Protein AF-A0A8C2E2K5-F1 (afdb_monomer)

InterPro domains:
  IPR001102 Transglutaminase, N-terminal [PF00868] (9-115)
  IPR002931 Transglutaminase-like [PF01841] (251-329)
  IPR002931 Transglutaminase-like [SM00460] (235-332)
  IPR013783 Immunoglobulin-like fold [G3DSA:2.60.40.10] (1-143)
  IPR013783 Immunoglobulin-like fold [G3DSA:2.60.40.10] (461-502)
  IPR014756 Immunoglobulin E-set [SSF81296] (7-142)
  IPR036238 Transglutaminase, C-terminal domain superfamily [SSF49309] (464-500)
  IPR036985 Transglutaminase-like superfamily [G3DSA:3.90.260.10] (145-188)
  IPR036985 Transglutaminase-like superfamily [G3DSA:3.90.260.10] (189-422)
  IPR038765 Papain-like cysteine peptidase superfamily [SSF54001] (143-419)
  IPR050779 Protein-glutamine gamma-glutamyltransferases [PTHR11590] (193-417)

Organism: Cyprinus carpio (NCBI:txid7962)

Solvent-accessible surface area (backbone atoms only — not comparable to full-atom values): 28530 Å² total; per-residue (Å²): 94,72,44,64,53,36,47,49,89,28,66,47,15,54,79,46,72,41,34,63,38,69,49,76,44,35,46,42,26,35,42,44,69,41,54,32,40,39,45,49,100,50,62,85,47,82,91,68,44,47,58,37,38,39,38,36,32,77,96,78,52,34,62,92,79,59,27,31,41,72,30,44,66,40,97,69,86,52,87,91,41,56,27,25,30,79,78,47,80,57,74,37,33,36,32,34,40,36,39,41,29,42,80,57,73,67,44,66,26,44,56,35,53,36,40,34,44,94,94,43,79,47,66,54,80,82,53,79,81,59,27,36,36,36,24,46,24,33,85,26,83,79,19,61,31,44,48,92,51,65,62,55,45,44,47,26,39,62,51,35,70,47,56,49,62,46,60,40,85,90,53,73,43,75,42,73,32,35,31,40,38,46,71,36,48,63,72,75,63,72,72,59,79,84,42,74,41,103,89,61,9,53,52,38,78,58,85,80,88,76,43,91,94,44,46,53,31,85,74,66,48,42,26,47,60,52,53,49,49,15,57,76,54,78,58,45,54,36,52,39,17,36,67,75,27,35,21,33,46,42,24,24,39,46,33,22,48,34,18,59,43,27,32,32,28,45,51,36,20,32,17,30,19,37,56,62,46,73,55,42,52,54,48,66,41,44,26,38,78,82,74,43,78,38,72,91,71,47,78,67,63,68,31,52,49,44,49,33,23,34,37,38,32,60,41,90,93,50,66,93,79,41,42,44,50,18,38,38,33,69,60,76,36,64,38,100,90,44,84,41,71,44,47,66,17,32,34,55,34,33,37,72,60,46,46,90,46,82,35,60,25,41,45,60,33,16,23,40,63,21,29,39,37,34,28,32,36,43,99,86,75,48,74,42,82,77,48,73,47,69,84,66,25,39,38,75,22,31,32,59,35,75,93,46,93,47,82,35,78,50,36,77,56,49,38,71,81,82,76,72,85,69,85,67,90,72,91,79,90,80,82,89,86,90,83,86,84,89,87,83,88,92,84,91,78,87,85,88,79,91,74,94,73,94,64,100,67,87,79,85,82,82,84,85,88,86,90,81,82,80,92,64,66,44,82,43,76,47,76,49,75,46,82,42,101,89,47,70,84,46,69,49,74,47,81,45,73,40,72,73,85,128

Radius of gyration: 28.89 Å; Cα contacts (8 Å, |Δi|>4): 1030; chains: 1; bounding box: 63×54×93 Å

Secondary structure (DSSP, 8-state):
-EE----TTSHHHHHTT-TTS--SSEEEETTS-EEEEEE-SS---TTT-EEEEEEEESSS--TTTTSEEEEEB-SSPPTT--EEEEEEEETTEEEEEEE--TTPPPEEEEEEEEEEETTEEEEPPP-GGG-EEEE--TT-TTSTT----HHHHIIIII--EEEEEEE-SSSEEEEEEE--GGG--HHHHHSS-----TTT-SEEE--SS--TTS--GGG--BHHHHHHHHHHTTTPPEEEE-HHHHHTTHHHHHHHHHHHHT--EEEEEEEEE-TT-TT-SEEEEEE-TTS-B-TTT---PPEEEEEEEEEEE--TTS-TT--EEEEEEEEEEEETTEEEEEEEEEHHHHHTT-TTSTTTHHHHHHHHHPEEEEEEEPTTS-EEEEEEE-S-SSEEEEEEPTTSS-EEE-HHHHS----------------------------------------SS-------------SS-EEEEEEEEEEETTEEEEEEEEEEEEPPP-

pLDDT: mean 75.17, std 20.47, range [21.09, 97.19]

Mean predicted aligned error: 13.94 Å

Structure (mmCIF, N/CA/C/O backbone):
data_AF-A0A8C2E2K5-F1
#
_entry.id   AF-A0A8C2E2K5-F1
#
loop_
_atom_site.group_PDB
_atom_site.id
_atom_site.type_symbol
_atom_site.label_atom_id
_atom_site.label_alt_id
_atom_site.label_comp_id
_atom_site.label_asym_id
_atom_site.label_entity_id
_atom_site.label_seq_id
_atom_site.pdbx_PDB_ins_code
_atom_site.Cartn_x
_atom_site.Cartn_y
_atom_site.Cartn_z
_atom_site.occupancy
_atom_site.B_iso_or_equiv
_atom_site.auth_seq_id
_atom_site.auth_comp_id
_atom_site.auth_asym_id
_atom_site.auth_atom_id
_atom_site.pdbx_PDB_model_num
ATOM 1 N N . MET A 1 1 ? -14.751 5.825 34.028 1.00 81.88 1 MET A N 1
ATOM 2 C CA . MET A 1 1 ? -13.448 5.726 33.320 1.00 81.88 1 MET A CA 1
ATOM 3 C C . MET A 1 1 ? -13.568 4.608 32.287 1.00 81.88 1 MET A C 1
ATOM 5 O O . MET A 1 1 ? -14.583 3.922 32.296 1.00 81.88 1 MET A O 1
ATOM 9 N N . PHE A 1 2 ? -12.620 4.438 31.370 1.00 87.12 2 PHE A N 1
ATOM 10 C CA . PHE A 1 2 ? -12.562 3.235 30.542 1.00 87.12 2 PHE A CA 1
ATOM 11 C C . PHE A 1 2 ? -11.117 2.769 30.361 1.00 87.12 2 PHE A C 1
ATOM 13 O O . PHE A 1 2 ? -10.189 3.572 30.442 1.00 87.12 2 PHE A O 1
ATOM 20 N N . ASP A 1 3 ? -10.946 1.476 30.102 1.00 91.69 3 ASP A N 1
ATOM 21 C CA . ASP A 1 3 ? -9.665 0.837 29.817 1.00 91.69 3 ASP A CA 1
ATOM 22 C C . ASP A 1 3 ? -9.751 0.107 28.474 1.00 91.69 3 ASP A C 1
ATOM 24 O O . ASP A 1 3 ? -10.546 -0.811 28.284 1.00 91.69 3 ASP A O 1
ATOM 28 N N . LEU A 1 4 ? -8.919 0.534 27.527 1.00 92.38 4 LEU A N 1
ATOM 29 C CA . LEU A 1 4 ? -8.845 -0.008 26.170 1.00 92.38 4 LEU A CA 1
ATOM 30 C C . LEU A 1 4 ? -8.052 -1.315 26.062 1.00 92.38 4 LEU A C 1
ATOM 32 O O . LEU A 1 4 ? -7.847 -1.807 24.951 1.00 92.38 4 LEU A O 1
ATOM 36 N N . LEU A 1 5 ? -7.537 -1.844 27.179 1.00 91.75 5 LEU A N 1
ATOM 37 C CA . LEU A 1 5 ? -6.644 -3.004 27.190 1.00 91.75 5 LEU A CA 1
ATOM 38 C C . LEU A 1 5 ? -5.460 -2.792 26.224 1.00 91.75 5 LEU A C 1
ATOM 40 O O . LEU A 1 5 ? -5.040 -3.690 25.492 1.00 91.75 5 LEU A O 1
ATOM 44 N N . LYS A 1 6 ? -4.933 -1.558 26.211 1.00 90.69 6 LYS A N 1
ATOM 45 C CA . LYS A 1 6 ? -3.962 -1.047 25.224 1.00 90.69 6 LYS A CA 1
ATOM 46 C C . LYS A 1 6 ? -2.525 -1.551 25.412 1.00 90.69 6 LYS A C 1
ATOM 48 O O . LYS A 1 6 ? -1.639 -1.188 24.642 1.00 90.69 6 LYS A O 1
ATOM 53 N N . CYS A 1 7 ? -2.289 -2.412 26.406 1.00 90.88 7 CYS A N 1
ATOM 54 C CA . CYS A 1 7 ? -0.976 -2.989 26.683 1.00 90.88 7 CYS A CA 1
ATOM 55 C C . CYS A 1 7 ? -0.403 -3.695 25.445 1.00 90.88 7 CYS A C 1
ATOM 57 O O . CYS A 1 7 ? -1.078 -4.501 24.804 1.00 90.88 7 CYS A O 1
ATOM 59 N N . ARG A 1 8 ? 0.876 -3.446 25.137 1.00 87.25 8 ARG A N 1
ATOM 60 C CA . ARG A 1 8 ? 1.549 -3.997 23.949 1.00 87.25 8 ARG A CA 1
ATOM 61 C C . ARG A 1 8 ? 1.545 -5.523 23.913 1.00 87.25 8 ARG A C 1
ATOM 63 O O . ARG A 1 8 ? 1.414 -6.109 22.845 1.00 87.25 8 ARG A O 1
ATOM 70 N N . THR A 1 9 ? 1.691 -6.148 25.077 1.00 89.00 9 THR A N 1
ATOM 71 C CA . THR A 1 9 ? 1.634 -7.602 25.264 1.00 89.00 9 THR A CA 1
ATOM 72 C C . THR A 1 9 ? 0.226 -8.097 25.596 1.00 89.00 9 THR A C 1
ATOM 74 O O . THR A 1 9 ? 0.056 -9.295 25.800 1.00 89.00 9 THR A O 1
ATOM 77 N N . GLY A 1 10 ? -0.765 -7.204 25.641 1.00 92.00 10 GLY A N 1
ATOM 78 C CA . GLY A 1 10 ? -2.162 -7.524 25.900 1.00 92.00 10 GLY A CA 1
ATOM 79 C C . GLY A 1 10 ? -2.855 -8.203 24.719 1.00 92.00 10 GLY A C 1
ATOM 80 O O . GLY A 1 10 ? -2.332 -8.258 23.603 1.00 92.00 10 GLY A O 1
ATOM 81 N N . GLN A 1 11 ? -4.060 -8.706 24.988 1.00 94.44 11 GLN A N 1
ATOM 82 C CA . GLN A 1 11 ? -4.857 -9.504 24.056 1.00 94.44 11 GLN A CA 1
ATOM 83 C C . GLN A 1 11 ? -5.136 -8.768 22.737 1.00 94.44 11 GLN A C 1
ATOM 85 O O . GLN A 1 11 ? -4.713 -9.246 21.687 1.00 94.44 11 GLN A O 1
ATOM 90 N N . ASN A 1 12 ? -5.728 -7.566 22.795 1.00 95.88 12 ASN A N 1
ATOM 91 C CA . ASN A 1 12 ? -6.084 -6.782 21.603 1.00 95.88 12 ASN A CA 1
ATOM 92 C C . ASN A 1 12 ? -4.893 -6.617 20.642 1.00 95.88 12 ASN A C 1
ATOM 94 O O . ASN A 1 12 ? -4.973 -6.914 19.455 1.00 95.88 12 ASN A O 1
ATOM 98 N N . ARG A 1 13 ? -3.739 -6.182 21.156 1.00 94.44 13 ARG A N 1
ATOM 99 C CA . ARG A 1 13 ? -2.539 -5.926 20.343 1.00 94.44 13 ARG A CA 1
ATOM 100 C C . ARG A 1 13 ? -1.932 -7.203 19.746 1.00 94.44 13 ARG A C 1
ATOM 102 O O . ARG A 1 13 ? -1.311 -7.151 18.679 1.00 94.44 13 ARG A O 1
ATOM 109 N N . ARG A 1 14 ? -2.066 -8.348 20.423 1.00 94.44 14 ARG A N 1
ATOM 110 C CA . ARG A 1 14 ? -1.608 -9.647 19.904 1.00 94.44 14 ARG A CA 1
ATOM 111 C C . ARG A 1 14 ? -2.534 -10.159 18.807 1.00 94.44 14 ARG A C 1
ATOM 113 O O . ARG A 1 14 ? -2.040 -10.459 17.726 1.00 94.44 14 ARG A O 1
ATOM 120 N N . GLU A 1 15 ? -3.841 -10.173 19.059 1.00 95.69 15 GLU A N 1
ATOM 121 C CA . GLU A 1 15 ? -4.862 -10.661 18.120 1.00 95.69 15 GLU A CA 1
ATOM 122 C C . GLU A 1 15 ? -4.962 -9.805 16.855 1.00 95.69 15 GLU A C 1
ATOM 124 O O . GLU A 1 15 ? -5.203 -10.329 15.773 1.00 95.69 15 GLU A O 1
ATOM 129 N N . HIS A 1 16 ? -4.726 -8.496 16.956 1.00 95.81 16 HIS A N 1
ATOM 130 C CA . HIS A 1 16 ? -4.678 -7.612 15.791 1.00 95.81 16 HIS A CA 1
ATOM 131 C C . HIS A 1 16 ? -3.314 -7.587 15.089 1.00 95.81 16 HIS A C 1
ATOM 133 O O . HIS A 1 16 ? -3.143 -6.849 14.118 1.00 95.81 16 HIS A O 1
ATOM 139 N N . HIS A 1 17 ? -2.318 -8.350 15.554 1.00 94.06 17 HIS A N 1
ATOM 140 C CA . HIS A 1 17 ? -0.959 -8.322 15.005 1.00 94.06 17 HIS A CA 1
ATOM 141 C C . HIS A 1 17 ? -0.387 -6.888 14.955 1.00 94.06 17 HIS A C 1
ATOM 143 O O . HIS A 1 17 ? 0.034 -6.400 13.903 1.00 94.06 17 HIS A O 1
ATOM 149 N N . THR A 1 18 ? -0.432 -6.187 16.094 1.00 92.75 18 THR A N 1
ATOM 150 C CA . THR A 1 18 ? 0.060 -4.803 16.282 1.00 92.75 18 THR A CA 1
ATOM 151 C C . THR A 1 18 ? 0.947 -4.651 17.531 1.00 92.75 18 THR A C 1
ATOM 153 O O . THR A 1 18 ? 1.427 -3.563 17.843 1.00 92.75 18 THR A O 1
ATOM 156 N N . HIS A 1 19 ? 1.221 -5.740 18.257 1.00 89.88 19 HIS A N 1
ATOM 157 C CA . HIS A 1 19 ? 2.039 -5.775 19.480 1.00 89.88 19 HIS A CA 1
ATOM 158 C C . HIS A 1 19 ? 3.453 -5.193 19.315 1.00 89.88 19 HIS A C 1
ATOM 160 O O . HIS A 1 19 ? 3.985 -4.585 20.248 1.00 89.88 19 HIS A O 1
ATOM 166 N N . PHE A 1 20 ? 4.030 -5.299 18.124 1.00 85.12 20 PHE A N 1
ATOM 167 C CA . PHE A 1 20 ? 5.382 -4.844 17.820 1.00 85.12 20 PHE A CA 1
ATOM 168 C C . PHE A 1 20 ? 5.562 -3.321 17.840 1.00 85.12 20 PHE A C 1
ATOM 170 O O . PHE A 1 20 ? 6.611 -2.870 18.296 1.00 85.12 20 PHE A O 1
ATOM 177 N N . PHE A 1 21 ? 4.546 -2.532 17.465 1.00 85.06 21 PHE A N 1
ATOM 178 C CA . PHE A 1 21 ? 4.641 -1.068 17.430 1.00 85.06 21 PHE A CA 1
ATOM 179 C C . PHE A 1 21 ? 5.069 -0.484 18.784 1.00 85.06 21 PHE A C 1
ATOM 181 O O . PHE A 1 21 ? 4.637 -0.956 19.836 1.00 85.06 21 PHE A O 1
ATOM 188 N N . LEU A 1 22 ? 5.898 0.562 18.782 1.00 84.12 22 LEU A N 1
ATOM 189 C CA . LEU A 1 22 ? 6.408 1.180 20.019 1.00 84.12 22 LEU A CA 1
ATOM 190 C C . LEU A 1 22 ? 5.453 2.214 20.635 1.00 84.12 22 LEU A C 1
ATOM 192 O O . LEU A 1 22 ? 5.843 2.920 21.558 1.00 84.12 22 LEU A O 1
ATOM 196 N N . ASP A 1 23 ? 4.243 2.344 20.095 1.00 84.12 23 ASP A N 1
ATOM 197 C CA . ASP A 1 23 ? 3.243 3.295 20.570 1.00 84.12 23 ASP A CA 1
ATOM 198 C C . ASP A 1 23 ? 2.470 2.748 21.784 1.00 84.12 23 ASP A C 1
ATOM 200 O O . ASP A 1 23 ? 2.205 1.540 21.848 1.00 84.12 23 ASP A O 1
ATOM 204 N N . ASP A 1 24 ? 2.105 3.639 22.709 1.00 87.62 24 ASP A N 1
ATOM 205 C CA . ASP A 1 24 ? 1.360 3.333 23.940 1.00 87.62 24 ASP A CA 1
ATOM 206 C C . ASP A 1 24 ? -0.166 3.370 23.732 1.00 87.62 24 ASP A C 1
ATOM 208 O O . ASP A 1 24 ? -0.929 2.889 24.574 1.00 87.62 24 ASP A O 1
ATOM 212 N N . HIS A 1 25 ? -0.625 3.922 22.604 1.00 91.69 25 HIS A N 1
ATOM 213 C CA . HIS A 1 25 ? -2.034 3.915 22.225 1.00 91.69 25 HIS A CA 1
ATOM 214 C C . HIS A 1 25 ? -2.494 2.518 21.777 1.00 91.69 25 HIS A C 1
ATOM 216 O O . HIS A 1 25 ? -1.703 1.648 21.381 1.00 91.69 25 HIS A O 1
ATOM 222 N N . LEU A 1 26 ? -3.814 2.310 21.790 1.00 94.62 26 LEU A N 1
ATOM 223 C CA . LEU A 1 26 ? -4.409 1.114 21.205 1.00 94.62 26 LEU A CA 1
ATOM 224 C C . LEU A 1 26 ? -4.274 1.183 19.676 1.00 94.62 26 LEU A C 1
ATOM 226 O O . LEU A 1 26 ? -4.681 2.160 19.051 1.00 94.62 26 LEU A O 1
ATOM 230 N N . ILE A 1 27 ? -3.721 0.128 19.076 1.00 94.25 27 ILE A N 1
ATOM 231 C CA . ILE A 1 27 ? -3.590 -0.012 17.622 1.00 94.25 27 ILE A CA 1
ATOM 232 C C . ILE A 1 27 ? -4.330 -1.277 17.210 1.00 94.25 27 ILE A C 1
ATOM 234 O O . ILE A 1 27 ? -3.954 -2.376 17.626 1.00 94.25 27 ILE A O 1
ATOM 238 N N . VAL A 1 28 ? -5.355 -1.120 16.384 1.00 96.31 28 VAL A N 1
ATOM 239 C CA . VAL A 1 28 ? -6.226 -2.199 15.908 1.00 96.31 28 VAL A CA 1
ATOM 240 C C . VAL A 1 28 ? -6.337 -2.159 14.390 1.00 96.31 28 VAL A C 1
ATOM 242 O O . VAL A 1 28 ? -5.984 -1.175 13.739 1.00 96.31 28 VAL A O 1
ATOM 245 N N . ARG A 1 29 ? -6.828 -3.250 13.813 1.00 96.94 29 ARG A N 1
ATOM 246 C CA . ARG A 1 29 ? -7.102 -3.376 12.379 1.00 96.94 29 ARG A CA 1
ATOM 247 C C . ARG A 1 29 ? -8.609 -3.435 12.161 1.00 96.94 29 ARG A C 1
ATOM 249 O O . ARG A 1 29 ? -9.301 -4.101 12.929 1.00 96.94 29 ARG A O 1
ATOM 256 N N . ARG A 1 30 ? -9.102 -2.732 11.142 1.00 97.00 30 ARG A N 1
ATOM 257 C CA . ARG A 1 30 ? -10.533 -2.678 10.803 1.00 97.00 30 ARG A CA 1
ATOM 258 C C . ARG A 1 30 ? -11.105 -4.065 10.474 1.00 97.00 30 ARG A C 1
ATOM 260 O O . ARG A 1 30 ? -10.353 -4.980 10.148 1.00 97.00 30 ARG A O 1
ATOM 267 N N . GLY A 1 31 ? -12.417 -4.256 10.580 1.00 95.19 31 GLY A N 1
ATOM 268 C CA . GLY A 1 31 ? -13.048 -5.552 10.281 1.00 95.19 31 GLY A CA 1
ATOM 269 C C . GLY A 1 31 ? -12.798 -6.650 11.326 1.00 95.19 31 GLY A C 1
ATOM 270 O O . GLY A 1 31 ? -13.179 -7.796 11.110 1.00 95.19 31 GLY A O 1
ATOM 271 N N . GLN A 1 32 ? -12.151 -6.329 12.451 1.00 96.12 32 GLN A N 1
ATOM 272 C CA . GLN A 1 32 ? -11.890 -7.247 13.562 1.00 96.12 32 GLN A CA 1
ATOM 273 C C . GLN A 1 32 ? -12.296 -6.583 14.882 1.00 96.12 32 GLN A C 1
ATOM 275 O O . GLN A 1 32 ? -12.195 -5.361 15.030 1.00 96.12 32 GLN A O 1
ATOM 280 N N . CYS A 1 33 ? -12.797 -7.386 15.821 1.00 96.62 33 CYS A N 1
ATOM 281 C CA . CYS A 1 33 ? -13.256 -6.894 17.113 1.00 96.62 33 CYS A CA 1
ATOM 282 C C . CYS A 1 33 ? -12.103 -6.680 18.096 1.00 96.62 33 CYS A C 1
ATOM 284 O O . CYS A 1 33 ? -11.162 -7.468 18.119 1.00 96.62 33 CYS A O 1
ATOM 286 N N . PHE A 1 34 ? -12.239 -5.676 18.962 1.00 97.00 34 PHE A N 1
ATOM 287 C CA . PHE A 1 34 ? -11.363 -5.465 20.117 1.00 97.00 34 PHE A CA 1
ATOM 288 C C . PHE A 1 34 ? -12.185 -5.292 21.395 1.00 97.00 34 PHE A C 1
ATOM 290 O O . PHE A 1 34 ? -13.347 -4.887 21.350 1.00 97.00 34 PHE A O 1
ATOM 297 N N . ASN A 1 35 ? -11.574 -5.569 22.545 1.00 96.69 35 ASN A N 1
ATOM 298 C CA . ASN A 1 35 ? -12.252 -5.508 23.837 1.00 96.69 35 ASN A CA 1
ATOM 299 C C . ASN A 1 35 ? -11.874 -4.248 24.625 1.00 96.69 35 ASN A C 1
ATOM 301 O O . ASN A 1 35 ? -10.729 -3.801 24.584 1.00 96.69 35 ASN A O 1
ATOM 305 N N . MET A 1 36 ? -12.812 -3.698 25.392 1.00 96.00 36 MET A N 1
ATOM 306 C CA . MET A 1 36 ? -12.551 -2.603 26.331 1.00 96.00 36 MET A CA 1
ATOM 307 C C . MET A 1 36 ? -13.432 -2.711 27.574 1.00 96.00 36 MET A C 1
ATOM 309 O O . MET A 1 36 ? -14.526 -3.266 27.524 1.00 96.00 36 MET A O 1
ATOM 313 N N . TRP A 1 37 ? -12.976 -2.144 28.683 1.00 94.75 37 TRP A N 1
ATOM 314 C CA . TRP A 1 37 ? -13.745 -2.021 29.916 1.00 94.75 37 TRP A CA 1
ATOM 315 C C . TRP A 1 37 ? -14.267 -0.603 30.089 1.00 94.75 37 TRP A C 1
ATOM 317 O O . TRP A 1 37 ? -13.544 0.356 29.838 1.00 94.75 37 TRP A O 1
ATOM 327 N N . VAL A 1 38 ? -15.498 -0.466 30.570 1.00 93.44 38 VAL A N 1
ATOM 328 C CA . VAL A 1 38 ? -16.094 0.818 30.951 1.00 93.44 38 VAL A CA 1
ATOM 329 C C . VAL A 1 38 ? -16.514 0.746 32.415 1.00 93.44 38 VAL A C 1
ATOM 331 O O . VAL A 1 38 ? -17.316 -0.105 32.796 1.00 93.44 38 VAL A O 1
ATOM 334 N N . ASP A 1 39 ? -15.977 1.659 33.220 1.00 91.88 39 ASP A N 1
ATOM 335 C CA . ASP A 1 39 ? -16.311 1.835 34.632 1.00 91.88 39 ASP A CA 1
ATOM 336 C C . ASP A 1 39 ? -17.360 2.942 34.773 1.00 91.88 39 ASP A C 1
ATOM 338 O O . ASP A 1 39 ? -17.100 4.116 34.459 1.00 91.88 39 ASP A O 1
ATOM 342 N N . LEU A 1 40 ? -18.540 2.557 35.250 1.00 89.94 40 LEU A N 1
ATOM 343 C CA . LEU A 1 40 ? -19.699 3.415 35.465 1.00 89.94 40 LEU A CA 1
ATOM 344 C C . LEU A 1 40 ? -19.799 3.830 36.940 1.00 89.94 40 LEU A C 1
ATOM 346 O O . LEU A 1 40 ? -19.242 3.191 37.828 1.00 89.94 40 LEU A O 1
ATOM 350 N N . CYS A 1 41 ? -20.540 4.903 37.225 1.00 87.81 41 CYS A N 1
ATOM 351 C CA . CYS A 1 41 ? -20.785 5.349 38.604 1.00 87.81 41 CYS A CA 1
ATOM 352 C C . CYS A 1 41 ? -21.790 4.466 39.365 1.00 87.81 41 CYS A C 1
ATOM 354 O O . CYS A 1 41 ? -21.860 4.529 40.590 1.00 87.81 41 CYS A O 1
ATOM 356 N N . ARG A 1 42 ? -22.572 3.658 38.642 1.00 88.88 42 ARG A N 1
ATOM 357 C CA . ARG A 1 42 ? -23.563 2.714 39.168 1.00 88.88 42 ARG A CA 1
ATOM 358 C C . ARG A 1 42 ? -23.737 1.534 38.203 1.00 88.88 42 ARG A C 1
ATOM 360 O O . ARG A 1 42 ? -23.312 1.657 37.050 1.00 88.88 42 ARG A O 1
ATOM 367 N N . PRO A 1 43 ? -24.403 0.440 38.611 1.00 89.25 43 PRO A N 1
ATOM 368 C CA . PRO A 1 43 ? -24.672 -0.678 37.716 1.00 89.25 43 PRO A CA 1
ATOM 369 C C . PRO A 1 43 ? -25.474 -0.250 36.481 1.00 89.25 43 PRO A C 1
ATOM 371 O O . PRO A 1 43 ? -26.398 0.567 36.577 1.00 89.25 43 PRO A O 1
ATOM 374 N N . PHE A 1 44 ? -25.107 -0.805 35.323 1.00 88.31 44 PHE A N 1
ATOM 375 C CA . PHE A 1 44 ? -25.772 -0.541 34.047 1.00 88.31 44 PHE A CA 1
ATOM 376 C C . PHE A 1 44 ? -27.151 -1.206 34.015 1.00 88.31 44 PHE A C 1
ATOM 378 O O . PHE A 1 44 ? -27.242 -2.428 34.153 1.00 88.31 44 PHE A O 1
ATOM 385 N N . ASN A 1 45 ? -28.210 -0.425 33.792 1.00 87.38 45 ASN A N 1
ATOM 386 C CA . ASN A 1 45 ? -29.566 -0.936 33.628 1.00 87.38 45 ASN A CA 1
ATOM 387 C C . ASN A 1 45 ? -30.003 -0.831 32.153 1.00 87.38 45 ASN A C 1
ATOM 389 O O . ASN A 1 45 ? -30.357 0.260 31.706 1.00 87.38 45 ASN A O 1
ATOM 393 N N . PRO A 1 46 ? -30.047 -1.946 31.399 1.00 84.88 46 PRO A N 1
ATOM 394 C CA . PRO A 1 46 ? -30.387 -1.934 29.973 1.00 84.88 46 PRO A CA 1
ATOM 395 C C . PRO A 1 46 ? -31.774 -1.366 29.645 1.00 84.88 46 PRO A C 1
ATOM 397 O O . PRO A 1 46 ? -32.005 -0.940 28.518 1.00 84.88 46 PRO A O 1
ATOM 400 N N . SER A 1 47 ? -32.703 -1.369 30.606 1.00 85.62 47 SER A N 1
ATOM 401 C CA . SER A 1 47 ? -34.087 -0.935 30.398 1.00 85.62 47 SER A CA 1
ATOM 402 C C . SER A 1 47 ? -34.234 0.586 30.339 1.00 85.62 47 SER A C 1
ATOM 404 O O . SER A 1 47 ? -35.185 1.090 29.747 1.00 85.62 47 SER A O 1
ATOM 406 N N . CYS A 1 48 ? -33.325 1.329 30.977 1.00 86.69 48 CYS A N 1
ATOM 407 C CA . CYS A 1 48 ? -33.412 2.788 31.087 1.00 86.69 48 CYS A CA 1
ATOM 408 C C . CYS A 1 48 ? -32.133 3.526 30.675 1.00 86.69 48 CYS A C 1
ATOM 410 O O . CYS A 1 48 ? -32.210 4.703 30.315 1.00 86.69 48 CYS A O 1
ATOM 412 N N . ASP A 1 49 ? -30.984 2.852 30.686 1.00 88.94 49 ASP A N 1
ATOM 413 C CA . ASP A 1 49 ? -29.704 3.439 30.319 1.00 88.94 49 ASP A CA 1
ATOM 414 C C . ASP A 1 49 ? -29.380 3.160 28.859 1.00 88.94 49 ASP A C 1
ATOM 416 O O . ASP A 1 49 ? -29.411 2.020 28.394 1.00 88.94 49 ASP A O 1
ATOM 420 N N . LYS A 1 50 ? -28.992 4.212 28.138 1.00 91.19 50 LYS A N 1
ATOM 421 C CA . LYS A 1 50 ? -28.397 4.080 26.809 1.00 91.19 50 LYS A CA 1
ATOM 422 C C . LYS A 1 50 ? -26.911 4.382 26.893 1.00 91.19 50 LYS A C 1
ATOM 424 O O . LYS A 1 50 ? -26.490 5.327 27.559 1.00 91.19 50 LYS A O 1
ATOM 429 N N . LEU A 1 51 ? -26.128 3.576 26.196 1.00 92.81 51 LEU A N 1
ATOM 430 C CA . LEU A 1 51 ? -24.686 3.710 26.065 1.00 92.81 51 LEU A CA 1
ATOM 431 C C . LEU A 1 51 ? -24.353 3.595 24.579 1.00 92.81 51 LEU A C 1
ATOM 433 O O . LEU A 1 51 ? -24.893 2.728 23.892 1.00 92.81 51 LEU A O 1
ATOM 437 N N . HIS A 1 52 ? -23.463 4.449 24.091 1.00 94.75 52 HIS A N 1
ATOM 438 C CA . HIS A 1 52 ? -22.860 4.318 22.768 1.00 94.75 52 HIS A CA 1
ATOM 439 C C . HIS A 1 52 ? -21.450 4.902 22.778 1.00 94.75 52 HIS A C 1
ATOM 441 O O . HIS A 1 52 ? -21.091 5.696 23.654 1.00 94.75 52 HIS A O 1
ATOM 447 N N . LEU A 1 53 ? -20.640 4.501 21.804 1.00 95.62 53 LEU A N 1
ATOM 448 C CA . LEU A 1 53 ? -19.320 5.087 21.588 1.00 95.62 53 LEU A CA 1
ATOM 449 C C . LEU A 1 53 ? -19.388 6.071 20.422 1.00 95.62 53 LEU A C 1
ATOM 451 O O . LEU A 1 53 ? -20.119 5.860 19.457 1.00 95.62 53 LEU A O 1
ATOM 455 N N . GLU A 1 54 ? -18.615 7.141 20.503 1.00 95.00 54 GLU A N 1
ATOM 456 C CA . GLU A 1 54 ? -18.403 8.094 19.420 1.00 95.00 54 GLU A CA 1
ATOM 457 C C . GLU A 1 54 ? -16.928 8.042 19.013 1.00 95.00 54 GLU A C 1
ATOM 459 O O . GLU A 1 54 ? -16.044 8.224 19.849 1.00 95.00 54 GLU A O 1
ATOM 464 N N . LEU A 1 55 ? -16.668 7.794 17.731 1.00 95.00 55 LEU A N 1
ATOM 465 C CA . LEU A 1 55 ? -15.339 7.769 17.127 1.00 95.00 55 LEU A CA 1
ATOM 466 C C . LEU A 1 55 ? -15.241 8.911 16.111 1.00 95.00 55 LEU A C 1
ATOM 468 O O . LEU A 1 55 ? -16.018 8.964 15.156 1.00 95.00 55 LEU A O 1
ATOM 472 N N . LYS A 1 56 ? -14.297 9.835 16.311 1.00 93.69 56 LYS A N 1
ATOM 473 C CA . LYS A 1 56 ? -14.101 11.016 15.450 1.00 93.69 56 LYS A CA 1
ATOM 474 C C . LYS A 1 56 ? -12.710 11.006 14.827 1.00 93.69 56 LYS A C 1
ATOM 476 O O . LYS A 1 56 ? -11.719 10.828 15.529 1.00 93.69 56 LYS A O 1
ATOM 481 N N . LEU A 1 57 ? -12.641 11.210 13.517 1.00 90.31 57 LEU A N 1
ATOM 482 C CA . LEU A 1 57 ? -11.415 11.244 12.728 1.00 90.31 57 LEU A CA 1
ATOM 483 C C . LEU A 1 57 ? -11.232 12.628 12.091 1.00 90.31 57 LEU A C 1
ATOM 485 O O . LEU A 1 57 ? -12.121 13.132 11.407 1.00 90.31 57 LEU A O 1
ATOM 489 N N . GLY A 1 58 ? -10.045 13.212 12.265 1.00 82.50 58 GLY A N 1
ATOM 490 C CA . GLY A 1 58 ? -9.687 14.509 11.681 1.00 82.50 58 GLY A CA 1
ATOM 491 C C . GLY A 1 58 ? -10.294 15.719 12.404 1.00 82.50 58 GLY A C 1
ATOM 492 O O . GLY A 1 58 ? -10.914 15.596 13.456 1.00 82.50 58 GLY A O 1
ATOM 493 N N . HIS A 1 59 ? -10.074 16.913 11.843 1.00 79.62 59 HIS A N 1
ATOM 494 C CA . HIS A 1 59 ? -10.507 18.181 12.450 1.00 79.62 59 HIS A CA 1
ATOM 495 C C . HIS A 1 59 ? -12.000 18.482 12.259 1.00 79.62 59 HIS A C 1
ATOM 497 O O . HIS A 1 59 ? -12.592 19.161 13.093 1.00 79.62 59 HIS A O 1
ATOM 503 N N . ILE A 1 60 ? -12.603 17.990 11.171 1.00 86.06 60 ILE A N 1
ATOM 504 C CA . ILE A 1 60 ? -14.013 18.214 10.824 1.00 86.06 60 ILE A CA 1
ATOM 505 C C . ILE A 1 60 ? -14.662 16.844 10.569 1.00 86.06 60 ILE A C 1
ATOM 507 O O . ILE A 1 60 ? -14.717 16.390 9.424 1.00 86.06 60 ILE A O 1
ATOM 511 N N . PRO A 1 61 ? -15.079 16.133 11.631 1.00 86.81 61 PRO A N 1
ATOM 512 C CA . PRO A 1 61 ? -15.649 14.799 11.505 1.00 86.81 61 PRO A CA 1
ATOM 513 C C . PRO A 1 61 ? -17.100 14.873 10.989 1.00 86.81 61 PRO A C 1
ATOM 515 O O . PRO A 1 61 ? -17.882 15.731 11.397 1.00 86.81 61 PRO A O 1
ATOM 518 N N . SER A 1 62 ? -17.465 13.962 10.089 1.00 90.38 62 SER A N 1
ATOM 519 C CA . SER A 1 62 ? -18.722 13.944 9.334 1.00 90.38 62 SER A CA 1
ATOM 520 C C . SER A 1 62 ? -19.255 12.517 9.221 1.00 90.38 62 SER A C 1
ATOM 522 O O . SER A 1 62 ? -18.511 11.589 8.903 1.00 90.38 62 SER A O 1
ATOM 524 N N . ILE A 1 63 ? -20.557 12.334 9.471 1.00 89.25 63 ILE A N 1
ATOM 525 C CA . ILE A 1 63 ? -21.209 11.015 9.370 1.00 89.25 63 ILE A CA 1
ATOM 526 C C . ILE A 1 63 ? -21.221 10.544 7.914 1.00 89.25 63 ILE A C 1
ATOM 528 O O . ILE A 1 63 ? -20.921 9.388 7.635 1.00 89.25 63 ILE A O 1
ATOM 532 N N . ARG A 1 64 ? -21.522 11.456 6.981 1.00 87.38 64 ARG A N 1
ATOM 533 C CA . ARG A 1 64 ? -21.601 11.160 5.544 1.00 87.38 64 ARG A CA 1
ATOM 534 C C . ARG A 1 64 ? -20.277 10.636 4.998 1.00 87.38 64 ARG A C 1
ATOM 536 O O . ARG A 1 64 ? -20.272 9.731 4.174 1.00 87.38 64 ARG A O 1
ATOM 543 N N . ASP A 1 65 ? -19.175 11.207 5.471 1.00 85.56 65 ASP A N 1
ATOM 544 C CA . ASP A 1 65 ? -17.838 10.896 4.969 1.00 85.56 65 ASP A CA 1
ATOM 545 C C . ASP A 1 65 ? -17.180 9.748 5.767 1.00 85.56 65 ASP A C 1
ATOM 547 O O . ASP A 1 65 ? -16.026 9.404 5.527 1.00 85.56 65 ASP A O 1
ATOM 551 N N . GLY A 1 66 ? -17.897 9.157 6.737 1.00 87.94 66 GLY A N 1
ATOM 552 C CA . GLY A 1 66 ? -17.414 8.052 7.575 1.00 87.94 66 GLY A CA 1
ATOM 553 C C . GLY A 1 66 ? -16.373 8.451 8.630 1.00 87.94 66 GLY A C 1
ATOM 554 O O . GLY A 1 66 ? -15.804 7.585 9.297 1.00 87.94 66 GLY A O 1
ATOM 555 N N . THR A 1 67 ? -16.119 9.750 8.808 1.00 90.12 67 THR A N 1
ATOM 556 C CA . THR A 1 67 ? -15.132 10.287 9.760 1.00 90.12 67 THR A CA 1
ATOM 557 C C . THR A 1 67 ? -15.731 10.589 11.135 1.00 90.12 67 THR A C 1
ATOM 559 O O . THR A 1 67 ? -14.988 10.764 12.097 1.00 90.12 67 THR A O 1
ATOM 562 N N . TYR A 1 68 ? -17.060 10.604 11.262 1.00 94.56 68 TYR A N 1
ATOM 563 C CA . TYR A 1 68 ? -17.767 10.557 12.541 1.00 94.56 68 TYR A CA 1
ATOM 564 C C . TYR A 1 68 ? -18.624 9.293 12.617 1.00 94.56 68 TYR A C 1
ATOM 566 O O . TYR A 1 68 ? -19.596 9.150 11.878 1.00 94.56 68 TYR A O 1
ATOM 574 N N . VAL A 1 69 ? -18.277 8.384 13.525 1.00 95.19 69 VAL A N 1
ATOM 575 C CA . VAL A 1 69 ? -18.947 7.092 13.684 1.00 95.19 69 VAL A CA 1
ATOM 576 C C . VAL A 1 69 ? -19.568 7.000 15.071 1.00 95.19 69 VAL A C 1
ATOM 578 O O . VAL A 1 69 ? -18.898 7.208 16.082 1.00 95.19 69 VAL A O 1
ATOM 581 N N . ILE A 1 70 ? -20.851 6.649 15.115 1.00 94.81 70 ILE A N 1
ATOM 582 C CA . ILE A 1 70 ? -21.561 6.293 16.344 1.00 94.81 70 ILE A CA 1
ATOM 583 C C . ILE A 1 70 ? -21.629 4.768 16.397 1.00 94.81 70 ILE A C 1
ATOM 585 O O . ILE A 1 70 ? -22.166 4.141 15.487 1.00 94.81 70 ILE A O 1
ATOM 589 N N . VAL A 1 71 ? -21.086 4.177 17.458 1.00 96.69 71 VAL A N 1
ATOM 590 C CA . VAL A 1 71 ? -21.078 2.731 17.685 1.00 96.69 71 VAL A CA 1
ATOM 591 C C . VAL A 1 71 ? -22.154 2.396 18.723 1.00 96.69 71 VAL A C 1
ATOM 593 O O . VAL A 1 71 ? -21.942 2.632 19.919 1.00 96.69 71 VAL A O 1
ATOM 596 N N . PRO A 1 72 ? -23.323 1.888 18.297 1.00 95.50 72 PRO A N 1
ATOM 597 C CA . PRO A 1 72 ? -24.402 1.534 19.209 1.00 95.50 72 PRO A CA 1
ATOM 598 C C . PRO A 1 72 ? -24.100 0.232 19.954 1.00 95.50 72 PRO A C 1
ATOM 600 O O . PRO A 1 72 ? -23.360 -0.626 19.466 1.00 95.50 72 PRO A O 1
ATOM 603 N N . ILE A 1 73 ? -24.729 0.061 21.117 1.00 95.00 73 ILE A N 1
ATOM 604 C CA . ILE A 1 73 ? -24.741 -1.226 21.811 1.00 95.00 73 ILE A CA 1
ATOM 605 C C . ILE A 1 73 ? -25.773 -2.145 21.150 1.00 95.00 73 ILE A C 1
ATOM 607 O O . ILE A 1 73 ? -26.927 -1.755 20.979 1.00 95.00 73 ILE A O 1
ATOM 611 N N . VAL A 1 74 ? -25.353 -3.350 20.767 1.00 94.81 74 VAL A N 1
ATOM 612 C CA . VAL A 1 74 ? -26.148 -4.332 20.014 1.00 94.81 74 VAL A CA 1
ATOM 613 C C . VAL A 1 74 ? -26.076 -5.718 20.658 1.00 94.81 74 VAL A C 1
ATOM 615 O O . VAL A 1 74 ? -25.085 -6.067 21.301 1.00 94.81 74 VAL A O 1
ATOM 618 N N . GLU A 1 75 ? -27.123 -6.524 20.476 1.00 90.94 75 GLU A N 1
ATOM 619 C CA . GLU A 1 75 ? -27.150 -7.928 20.921 1.00 90.94 75 GLU A CA 1
ATOM 620 C C . GLU A 1 75 ? -26.342 -8.839 19.985 1.00 90.94 75 GLU A C 1
ATOM 622 O O . GLU A 1 75 ? -25.610 -9.730 20.434 1.00 90.94 75 GLU A O 1
ATOM 627 N N . GLU A 1 76 ? -26.417 -8.558 18.683 1.00 92.50 76 GLU A N 1
ATOM 628 C CA . GLU A 1 76 ? -25.718 -9.270 17.617 1.00 92.50 76 GLU A CA 1
ATOM 629 C C . GLU A 1 76 ? -25.093 -8.292 16.621 1.00 92.50 76 GLU A C 1
ATOM 631 O O . GLU A 1 76 ? -25.643 -7.226 16.328 1.00 92.50 76 GLU A O 1
ATOM 636 N N . PHE A 1 77 ? -23.927 -8.664 16.090 1.00 93.38 77 PHE A N 1
ATOM 637 C CA . PHE A 1 77 ? -23.262 -7.887 15.051 1.00 93.38 77 PHE A CA 1
ATOM 638 C C . PHE A 1 77 ? -23.946 -8.127 13.708 1.00 93.38 77 PHE A C 1
ATOM 640 O O . PHE A 1 77 ? -24.094 -9.264 13.264 1.00 93.38 77 PHE A O 1
ATOM 647 N N . LYS A 1 78 ? -24.341 -7.039 13.050 1.00 91.12 78 LYS A N 1
ATOM 648 C CA . LYS A 1 78 ? -24.869 -7.074 11.685 1.00 91.12 78 LYS A CA 1
ATOM 649 C C . LYS A 1 78 ? -23.739 -6.829 10.695 1.00 91.12 78 LYS A C 1
ATOM 651 O O . LYS A 1 78 ? -22.824 -6.055 10.980 1.00 91.12 78 LYS A O 1
ATOM 656 N N . LYS A 1 79 ? -23.828 -7.460 9.523 1.00 87.88 79 LYS A N 1
ATOM 657 C CA . LYS A 1 79 ? -22.877 -7.237 8.429 1.00 87.88 79 LYS A CA 1
ATOM 658 C C . LYS A 1 79 ? -22.851 -5.750 8.049 1.00 87.88 79 LYS A C 1
ATOM 660 O O . LYS A 1 79 ? -23.892 -5.094 8.054 1.00 87.88 79 LYS A O 1
ATOM 665 N N . ASP A 1 80 ? -21.658 -5.236 7.757 1.00 87.69 80 ASP A N 1
ATOM 666 C CA . ASP A 1 80 ? -21.415 -3.857 7.310 1.00 87.69 80 ASP A CA 1
ATOM 667 C C . ASP A 1 80 ? -21.887 -2.764 8.291 1.00 87.69 80 ASP A C 1
ATOM 669 O O . ASP A 1 80 ? -22.047 -1.603 7.916 1.00 87.69 80 ASP A O 1
ATOM 673 N N . CYS A 1 81 ? -22.070 -3.109 9.570 1.00 92.75 81 CYS A N 1
ATOM 674 C CA . CYS A 1 81 ? -22.474 -2.178 10.621 1.00 92.75 81 CYS A CA 1
ATOM 675 C C . CYS A 1 81 ? -21.436 -2.119 11.745 1.00 92.75 81 CYS A C 1
ATOM 677 O O . CYS A 1 81 ? -20.939 -3.143 12.208 1.00 92.75 81 CYS A O 1
ATOM 679 N N . TRP A 1 82 ? -21.164 -0.916 12.250 1.00 96.19 82 TRP A N 1
ATOM 680 C CA . TRP A 1 82 ? -20.468 -0.760 13.526 1.00 96.19 82 TRP A CA 1
ATOM 681 C C . TRP A 1 82 ? -21.372 -1.212 14.672 1.00 96.19 82 TRP A C 1
ATOM 683 O O . TRP A 1 82 ? -22.579 -0.963 14.656 1.00 96.19 82 TRP A O 1
ATOM 693 N N . GLY A 1 83 ? -20.790 -1.823 15.698 1.00 96.62 83 GLY A N 1
ATOM 694 C CA . GLY A 1 83 ? -21.541 -2.208 16.887 1.00 96.62 83 GLY A CA 1
ATOM 695 C C . GLY A 1 83 ? -20.636 -2.559 18.054 1.00 96.62 83 GLY A C 1
ATOM 696 O O . GLY A 1 83 ? -19.480 -2.933 17.872 1.00 96.62 83 GLY A O 1
ATOM 697 N N . ALA A 1 84 ? -21.170 -2.444 19.262 1.00 97.12 84 ALA A N 1
ATOM 698 C CA . ALA A 1 84 ? -20.513 -2.885 20.479 1.00 97.12 84 ALA A CA 1
ATOM 699 C C . ALA A 1 84 ? -21.430 -3.844 21.248 1.00 97.12 84 ALA A C 1
ATOM 701 O O . ALA A 1 84 ? -22.613 -3.577 21.420 1.00 97.12 84 ALA A O 1
ATOM 702 N N . LYS A 1 85 ? -20.899 -4.968 21.722 1.00 96.00 85 LYS A N 1
ATOM 703 C CA . LYS A 1 85 ? -21.648 -5.969 22.489 1.00 96.00 85 LYS A CA 1
ATOM 704 C C . LYS A 1 85 ? -21.134 -6.021 23.917 1.00 96.00 85 LYS A C 1
ATOM 706 O O . LYS A 1 85 ? -19.927 -6.046 24.130 1.00 96.00 85 LYS A O 1
ATOM 711 N N . ILE A 1 86 ? -22.036 -6.071 24.894 1.00 94.81 86 ILE A N 1
ATOM 712 C CA . ILE A 1 86 ? -21.647 -6.287 26.292 1.00 94.81 86 ILE A CA 1
ATOM 713 C C . ILE A 1 86 ? -21.352 -7.780 26.482 1.00 94.81 86 ILE A C 1
ATOM 715 O O . ILE A 1 86 ? -22.255 -8.598 26.319 1.00 94.81 86 ILE A O 1
ATOM 719 N N . ILE A 1 87 ? -20.101 -8.122 26.795 1.00 93.94 87 ILE A N 1
ATOM 720 C CA . ILE A 1 87 ? -19.645 -9.510 26.996 1.00 93.94 87 ILE A CA 1
ATOM 721 C C . ILE A 1 87 ? -19.756 -9.906 28.467 1.00 93.94 87 ILE A C 1
ATOM 723 O O . ILE A 1 87 ? -20.207 -10.999 28.790 1.00 93.94 87 ILE A O 1
ATOM 727 N N . GLU A 1 88 ? -19.364 -8.995 29.356 1.00 92.50 88 GLU A N 1
ATOM 728 C CA . GLU A 1 88 ? -19.312 -9.234 30.793 1.00 92.50 88 GLU A CA 1
ATOM 729 C C . GLU A 1 88 ? -19.876 -8.026 31.545 1.00 92.50 88 GLU A C 1
ATOM 731 O O . GLU A 1 88 ? -19.718 -6.873 31.123 1.00 92.50 88 GLU A O 1
ATOM 7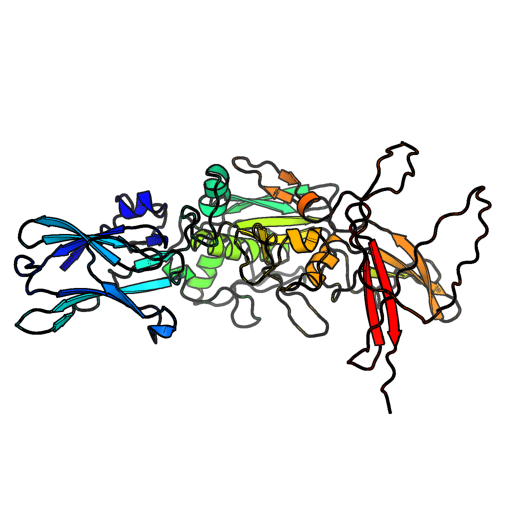36 N N . ARG A 1 89 ? -20.553 -8.289 32.666 1.00 89.38 89 ARG A N 1
ATOM 737 C CA . ARG A 1 89 ? -21.071 -7.272 33.584 1.00 89.38 89 ARG A CA 1
ATOM 738 C C . ARG A 1 89 ? -20.673 -7.640 35.006 1.00 89.38 89 ARG A C 1
ATOM 740 O O . ARG A 1 89 ? -21.131 -8.650 35.530 1.00 89.38 89 ARG A O 1
ATOM 747 N N . SER A 1 90 ? -19.889 -6.773 35.627 1.00 87.06 90 SER A N 1
ATOM 748 C CA . SER A 1 90 ? -19.342 -6.957 36.966 1.00 87.06 90 SER A CA 1
ATOM 749 C C . SER A 1 90 ? -19.641 -5.713 37.800 1.00 87.06 90 SER A C 1
ATOM 751 O O . SER A 1 90 ? -18.885 -4.744 37.800 1.00 87.06 90 SER A O 1
ATOM 753 N N . GLN A 1 91 ? -20.788 -5.726 38.492 1.00 85.81 91 GLN A N 1
ATOM 754 C CA . GLN A 1 91 ? -21.320 -4.609 39.291 1.00 85.81 91 GLN A CA 1
ATOM 755 C C . GLN A 1 91 ? -21.395 -3.288 38.499 1.00 85.81 91 GLN A C 1
ATOM 757 O O . GLN A 1 91 ? -22.314 -3.092 37.706 1.00 85.81 91 GLN A O 1
ATOM 762 N N . ASN A 1 92 ? -20.419 -2.397 38.700 1.00 90.31 92 ASN A N 1
ATOM 763 C CA . ASN A 1 92 ? -20.325 -1.075 38.077 1.00 90.31 92 ASN A CA 1
ATOM 764 C C . ASN A 1 92 ? -19.461 -1.067 36.806 1.00 90.31 92 ASN A C 1
ATOM 766 O O . ASN A 1 92 ? -19.292 -0.023 36.179 1.00 90.31 92 ASN A O 1
ATOM 770 N N . ARG A 1 93 ? -18.888 -2.210 36.433 1.00 93.62 93 ARG A N 1
ATOM 771 C CA . ARG A 1 93 ? -17.954 -2.344 35.321 1.00 93.62 93 ARG A CA 1
ATOM 772 C C . ARG A 1 93 ? -18.547 -3.241 34.242 1.00 93.62 93 ARG A C 1
ATOM 774 O O . ARG A 1 93 ? -19.093 -4.302 34.539 1.00 93.62 93 ARG A O 1
ATOM 781 N N . ILE A 1 94 ? -18.442 -2.821 32.987 1.00 94.50 94 ILE A N 1
ATOM 782 C CA . ILE A 1 94 ? -18.917 -3.594 31.834 1.00 94.50 94 ILE A CA 1
ATOM 783 C C . ILE A 1 94 ? -17.787 -3.802 30.831 1.00 94.50 94 ILE A C 1
ATOM 785 O O . ILE A 1 94 ? -17.009 -2.882 30.570 1.00 94.50 94 ILE A O 1
ATOM 789 N N . GLN A 1 95 ? -17.704 -5.001 30.262 1.00 95.44 95 GLN A N 1
ATOM 790 C CA . GLN A 1 95 ? -16.788 -5.306 29.170 1.00 95.44 95 GLN A CA 1
ATOM 791 C C . GLN A 1 95 ? -17.527 -5.213 27.840 1.00 95.44 95 GLN A C 1
ATOM 793 O O . GLN A 1 95 ? -18.570 -5.844 27.656 1.00 95.44 95 GLN A O 1
ATOM 798 N N . LEU A 1 96 ? -16.974 -4.449 26.906 1.00 96.25 96 LEU A N 1
ATOM 799 C CA . LEU A 1 96 ? -17.491 -4.279 25.557 1.00 96.25 96 LEU A CA 1
ATOM 800 C C . LEU A 1 96 ? -16.583 -4.986 24.550 1.00 96.25 96 LEU A C 1
ATOM 802 O O . LEU A 1 96 ? -15.374 -4.766 24.557 1.00 96.25 96 LEU A O 1
ATOM 806 N N . CYS A 1 97 ? -17.181 -5.769 23.654 1.00 96.88 97 CYS A N 1
ATOM 807 C CA . CYS A 1 97 ? -16.584 -6.192 22.391 1.00 96.88 97 CYS A CA 1
ATOM 808 C C . CYS A 1 97 ? -16.991 -5.185 21.319 1.00 96.88 97 CYS A C 1
ATOM 810 O O . CYS A 1 97 ? -18.180 -5.071 21.021 1.00 96.88 97 CYS A O 1
ATOM 812 N N . VAL A 1 98 ? -16.049 -4.452 20.743 1.00 97.12 98 VAL A N 1
ATOM 813 C CA . VAL A 1 98 ? -16.321 -3.422 19.738 1.00 97.12 98 VAL A CA 1
ATOM 814 C C . VAL A 1 98 ? -15.951 -3.956 18.361 1.00 97.12 98 VAL A C 1
ATOM 816 O O . VAL A 1 98 ? -14.788 -4.265 18.112 1.00 97.12 98 VAL A O 1
ATOM 819 N N . HIS A 1 99 ? -16.932 -4.043 17.464 1.00 96.31 99 HIS A N 1
ATOM 820 C CA . HIS A 1 99 ? -16.755 -4.437 16.071 1.00 96.31 99 HIS A CA 1
ATOM 821 C C . HIS A 1 99 ? -16.653 -3.206 15.165 1.00 96.31 99 HIS A C 1
ATOM 823 O O . HIS A 1 99 ? -17.499 -2.307 15.212 1.00 96.31 99 HIS A O 1
ATOM 829 N N . SER A 1 100 ? -15.627 -3.197 14.314 1.00 96.25 100 SER A N 1
ATOM 830 C CA . SER A 1 100 ? -15.442 -2.206 13.253 1.00 96.25 100 SER A CA 1
ATOM 831 C C . SER A 1 100 ? -15.745 -2.817 11.893 1.00 96.25 100 SER A C 1
ATOM 833 O O . SER A 1 100 ? -15.388 -3.966 11.645 1.00 96.25 100 SER A O 1
ATOM 835 N N . VAL A 1 101 ? -16.349 -2.040 10.993 1.00 95.62 101 VAL A N 1
ATOM 836 C CA . VAL A 1 101 ? -16.586 -2.489 9.612 1.00 95.62 101 VAL A CA 1
ATOM 837 C C . VAL A 1 101 ? -15.264 -2.592 8.836 1.00 95.62 101 VAL A C 1
ATOM 839 O O . VAL A 1 101 ? -14.362 -1.777 9.056 1.00 95.62 101 VAL A O 1
ATOM 842 N N . PRO A 1 102 ? -15.125 -3.541 7.894 1.00 95.00 102 PRO A N 1
ATOM 843 C CA . PRO A 1 102 ? -13.898 -3.723 7.109 1.00 95.00 102 PRO A CA 1
ATOM 844 C C . PRO A 1 102 ? -13.602 -2.555 6.156 1.00 95.00 102 PRO A C 1
ATOM 846 O O . PRO A 1 102 ? -12.484 -2.417 5.676 1.00 95.00 102 PRO A O 1
ATOM 849 N N . THR A 1 103 ? -14.572 -1.675 5.905 1.00 94.06 103 THR A N 1
ATOM 850 C CA . THR A 1 103 ? -14.435 -0.477 5.060 1.00 94.06 103 THR A CA 1
ATOM 851 C C . THR A 1 103 ? -14.112 0.797 5.844 1.00 94.06 103 THR A C 1
ATOM 853 O O . THR A 1 103 ? -14.005 1.866 5.245 1.00 94.06 103 THR A O 1
ATOM 856 N N . ALA A 1 104 ? -13.928 0.707 7.168 1.00 94.06 104 ALA A N 1
ATOM 857 C CA . ALA A 1 104 ? -13.653 1.859 8.021 1.00 94.06 104 ALA A CA 1
ATOM 858 C C . ALA A 1 104 ? -12.430 2.659 7.544 1.00 94.06 104 ALA A C 1
ATOM 860 O O . ALA A 1 104 ? -11.451 2.087 7.042 1.00 94.06 104 ALA A O 1
ATOM 861 N N . CYS A 1 105 ? -12.476 3.983 7.723 1.00 92.81 105 CYS A N 1
ATOM 862 C CA . CYS A 1 105 ? -11.335 4.840 7.433 1.00 92.81 105 CYS A CA 1
ATOM 863 C C . CYS A 1 105 ? -10.145 4.460 8.328 1.00 92.81 105 CYS A C 1
ATOM 865 O O . CYS A 1 105 ? -10.291 4.106 9.495 1.00 92.81 105 CYS A O 1
ATOM 867 N N . VAL A 1 106 ? -8.943 4.531 7.768 1.00 91.50 106 VAL A N 1
ATOM 868 C CA . VAL A 1 106 ? -7.692 4.258 8.484 1.00 91.50 106 VAL A CA 1
ATOM 869 C C . VAL A 1 106 ? -7.166 5.577 9.036 1.00 91.50 106 VAL A C 1
ATOM 871 O O . VAL A 1 106 ? -7.114 6.576 8.317 1.00 91.50 106 VAL A O 1
ATOM 874 N N . GLY A 1 107 ? -6.841 5.616 10.326 1.00 89.81 107 GLY A N 1
ATOM 875 C CA . GLY A 1 107 ? -6.583 6.885 10.995 1.00 89.81 107 GLY A CA 1
ATOM 876 C C . GLY A 1 107 ? -6.401 6.811 12.503 1.00 89.81 107 GLY A C 1
ATOM 877 O O . GLY A 1 107 ? -6.556 5.758 13.120 1.00 89.81 107 GLY A O 1
ATOM 878 N N . ARG A 1 108 ? -6.100 7.971 13.096 1.00 91.19 108 ARG A N 1
ATOM 879 C CA . ARG A 1 108 ? -6.165 8.198 14.545 1.00 91.19 108 ARG A CA 1
ATOM 880 C C . ARG A 1 108 ? -7.557 8.705 14.917 1.00 91.19 108 ARG A C 1
ATOM 882 O O . ARG A 1 108 ? -7.912 9.829 14.567 1.00 91.19 108 ARG A O 1
ATOM 889 N N . TYR A 1 109 ? -8.313 7.878 15.623 1.00 92.56 109 TYR A N 1
ATOM 890 C CA . TYR A 1 109 ? -9.658 8.169 16.094 1.00 92.56 109 TYR A CA 1
ATOM 891 C C . TYR A 1 109 ? -9.650 8.672 17.531 1.00 92.56 109 TYR A C 1
ATOM 893 O O . TYR A 1 109 ? -9.072 8.042 18.415 1.00 92.56 109 TYR A O 1
ATOM 901 N N . GLN A 1 110 ? -10.381 9.755 17.760 1.00 93.94 110 GLN A N 1
ATOM 902 C CA . GLN A 1 110 ? -10.758 10.209 19.088 1.00 93.94 110 GLN A CA 1
ATOM 903 C C . GLN A 1 110 ? -11.957 9.394 19.560 1.00 93.94 110 GLN A C 1
ATOM 905 O O . GLN A 1 110 ? -13.005 9.407 18.908 1.00 93.94 110 GLN A O 1
ATOM 910 N N . LEU A 1 111 ? -11.807 8.696 20.683 1.00 93.81 111 LEU A N 1
ATOM 911 C CA . LEU A 1 111 ? -12.884 7.936 21.308 1.00 93.81 111 LEU A CA 1
ATOM 912 C C . LEU A 1 111 ? -13.578 8.775 22.385 1.00 93.81 111 LEU A C 1
ATOM 914 O O . LEU A 1 111 ? -12.940 9.391 23.236 1.00 93.81 111 LEU A O 1
ATOM 918 N N . SER A 1 112 ? -14.905 8.753 22.391 1.00 93.00 112 SER A N 1
ATOM 919 C CA . SER A 1 112 ? -15.731 9.275 23.477 1.00 93.00 112 SER A CA 1
ATOM 920 C C . SER A 1 112 ? -16.781 8.244 23.876 1.00 93.00 112 SER A C 1
ATOM 922 O O . SER A 1 112 ? -17.429 7.638 23.026 1.00 93.00 112 SER A O 1
ATOM 924 N N . VAL A 1 113 ? -16.957 8.048 25.181 1.00 93.19 113 VAL A N 1
ATOM 925 C CA . VAL A 1 113 ? -18.016 7.194 25.732 1.00 93.19 113 VAL A CA 1
ATOM 926 C C . VAL A 1 113 ? -19.180 8.091 26.126 1.00 93.19 113 VAL A C 1
ATOM 928 O O . VAL A 1 113 ? -19.008 9.013 26.931 1.00 93.19 113 VAL A O 1
ATOM 931 N N . VAL A 1 114 ? -20.354 7.827 25.556 1.00 92.88 114 VAL A N 1
ATOM 932 C CA . VAL A 1 114 ? -21.567 8.602 25.811 1.00 92.88 114 VAL A CA 1
ATOM 933 C C . VAL A 1 114 ? -22.580 7.723 26.521 1.00 92.88 114 VAL A C 1
ATOM 935 O O . VAL A 1 114 ? -22.894 6.616 26.089 1.00 92.88 114 VAL A O 1
ATOM 938 N N . THR A 1 115 ? -23.102 8.247 27.621 1.00 91.31 115 THR A N 1
ATOM 939 C CA . THR A 1 115 ? -24.173 7.632 28.401 1.00 91.31 115 THR A CA 1
ATOM 940 C C . THR A 1 115 ? -25.366 8.569 28.437 1.00 91.31 115 THR A C 1
ATOM 942 O O . THR A 1 115 ? -25.220 9.792 28.480 1.00 91.31 115 THR A O 1
ATOM 945 N N . HIS A 1 116 ? -26.559 7.999 28.412 1.00 89.00 116 HIS A N 1
ATOM 946 C CA . HIS A 1 116 ? -27.800 8.729 28.575 1.00 89.00 116 HIS A CA 1
ATOM 947 C C . HIS A 1 116 ? -28.651 8.004 29.608 1.00 89.00 116 HIS A C 1
ATOM 949 O O . HIS A 1 116 ? -29.028 6.847 29.413 1.00 89.00 116 HIS A O 1
ATOM 955 N N . CYS A 1 117 ? -28.957 8.699 30.696 1.00 85.06 117 CYS A N 1
ATOM 956 C CA . CYS A 1 117 ? -29.810 8.217 31.774 1.00 85.06 117 CYS A CA 1
ATOM 957 C C . CYS A 1 117 ? -30.927 9.236 32.048 1.00 85.06 117 CYS A C 1
ATOM 959 O O . CYS A 1 117 ? -30.999 10.280 31.401 1.00 85.06 117 CYS A O 1
ATOM 961 N N . GLN A 1 118 ? -31.803 8.957 33.018 1.00 78.19 118 GLN A N 1
ATOM 962 C CA . GLN A 1 118 ? -32.870 9.894 33.410 1.00 78.19 118 GLN A CA 1
ATOM 963 C C . GLN A 1 118 ? -32.335 11.274 33.839 1.00 78.19 118 GLN A C 1
ATOM 965 O O . GLN A 1 118 ? -33.020 12.273 33.661 1.00 78.19 118 GLN A O 1
ATOM 970 N N . GLY A 1 119 ? -31.099 11.337 34.351 1.00 74.56 119 GLY A N 1
ATOM 971 C CA . GLY A 1 119 ? -30.416 12.581 34.721 1.00 74.56 119 GLY A CA 1
ATOM 972 C C . GLY A 1 119 ? -29.803 13.358 33.548 1.00 74.56 119 GLY A C 1
ATOM 973 O O . GLY A 1 119 ? -29.159 14.377 33.777 1.00 74.56 119 GLY A O 1
ATOM 974 N N . GLY A 1 120 ? -29.976 12.890 32.308 1.00 85.44 120 GLY A N 1
ATOM 975 C CA . GLY A 1 120 ? -29.489 13.541 31.093 1.00 85.44 120 GLY A CA 1
ATOM 976 C C . GLY A 1 120 ? -28.343 12.801 30.399 1.00 85.44 120 GLY A C 1
ATOM 977 O O . GLY A 1 120 ? -28.004 11.655 30.707 1.00 85.44 120 GLY A O 1
ATOM 978 N N . ARG A 1 121 ? -27.758 13.474 29.404 1.00 89.31 121 ARG A N 1
ATOM 979 C CA . ARG A 1 121 ? -26.627 12.971 28.617 1.00 89.31 121 ARG A CA 1
ATOM 980 C C . ARG A 1 121 ? -25.313 13.321 29.308 1.00 89.31 121 ARG A C 1
ATOM 982 O O . ARG A 1 121 ? -25.029 14.493 29.534 1.00 89.31 121 ARG A O 1
ATOM 989 N N . PHE A 1 122 ? -24.468 12.321 29.526 1.00 87.75 122 PHE A N 1
ATOM 990 C CA . PHE A 1 122 ? -23.097 12.500 29.985 1.00 87.75 122 PHE A CA 1
ATOM 991 C C . PHE A 1 122 ? -22.117 11.967 28.940 1.00 87.75 122 PHE A C 1
ATOM 993 O O . PHE A 1 122 ? -22.264 10.852 28.436 1.00 87.75 122 PHE A O 1
ATOM 1000 N N . THR A 1 123 ? -21.110 12.772 28.612 1.00 89.06 123 THR A N 1
ATOM 1001 C CA . THR A 1 123 ? -20.010 12.403 27.713 1.00 89.06 123 THR A CA 1
ATOM 1002 C C . THR A 1 123 ? -18.724 12.492 28.512 1.00 89.06 123 THR A C 1
ATOM 1004 O O . THR A 1 123 ? -18.468 13.524 29.134 1.00 89.06 123 THR A O 1
ATOM 1007 N N . LEU A 1 124 ? -17.929 11.422 28.519 1.00 85.00 124 LEU A N 1
ATOM 1008 C CA . LEU A 1 124 ? -16.646 11.456 29.214 1.00 85.00 124 LEU A CA 1
ATOM 1009 C C . LEU A 1 124 ? -15.730 12.515 28.566 1.00 85.00 124 LEU A C 1
ATOM 1011 O O . LEU A 1 124 ? -15.682 12.573 27.333 1.00 85.00 124 LEU A O 1
ATOM 1015 N N . PRO A 1 125 ? -15.000 13.329 29.354 1.00 85.00 125 PRO A N 1
ATOM 1016 C CA . PRO A 1 125 ? -14.036 14.276 28.811 1.00 85.00 125 PRO A CA 1
ATOM 1017 C C . PRO A 1 125 ? -13.025 13.600 27.884 1.00 85.00 125 PRO A C 1
ATOM 1019 O O . PRO A 1 125 ? -12.571 12.483 28.143 1.00 85.00 125 PRO A O 1
ATOM 1022 N N . TYR A 1 126 ? -12.679 14.298 26.805 1.00 87.38 126 TYR A N 1
ATOM 1023 C CA . TYR A 1 126 ? -11.690 13.825 25.847 1.00 87.38 126 TYR A CA 1
ATOM 1024 C C . TYR A 1 126 ? -10.298 13.767 26.483 1.00 87.38 126 TYR A C 1
ATOM 1026 O O . TYR A 1 126 ? -9.859 14.711 27.139 1.00 87.38 126 TYR A O 1
ATOM 1034 N N . ALA A 1 127 ? -9.614 12.656 26.235 1.00 87.50 127 ALA A N 1
ATOM 1035 C CA . ALA A 1 127 ? -8.304 12.333 26.770 1.00 87.50 127 ALA A CA 1
ATOM 1036 C C . ALA A 1 127 ? -7.434 11.788 25.618 1.00 87.50 127 ALA A C 1
ATOM 1038 O O . ALA A 1 127 ? -7.718 10.685 25.140 1.00 87.50 127 ALA A O 1
ATOM 1039 N N . PRO A 1 128 ? -6.425 12.539 25.129 1.00 86.56 128 PRO A N 1
ATOM 1040 C CA . PRO A 1 128 ? -5.619 12.156 23.963 1.00 86.56 128 PRO A CA 1
ATOM 1041 C C . PRO A 1 128 ? -4.943 10.785 24.083 1.00 86.56 128 PRO A C 1
ATOM 1043 O O . PRO A 1 128 ? -4.793 10.077 23.094 1.00 86.56 128 PRO A O 1
ATOM 1046 N N . GLU A 1 129 ? -4.572 10.376 25.296 1.00 88.88 129 GLU A N 1
ATOM 1047 C CA . GLU A 1 129 ? -3.958 9.077 25.588 1.00 88.88 129 GLU A CA 1
ATOM 1048 C C . GLU A 1 129 ? -4.871 7.876 25.291 1.00 88.88 129 GLU A C 1
ATOM 1050 O O . GLU A 1 129 ? -4.418 6.725 25.312 1.00 88.88 129 GLU A O 1
ATOM 1055 N N . ASN A 1 130 ? -6.159 8.130 25.058 1.00 90.50 130 ASN A N 1
ATOM 1056 C CA . ASN A 1 130 ? -7.176 7.133 24.757 1.00 90.50 130 ASN A CA 1
ATOM 1057 C C . ASN A 1 130 ? -7.593 7.128 23.282 1.00 90.50 130 ASN A C 1
ATOM 1059 O O . ASN A 1 130 ? -8.572 6.470 22.924 1.00 90.50 130 ASN A O 1
ATOM 1063 N N . ASP A 1 131 ? -6.847 7.824 22.426 1.00 91.81 131 ASP A N 1
ATOM 1064 C CA . ASP A 1 131 ? -7.010 7.707 20.985 1.00 91.81 131 ASP A CA 1
ATOM 1065 C C . ASP A 1 131 ? -6.711 6.281 20.504 1.00 91.81 131 ASP A C 1
ATOM 1067 O O . ASP A 1 131 ? -5.853 5.567 21.039 1.00 91.81 131 ASP A O 1
ATOM 1071 N N . ILE A 1 132 ? -7.416 5.878 19.449 1.00 93.62 132 ILE A N 1
ATOM 1072 C CA . ILE A 1 132 ? -7.282 4.565 18.820 1.00 93.62 132 ILE A CA 1
ATOM 1073 C C . ILE A 1 132 ? -6.718 4.750 17.416 1.00 93.62 132 ILE A C 1
ATOM 1075 O O . ILE A 1 132 ? -7.268 5.495 16.607 1.00 93.62 132 ILE A O 1
ATOM 1079 N N . TYR A 1 133 ? -5.647 4.032 17.089 1.00 92.94 133 TYR A N 1
ATOM 1080 C CA . TYR A 1 133 ? -5.171 3.925 15.714 1.00 92.94 133 TYR A CA 1
ATOM 1081 C C . TYR A 1 133 ? -5.841 2.740 15.028 1.00 92.94 133 TYR A C 1
ATOM 1083 O O . TYR A 1 133 ? -5.702 1.597 15.466 1.00 92.94 133 TYR A O 1
ATOM 1091 N N . MET A 1 134 ? -6.539 3.015 13.933 1.00 94.06 134 MET A N 1
ATOM 1092 C CA . MET A 1 134 ? -7.157 2.009 13.081 1.00 94.06 134 MET A CA 1
ATOM 1093 C C . MET A 1 134 ? -6.342 1.842 11.802 1.00 94.06 134 MET A C 1
ATOM 1095 O O . MET A 1 134 ? -6.062 2.829 11.126 1.00 94.06 134 MET A O 1
ATOM 1099 N N . LEU A 1 135 ? -5.967 0.602 11.489 1.00 94.25 135 LEU A N 1
ATOM 1100 C CA . LEU A 1 135 ? -5.159 0.203 10.334 1.00 94.25 135 LEU A CA 1
ATOM 1101 C C . LEU A 1 135 ? -5.956 -0.695 9.370 1.00 94.25 135 LEU A C 1
ATOM 1103 O O . LEU A 1 135 ? -6.994 -1.249 9.739 1.00 94.25 135 LEU A O 1
ATOM 1107 N N . PHE A 1 136 ? -5.436 -0.885 8.157 1.00 95.69 136 PHE A N 1
ATOM 1108 C CA . PHE A 1 136 ? -5.908 -1.905 7.219 1.00 95.69 136 PHE A CA 1
ATOM 1109 C C . PHE A 1 136 ? -5.693 -3.319 7.780 1.00 95.69 136 PHE A C 1
ATOM 1111 O O . PHE A 1 136 ? -4.777 -3.560 8.588 1.00 95.69 136 PHE A O 1
ATOM 1118 N N . ASN A 1 137 ? -6.527 -4.263 7.335 1.00 96.94 137 ASN A N 1
ATOM 1119 C CA . ASN A 1 137 ? -6.543 -5.624 7.849 1.00 96.94 137 ASN A CA 1
ATOM 1120 C C . ASN A 1 137 ? -6.325 -6.718 6.786 1.00 96.94 137 ASN A C 1
ATOM 1122 O O . ASN A 1 137 ? -7.285 -7.301 6.290 1.00 96.94 137 ASN A O 1
ATOM 1126 N N . PRO A 1 138 ? -5.066 -7.114 6.534 1.00 96.69 138 PRO A N 1
ATOM 1127 C CA . PRO A 1 138 ? -4.729 -8.255 5.676 1.00 96.69 138 PRO A CA 1
ATOM 1128 C C . PRO A 1 138 ? -5.276 -9.608 6.142 1.00 96.69 138 PRO A C 1
ATOM 1130 O O . PRO A 1 138 ? -5.268 -10.559 5.369 1.00 96.69 138 PRO A O 1
ATOM 1133 N N . TRP A 1 139 ? -5.718 -9.722 7.400 1.00 97.06 139 TRP A N 1
ATOM 1134 C CA . TRP A 1 139 ? -6.277 -10.949 7.972 1.00 97.06 139 TRP A CA 1
ATOM 1135 C C . TRP A 1 139 ? -7.802 -11.034 7.821 1.00 97.06 139 TRP A C 1
ATOM 1137 O O . TRP A 1 139 ? -8.363 -12.118 7.978 1.00 97.06 139 TRP A O 1
ATOM 1147 N N . CYS A 1 140 ? -8.477 -9.926 7.503 1.00 96.06 140 CYS A N 1
ATOM 1148 C CA . CYS A 1 140 ? -9.927 -9.880 7.336 1.00 96.06 140 CYS A CA 1
ATOM 1149 C C . CYS A 1 140 ? -10.299 -10.141 5.874 1.00 96.06 140 CYS A C 1
ATOM 1151 O O . CYS A 1 140 ? -9.889 -9.385 5.002 1.00 96.06 140 CYS A O 1
ATOM 1153 N N . LYS A 1 141 ? -11.096 -11.185 5.611 1.00 94.94 141 LYS A N 1
ATOM 1154 C CA . LYS A 1 141 ? -11.519 -11.587 4.253 1.00 94.94 141 LYS A CA 1
ATOM 1155 C C . LYS A 1 141 ? -12.310 -10.515 3.505 1.00 94.94 141 LYS A C 1
ATOM 1157 O O . LYS A 1 141 ? -12.260 -10.472 2.282 1.00 94.94 141 LYS A O 1
ATOM 1162 N N . ASP A 1 142 ? -13.025 -9.676 4.246 1.00 94.69 142 ASP A N 1
ATOM 1163 C CA . ASP A 1 142 ? -13.864 -8.614 3.695 1.00 94.69 142 ASP A CA 1
ATOM 1164 C C . ASP A 1 142 ? -13.095 -7.292 3.501 1.00 94.69 142 ASP A C 1
ATOM 1166 O O . ASP A 1 142 ? -13.642 -6.323 2.974 1.00 94.69 142 ASP A O 1
ATOM 1170 N N . ASP A 1 143 ? -11.829 -7.219 3.930 1.00 96.50 143 ASP A N 1
ATOM 1171 C CA . ASP A 1 143 ? -10.978 -6.052 3.702 1.00 96.50 143 ASP A CA 1
ATOM 1172 C C . ASP A 1 143 ? -10.382 -6.094 2.284 1.00 96.50 143 ASP A C 1
ATOM 1174 O O . ASP A 1 143 ? -9.928 -7.131 1.796 1.00 96.50 143 ASP A O 1
ATOM 1178 N N . CYS A 1 144 ? -10.316 -4.936 1.625 1.00 95.12 144 CYS A N 1
ATOM 1179 C CA . CYS A 1 144 ? -9.758 -4.792 0.283 1.00 95.12 144 CYS A CA 1
ATOM 1180 C C . CYS A 1 144 ? -8.276 -5.183 0.172 1.00 95.12 144 CYS A C 1
ATOM 1182 O O . CYS A 1 144 ? -7.783 -5.336 -0.944 1.00 95.12 144 CYS A O 1
ATOM 1184 N N . VAL A 1 145 ? -7.559 -5.335 1.290 1.00 96.31 145 VAL A N 1
ATOM 1185 C CA . VAL A 1 145 ? -6.154 -5.779 1.322 1.00 96.31 145 VAL A CA 1
ATOM 1186 C C . VAL A 1 145 ? -5.966 -7.208 1.839 1.00 96.31 145 VAL A C 1
ATOM 1188 O O . VAL A 1 145 ? -4.848 -7.579 2.207 1.00 96.31 145 VAL A O 1
ATOM 1191 N N . TYR A 1 146 ? -7.037 -8.004 1.897 1.00 97.19 146 TYR A N 1
ATOM 1192 C CA . TYR A 1 146 ? -6.980 -9.388 2.359 1.00 97.19 146 TYR A CA 1
ATOM 1193 C C . TYR A 1 146 ? -5.931 -10.207 1.604 1.00 97.19 146 TYR A C 1
ATOM 1195 O O . TYR A 1 146 ? -5.912 -10.226 0.371 1.00 97.19 146 TYR A O 1
ATOM 1203 N N . LEU A 1 147 ? -5.100 -10.928 2.353 1.00 94.44 147 LEU A N 1
ATOM 1204 C CA . LEU A 1 147 ? -4.076 -11.814 1.820 1.00 94.44 147 LEU A CA 1
ATOM 1205 C C . LEU A 1 147 ? -4.227 -13.181 2.493 1.00 94.44 147 LEU A C 1
ATOM 1207 O O . LEU A 1 147 ? -4.093 -13.304 3.711 1.00 94.44 147 LEU A O 1
ATOM 1211 N N . SER A 1 148 ? -4.575 -14.203 1.712 1.00 94.12 148 SER A N 1
ATOM 1212 C CA . SER A 1 148 ? -4.965 -15.510 2.252 1.00 94.12 148 SER A CA 1
ATOM 1213 C C . SER A 1 148 ? -3.800 -16.284 2.860 1.00 94.12 148 SER A C 1
ATOM 1215 O O . SER A 1 148 ? -3.980 -16.977 3.863 1.00 94.12 148 SER A O 1
ATOM 1217 N N . ASP A 1 149 ? -2.611 -16.156 2.278 1.00 95.88 149 ASP A N 1
ATOM 1218 C CA . ASP A 1 149 ? -1.420 -16.878 2.707 1.00 95.88 149 ASP A CA 1
ATOM 1219 C C . ASP A 1 149 ? -0.788 -16.223 3.952 1.00 95.88 149 ASP A C 1
ATOM 1221 O O . ASP A 1 149 ? -0.674 -15.000 4.075 1.00 95.88 149 ASP A O 1
ATOM 1225 N N . GLU A 1 150 ? -0.436 -17.033 4.949 1.00 94.50 150 GLU A N 1
ATOM 1226 C CA . GLU A 1 150 ? 0.178 -16.551 6.191 1.00 94.50 150 GLU A CA 1
ATOM 1227 C C . GLU A 1 150 ? 1.650 -16.157 6.021 1.00 94.50 150 GLU A C 1
ATOM 1229 O O . GLU A 1 150 ? 2.074 -15.138 6.573 1.00 94.50 150 GLU A O 1
ATOM 1234 N N . ALA A 1 151 ? 2.415 -16.908 5.228 1.00 94.94 151 ALA A N 1
ATOM 1235 C CA . ALA A 1 151 ? 3.813 -16.609 4.945 1.00 94.94 151 ALA A CA 1
ATOM 1236 C C . ALA A 1 151 ? 3.940 -15.312 4.132 1.00 94.94 151 ALA A C 1
ATOM 1238 O O . ALA A 1 151 ? 4.814 -14.487 4.414 1.00 94.94 151 ALA A O 1
ATOM 1239 N N . GLU A 1 152 ? 3.022 -15.070 3.194 1.00 94.69 152 GLU A N 1
ATOM 1240 C CA . GLU A 1 152 ? 2.946 -13.793 2.483 1.00 94.69 152 GLU A CA 1
ATOM 1241 C C . GLU A 1 152 ? 2.601 -12.630 3.421 1.00 94.69 152 GLU A C 1
ATOM 1243 O O . GLU A 1 152 ? 3.220 -11.570 3.336 1.00 94.69 152 GLU A O 1
ATOM 1248 N N . ARG A 1 153 ? 1.665 -12.806 4.367 1.00 94.56 153 ARG A N 1
ATOM 1249 C CA . ARG A 1 153 ? 1.354 -11.768 5.372 1.00 94.56 153 ARG A CA 1
ATOM 1250 C C . ARG A 1 153 ? 2.559 -11.480 6.263 1.00 94.56 153 ARG A C 1
ATOM 1252 O O . ARG A 1 153 ? 2.858 -10.315 6.540 1.00 94.56 153 ARG A O 1
ATOM 1259 N N . ALA A 1 154 ? 3.279 -12.517 6.682 1.00 93.12 154 ALA A N 1
ATOM 1260 C CA . ALA A 1 154 ? 4.503 -12.365 7.456 1.00 93.12 154 ALA A CA 1
ATOM 1261 C C . ALA A 1 154 ? 5.568 -11.574 6.674 1.00 93.12 154 ALA A C 1
ATOM 1263 O O . ALA A 1 154 ? 6.125 -10.613 7.204 1.00 93.12 154 ALA A O 1
ATOM 1264 N N . GLU A 1 155 ? 5.800 -11.898 5.401 1.00 92.69 155 GLU A N 1
ATOM 1265 C CA . GLU A 1 155 ? 6.820 -11.246 4.570 1.00 92.69 155 GLU A CA 1
ATOM 1266 C C . GLU A 1 155 ? 6.434 -9.822 4.136 1.00 92.69 155 GLU A C 1
ATOM 1268 O O . GLU A 1 155 ? 7.255 -8.900 4.169 1.00 92.69 155 GLU A O 1
ATOM 1273 N N . TYR A 1 156 ? 5.189 -9.627 3.705 1.00 91.62 156 TYR A N 1
ATOM 1274 C CA . TYR A 1 156 ? 4.750 -8.399 3.046 1.00 91.62 156 TYR A CA 1
ATOM 1275 C C . TYR A 1 156 ? 4.106 -7.390 3.983 1.00 91.62 156 TYR A C 1
ATOM 1277 O O . TYR A 1 156 ? 3.844 -6.280 3.533 1.00 91.62 156 TYR A O 1
ATOM 1285 N N . VAL A 1 157 ? 3.880 -7.731 5.258 1.00 90.19 157 VAL A N 1
ATOM 1286 C CA . VAL A 1 157 ? 3.337 -6.815 6.278 1.00 90.19 157 VAL A CA 1
ATOM 1287 C C . VAL A 1 157 ? 4.273 -6.726 7.484 1.00 90.19 157 VAL A C 1
ATOM 1289 O O . VAL A 1 157 ? 4.682 -5.628 7.873 1.00 90.19 157 VAL A O 1
ATOM 1292 N N . LEU A 1 158 ? 4.634 -7.869 8.075 1.00 89.38 158 LEU A N 1
ATOM 1293 C CA . LEU A 1 158 ? 5.310 -7.913 9.376 1.00 89.38 158 LEU A CA 1
ATOM 1294 C C . LEU A 1 158 ? 6.837 -7.776 9.288 1.00 89.38 158 LEU A C 1
ATOM 1296 O O . LEU A 1 158 ? 7.431 -7.140 10.155 1.00 89.38 158 LEU A O 1
ATOM 1300 N N . ASN A 1 159 ? 7.467 -8.323 8.248 1.00 88.44 159 ASN A N 1
ATOM 1301 C CA . ASN A 1 159 ? 8.921 -8.322 8.091 1.00 88.44 159 ASN A CA 1
ATOM 1302 C C . ASN A 1 159 ? 9.462 -6.899 7.830 1.00 88.44 159 ASN A C 1
ATOM 1304 O O . ASN A 1 159 ? 9.090 -6.252 6.844 1.00 88.44 159 ASN A O 1
ATOM 1308 N N . ASP A 1 160 ? 10.330 -6.381 8.704 1.00 84.38 160 ASP A N 1
ATOM 1309 C CA . ASP A 1 160 ? 11.002 -5.079 8.558 1.00 84.38 160 ASP A CA 1
ATOM 1310 C C . ASP A 1 160 ? 12.333 -5.126 7.820 1.00 84.38 160 ASP A C 1
ATOM 1312 O O . ASP A 1 160 ? 12.928 -4.072 7.578 1.00 84.38 160 ASP A O 1
ATOM 1316 N N . MET A 1 161 ? 12.781 -6.306 7.412 1.00 86.19 161 MET A N 1
ATOM 1317 C CA . MET A 1 161 ? 14.021 -6.482 6.675 1.00 86.19 161 MET A CA 1
ATOM 1318 C C . MET A 1 161 ? 13.723 -6.981 5.264 1.00 86.19 161 MET A C 1
ATOM 1320 O O . MET A 1 161 ? 13.040 -7.980 5.053 1.00 86.19 161 MET A O 1
ATOM 1324 N N . GLY A 1 162 ? 14.245 -6.265 4.274 1.00 86.69 162 GLY A N 1
ATOM 1325 C CA . GLY A 1 162 ? 14.059 -6.571 2.862 1.00 86.69 162 GLY A CA 1
ATOM 1326 C C . GLY A 1 162 ? 15.362 -6.606 2.080 1.00 86.69 162 GLY A C 1
ATOM 1327 O O . GLY A 1 162 ? 16.448 -6.324 2.593 1.00 86.69 162 GLY A O 1
ATOM 1328 N N . ARG A 1 163 ? 15.227 -6.921 0.793 1.00 86.81 163 ARG A N 1
ATOM 13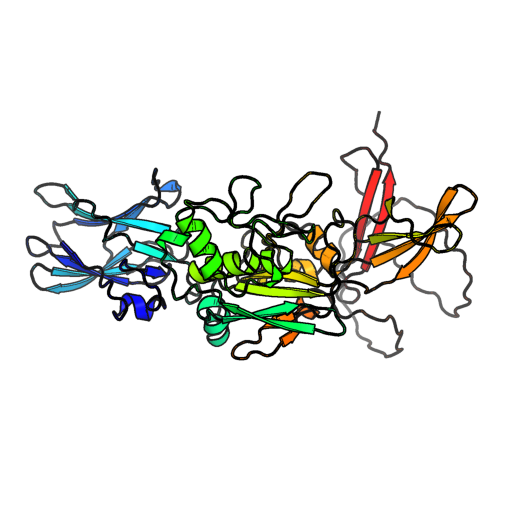29 C CA . ARG A 1 163 ? 16.301 -6.888 -0.200 1.00 86.81 163 ARG A CA 1
ATOM 1330 C C . ARG A 1 163 ? 15.873 -5.985 -1.352 1.00 86.81 163 ARG A C 1
ATOM 1332 O O . ARG A 1 163 ? 14.723 -6.037 -1.782 1.00 86.81 163 ARG A O 1
ATOM 1339 N N . ILE A 1 164 ? 16.799 -5.166 -1.836 1.00 85.06 164 ILE A N 1
ATOM 1340 C CA . ILE A 1 164 ? 16.644 -4.374 -3.061 1.00 85.06 164 ILE A CA 1
ATOM 1341 C C . ILE A 1 164 ? 17.701 -4.853 -4.048 1.00 85.06 164 ILE A C 1
ATOM 1343 O O . ILE A 1 164 ? 18.881 -4.924 -3.694 1.00 85.06 164 ILE A O 1
ATOM 1347 N N . TYR A 1 165 ? 17.281 -5.186 -5.265 1.00 87.62 165 TYR A N 1
ATOM 1348 C CA . TYR A 1 165 ? 18.176 -5.650 -6.323 1.00 87.62 165 TYR A CA 1
ATOM 1349 C C . TYR A 1 165 ? 18.617 -4.469 -7.190 1.00 87.62 165 TYR A C 1
ATOM 1351 O O . TYR A 1 165 ? 17.816 -3.582 -7.489 1.00 87.62 165 TYR A O 1
ATOM 1359 N N . TYR A 1 166 ? 19.896 -4.437 -7.552 1.00 84.19 166 TYR A N 1
ATOM 1360 C CA . TYR A 1 166 ? 20.521 -3.361 -8.326 1.00 84.19 166 TYR A CA 1
ATOM 1361 C C . TYR A 1 166 ? 21.615 -3.927 -9.238 1.00 84.19 166 TYR A C 1
ATOM 1363 O O . TYR A 1 166 ? 21.931 -5.111 -9.165 1.00 84.19 166 TYR A O 1
ATOM 1371 N N . GLY A 1 167 ? 22.225 -3.086 -10.074 1.00 83.31 167 GLY A N 1
ATOM 1372 C CA . GLY A 1 167 ? 23.323 -3.485 -10.958 1.00 83.31 167 GLY A CA 1
ATOM 1373 C C . GLY A 1 167 ? 22.868 -3.543 -12.409 1.00 83.31 167 GLY A C 1
ATOM 1374 O O . GLY A 1 167 ? 22.195 -2.627 -12.873 1.00 83.31 167 GLY A O 1
ATOM 1375 N N . THR A 1 168 ? 23.245 -4.595 -13.127 1.00 85.06 168 THR A N 1
ATOM 1376 C CA . THR A 1 168 ? 22.862 -4.810 -14.531 1.00 85.06 168 THR A CA 1
ATOM 1377 C C . THR A 1 168 ? 22.174 -6.161 -14.687 1.00 85.06 168 THR A C 1
ATOM 1379 O O . THR A 1 168 ? 22.258 -7.006 -13.795 1.00 85.06 168 THR A O 1
ATOM 1382 N N . LYS A 1 169 ? 21.526 -6.406 -15.835 1.00 84.75 169 LYS A N 1
ATOM 1383 C CA . LYS A 1 169 ? 20.892 -7.708 -16.105 1.00 84.75 169 LYS A CA 1
ATOM 1384 C C . LYS A 1 169 ? 21.881 -8.884 -16.050 1.00 84.75 169 LYS A C 1
ATOM 1386 O O . LYS A 1 169 ? 21.487 -9.990 -15.707 1.00 84.75 169 LYS A O 1
ATOM 1391 N N . GLN A 1 170 ? 23.160 -8.651 -16.364 1.00 87.44 170 GLN A N 1
ATOM 1392 C CA . GLN A 1 170 ? 24.216 -9.671 -16.314 1.00 87.44 170 GLN A CA 1
ATOM 1393 C C . GLN A 1 170 ? 24.805 -9.848 -14.912 1.00 87.44 170 GLN A C 1
ATOM 1395 O O . GLN A 1 170 ? 25.259 -10.937 -14.571 1.00 87.44 170 GLN A O 1
ATOM 1400 N N . GLN A 1 171 ? 24.812 -8.788 -14.102 1.00 89.75 171 GLN A N 1
ATOM 1401 C CA . GLN A 1 171 ? 25.387 -8.797 -12.763 1.00 89.75 171 GLN A CA 1
ATOM 1402 C C . GLN A 1 171 ? 24.419 -8.140 -11.778 1.00 89.75 171 GLN A C 1
ATOM 1404 O O . GLN A 1 171 ? 24.505 -6.946 -11.471 1.00 89.75 171 GLN A O 1
ATOM 1409 N N . ILE A 1 172 ? 23.491 -8.957 -11.278 1.00 90.81 172 ILE A N 1
ATOM 1410 C CA . ILE A 1 172 ? 22.487 -8.540 -10.302 1.00 90.81 172 ILE A CA 1
ATOM 1411 C C . ILE A 1 172 ? 23.105 -8.572 -8.900 1.00 90.81 172 ILE A C 1
ATOM 1413 O O . ILE A 1 172 ? 23.387 -9.633 -8.344 1.00 90.81 172 ILE A O 1
ATOM 1417 N N . GLY A 1 173 ? 23.293 -7.391 -8.320 1.00 87.44 173 GLY A N 1
ATOM 1418 C CA . GLY A 1 173 ? 23.626 -7.201 -6.913 1.00 87.44 173 GLY A CA 1
ATOM 1419 C C . GLY A 1 173 ? 22.376 -7.137 -6.035 1.00 87.44 173 GLY A C 1
ATOM 1420 O O . GLY A 1 173 ? 21.261 -6.906 -6.508 1.00 87.44 173 GLY A O 1
ATOM 1421 N N . CYS A 1 174 ? 22.558 -7.305 -4.726 1.00 88.88 174 CYS A N 1
ATOM 1422 C CA . CYS A 1 174 ? 21.492 -7.107 -3.749 1.00 88.88 174 CYS A CA 1
ATOM 1423 C C . CYS A 1 174 ? 21.986 -6.296 -2.552 1.00 88.88 174 CYS A C 1
ATOM 1425 O O . CYS A 1 174 ? 23.135 -6.414 -2.125 1.00 88.88 174 CYS A O 1
ATOM 1427 N N . LYS A 1 175 ? 21.104 -5.463 -2.002 1.00 84.50 175 LYS A N 1
ATOM 1428 C CA . LYS A 1 175 ? 21.356 -4.688 -0.789 1.00 84.50 175 LYS A CA 1
ATOM 1429 C C . LYS A 1 175 ? 20.303 -5.021 0.254 1.00 84.50 175 LYS A C 1
ATOM 1431 O O . LYS A 1 175 ? 19.109 -4.984 -0.041 1.00 84.50 175 LYS A O 1
ATOM 1436 N N . THR A 1 176 ? 20.742 -5.325 1.470 1.00 88.19 176 THR A N 1
ATOM 1437 C CA . THR A 1 176 ? 19.839 -5.445 2.618 1.00 88.19 176 THR A CA 1
ATOM 1438 C C . THR A 1 176 ? 19.288 -4.073 2.975 1.00 88.19 176 THR A C 1
ATOM 1440 O O . THR A 1 176 ? 20.037 -3.097 3.059 1.00 88.19 176 THR A O 1
ATOM 1443 N N . TRP A 1 177 ? 17.981 -4.006 3.200 1.00 83.50 177 TRP A N 1
ATOM 1444 C CA . TRP A 1 177 ? 17.294 -2.772 3.535 1.00 83.50 177 TRP A CA 1
ATOM 1445 C C . TRP A 1 177 ? 16.431 -2.934 4.782 1.00 83.50 177 TRP A C 1
ATOM 1447 O O . TRP A 1 177 ? 15.611 -3.844 4.860 1.00 83.50 177 TRP A O 1
ATOM 1457 N N . ASN A 1 178 ? 16.580 -2.018 5.739 1.00 83.56 178 ASN A N 1
ATOM 1458 C CA . ASN A 1 178 ? 15.742 -1.965 6.934 1.00 83.56 178 ASN A CA 1
ATOM 1459 C C . ASN A 1 178 ? 14.572 -0.981 6.733 1.00 83.56 178 ASN A C 1
ATOM 1461 O O . ASN A 1 178 ? 14.767 0.243 6.743 1.00 83.56 178 ASN A O 1
ATOM 1465 N N . PHE A 1 179 ? 13.361 -1.519 6.570 1.00 77.00 179 PHE A N 1
ATOM 1466 C CA . PHE A 1 179 ? 12.104 -0.771 6.454 1.00 77.00 179 PHE A CA 1
ATOM 1467 C C . PHE A 1 179 ? 11.683 -0.120 7.782 1.00 77.00 179 PHE A C 1
ATOM 1469 O O . PHE A 1 179 ? 11.186 1.009 7.789 1.00 77.00 179 PHE A O 1
ATOM 1476 N N . GLY A 1 180 ? 11.904 -0.812 8.903 1.00 70.62 180 GLY A N 1
ATOM 1477 C CA . GLY A 1 180 ? 11.739 -0.298 10.264 1.00 70.62 180 GLY A CA 1
ATOM 1478 C C . GLY A 1 180 ? 10.302 -0.045 10.735 1.00 70.62 180 GLY A C 1
ATOM 1479 O O . GLY A 1 180 ? 10.124 0.657 11.733 1.00 70.62 180 GLY A O 1
ATOM 1480 N N . GLN A 1 181 ? 9.277 -0.593 10.068 1.00 71.69 181 GLN A N 1
ATOM 1481 C CA . GLN A 1 181 ? 7.870 -0.330 10.405 1.00 71.69 181 GLN A CA 1
ATOM 1482 C C . GLN A 1 181 ? 7.458 -0.880 11.779 1.00 71.69 181 GLN A C 1
ATOM 1484 O O . GLN A 1 181 ? 6.688 -0.237 12.489 1.00 71.69 181 GLN A O 1
ATOM 1489 N N . VAL A 1 182 ? 8.013 -2.024 12.200 1.00 62.09 182 VAL A N 1
ATOM 1490 C CA . VAL A 1 182 ? 7.712 -2.662 13.501 1.00 62.09 182 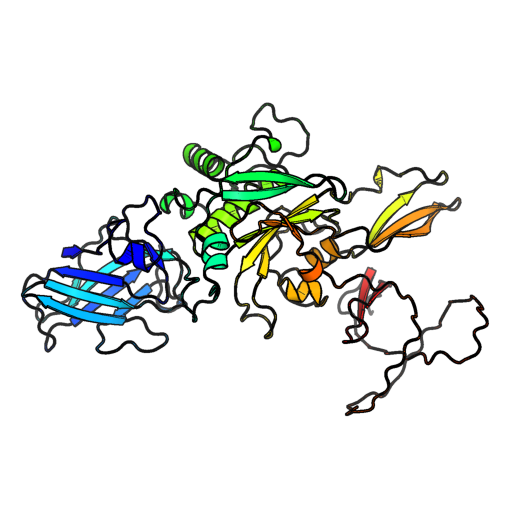VAL A CA 1
ATOM 1491 C C . VAL A 1 182 ? 8.234 -1.857 14.695 1.00 62.09 182 VAL A C 1
ATOM 1493 O O . VAL A 1 182 ? 7.765 -2.061 15.808 1.00 62.09 182 VAL A O 1
ATOM 1496 N N . ARG A 1 183 ? 9.167 -0.916 14.491 1.00 61.34 183 ARG A N 1
ATOM 1497 C CA . ARG A 1 183 ? 9.744 -0.071 15.556 1.00 61.34 183 ARG A CA 1
ATOM 1498 C C . ARG A 1 183 ? 9.435 1.419 15.390 1.00 61.34 183 ARG A C 1
ATOM 1500 O O . ARG A 1 183 ? 10.041 2.255 16.060 1.00 61.34 183 ARG A O 1
ATOM 1507 N N . ALA A 1 184 ? 8.510 1.767 14.501 1.00 61.25 184 ALA A N 1
ATOM 1508 C CA . ALA A 1 184 ? 8.070 3.142 14.316 1.00 61.25 184 ALA A CA 1
ATOM 1509 C C . ALA A 1 184 ? 7.009 3.530 15.362 1.00 61.25 184 ALA A C 1
ATOM 1511 O O . ALA A 1 184 ? 6.197 2.702 15.783 1.00 61.25 184 ALA A O 1
ATOM 1512 N N . LYS A 1 185 ? 7.002 4.807 15.767 1.00 62.69 185 LYS A N 1
ATOM 1513 C CA . LYS A 1 185 ? 5.840 5.425 16.422 1.00 62.69 185 LYS A CA 1
ATOM 1514 C C . LYS A 1 185 ? 4.882 5.899 15.331 1.00 62.69 185 LYS A C 1
ATOM 1516 O O . LYS A 1 185 ? 5.315 6.612 14.426 1.00 62.69 185 LYS A O 1
ATOM 1521 N N . LEU A 1 186 ? 3.603 5.527 15.409 1.00 62.88 186 LEU A N 1
ATOM 1522 C CA . LEU A 1 186 ? 2.606 5.886 14.388 1.00 62.88 186 LEU A CA 1
ATOM 1523 C C . LEU A 1 186 ? 2.386 7.399 14.299 1.00 62.88 186 LEU A C 1
ATOM 1525 O O . LEU A 1 186 ? 2.131 7.925 13.216 1.00 62.88 186 LEU A O 1
ATOM 1529 N N . SER A 1 187 ? 2.575 8.112 15.409 1.00 57.34 187 SER A N 1
ATOM 1530 C CA . SER A 1 187 ? 2.556 9.576 15.446 1.00 57.34 187 SER A CA 1
ATOM 1531 C C . SER A 1 187 ? 3.563 10.230 14.489 1.00 57.34 187 SER A C 1
ATOM 1533 O O . SER A 1 187 ? 3.261 11.276 13.921 1.00 57.34 187 SER A O 1
ATOM 1535 N N . LEU A 1 188 ? 4.717 9.598 14.232 1.00 54.69 188 LEU A N 1
ATOM 1536 C CA . LEU A 1 188 ? 5.720 10.086 13.270 1.00 54.69 188 LEU A CA 1
ATOM 1537 C C . LEU A 1 188 ? 5.270 9.916 11.813 1.00 54.69 188 LEU A C 1
ATOM 1539 O O . LEU A 1 188 ? 5.723 10.643 10.935 1.00 54.69 188 LEU A O 1
ATOM 1543 N N . ILE A 1 189 ? 4.393 8.946 11.564 1.00 56.12 189 ILE A N 1
ATOM 1544 C CA . ILE A 1 189 ? 3.944 8.541 10.231 1.00 56.12 189 ILE A CA 1
ATOM 1545 C C . ILE A 1 189 ? 2.725 9.357 9.783 1.00 56.12 189 ILE A C 1
ATOM 1547 O O . ILE A 1 189 ? 2.651 9.758 8.624 1.00 56.12 189 ILE A O 1
ATOM 1551 N N . TYR A 1 190 ? 1.801 9.659 10.699 1.00 51.25 190 TYR A N 1
ATOM 1552 C CA . TYR A 1 190 ? 0.581 10.412 10.391 1.00 51.25 190 TYR A CA 1
ATOM 1553 C C . TYR A 1 190 ? 0.792 11.924 10.209 1.00 51.25 190 TYR A C 1
ATOM 1555 O O . TYR A 1 190 ? -0.067 12.579 9.625 1.00 51.25 190 TYR A O 1
ATOM 1563 N N . TYR A 1 191 ? 1.896 12.502 10.700 1.00 40.03 191 TYR A N 1
ATOM 1564 C CA . TYR A 1 191 ? 1.988 13.961 10.838 1.00 40.03 191 TYR A CA 1
ATOM 1565 C C . TYR A 1 191 ? 2.193 14.724 9.518 1.00 40.03 191 TYR A C 1
ATOM 1567 O O . TYR A 1 191 ? 1.784 15.878 9.439 1.00 40.03 191 TYR A O 1
ATOM 1575 N N . LYS A 1 192 ? 2.788 14.133 8.468 1.00 44.31 192 LYS A N 1
ATOM 1576 C CA . LYS A 1 192 ? 2.992 14.815 7.172 1.00 44.31 192 LYS A CA 1
ATOM 1577 C C . LYS A 1 192 ? 3.043 13.804 6.026 1.00 44.31 192 LYS A C 1
ATOM 1579 O O . LYS A 1 192 ? 3.988 13.027 5.927 1.00 44.31 192 LYS A O 1
ATOM 1584 N N . SER A 1 193 ? 2.021 13.823 5.170 1.00 44.19 193 SER A N 1
ATOM 1585 C CA . SER A 1 193 ? 1.888 13.008 3.959 1.00 44.19 193 SER A CA 1
ATOM 1586 C C . SER A 1 193 ? 3.197 12.971 3.165 1.00 44.19 193 SER A C 1
ATOM 1588 O O . SER A 1 193 ? 3.636 13.972 2.604 1.00 44.19 193 SER A O 1
ATOM 1590 N N . VAL A 1 194 ? 3.836 11.802 3.158 1.00 46.09 194 VAL A N 1
ATOM 1591 C CA . VAL A 1 194 ? 5.157 11.559 2.575 1.00 46.09 194 VAL A CA 1
ATOM 1592 C C . VAL A 1 194 ? 5.087 11.669 1.066 1.00 46.09 194 VAL A C 1
ATOM 1594 O O . VAL A 1 194 ? 4.720 10.718 0.380 1.00 46.09 194 VAL A O 1
ATOM 1597 N N . ILE A 1 195 ? 5.429 12.840 0.541 1.00 44.28 195 ILE A N 1
ATOM 1598 C CA . ILE A 1 195 ? 5.472 13.059 -0.896 1.00 44.28 195 ILE A CA 1
ATOM 1599 C C . ILE A 1 195 ? 6.576 14.053 -1.243 1.00 44.28 195 ILE A C 1
ATOM 1601 O O . ILE A 1 195 ? 6.460 15.232 -0.930 1.00 44.28 195 ILE A O 1
ATOM 1605 N N . ALA A 1 196 ? 7.589 13.582 -1.978 1.00 41.25 196 ALA A N 1
ATOM 1606 C CA . ALA A 1 196 ? 8.523 14.391 -2.761 1.00 41.25 196 ALA A CA 1
ATOM 1607 C C . ALA A 1 196 ? 7.775 15.449 -3.599 1.00 41.25 196 ALA A C 1
ATOM 1609 O O . ALA A 1 196 ? 7.299 15.197 -4.706 1.00 41.25 196 ALA A O 1
ATOM 1610 N N . ASN A 1 197 ? 7.630 16.641 -3.033 1.00 40.59 197 ASN A N 1
ATOM 1611 C CA . ASN A 1 197 ? 7.459 17.889 -3.755 1.00 40.59 197 ASN A CA 1
ATOM 1612 C C . ASN A 1 197 ? 8.745 18.682 -3.506 1.00 40.59 197 ASN A C 1
ATOM 1614 O O . ASN A 1 197 ? 9.288 18.581 -2.400 1.00 40.59 197 ASN A O 1
ATOM 1618 N N . LYS A 1 198 ? 9.215 19.472 -4.483 1.00 43.28 198 LYS A N 1
ATOM 1619 C CA . LYS A 1 198 ? 10.441 20.293 -4.372 1.00 43.28 198 LYS A CA 1
ATOM 1620 C C . LYS A 1 198 ? 10.501 21.096 -3.059 1.00 43.28 198 LYS A C 1
ATOM 1622 O O . LYS A 1 198 ? 11.595 21.376 -2.587 1.00 43.28 198 LYS A O 1
ATOM 1627 N N . ASN A 1 199 ? 9.339 21.368 -2.445 1.00 43.19 199 ASN A N 1
ATOM 1628 C CA . ASN A 1 199 ? 9.206 22.153 -1.218 1.00 43.19 199 ASN A CA 1
ATOM 1629 C C . ASN A 1 199 ? 8.599 21.412 0.003 1.00 43.19 199 ASN A C 1
ATOM 1631 O O . ASN A 1 199 ? 8.612 21.981 1.088 1.00 43.19 199 ASN A O 1
ATOM 1635 N N . TYR A 1 200 ? 8.073 20.177 -0.123 1.00 51.72 200 TYR A N 1
ATOM 1636 C CA . TYR A 1 200 ? 7.311 19.508 0.966 1.00 51.72 200 TYR A CA 1
ATOM 1637 C C . TYR A 1 200 ? 7.554 17.993 1.129 1.00 51.72 200 TYR A C 1
ATOM 1639 O O . TYR A 1 200 ? 6.801 17.318 1.828 1.00 51.72 200 TYR A O 1
ATOM 1647 N N . GLY A 1 201 ? 8.586 17.439 0.487 1.00 60.97 201 GLY A N 1
ATOM 1648 C CA . GLY A 1 201 ? 8.881 16.005 0.551 1.00 60.97 201 GLY A CA 1
ATOM 1649 C C . GLY A 1 201 ? 9.815 15.534 1.644 1.00 60.97 201 GLY A C 1
ATOM 1650 O O . GLY A 1 201 ? 10.499 16.319 2.280 1.00 60.97 201 GLY A O 1
ATOM 1651 N N . VAL A 1 202 ? 9.876 14.213 1.827 1.00 65.06 202 VAL A N 1
ATOM 1652 C CA . VAL A 1 202 ? 10.816 13.586 2.771 1.00 65.06 202 VAL A CA 1
ATOM 1653 C C . VAL A 1 202 ? 12.251 13.612 2.247 1.00 65.06 202 VAL A C 1
ATOM 1655 O O . VAL A 1 202 ? 13.173 13.685 3.051 1.00 65.06 202 VAL A O 1
ATOM 1658 N N . LEU A 1 203 ? 12.457 13.578 0.925 1.00 67.69 203 LEU A N 1
ATOM 1659 C CA . LEU A 1 203 ? 13.783 13.451 0.315 1.00 67.69 203 LEU A CA 1
ATOM 1660 C C . LEU A 1 203 ? 13.950 14.344 -0.916 1.00 67.69 203 LEU A C 1
ATOM 1662 O O . LEU A 1 203 ? 13.008 14.518 -1.692 1.00 67.69 203 LEU A O 1
ATOM 1666 N N . VAL A 1 204 ? 15.164 14.861 -1.105 1.00 70.94 204 VAL A N 1
ATOM 1667 C CA . VAL A 1 204 ? 15.577 15.661 -2.267 1.00 70.94 204 VAL A CA 1
ATOM 1668 C C . VAL A 1 204 ? 16.419 14.823 -3.219 1.00 70.94 204 VAL A C 1
ATOM 1670 O O . VAL A 1 204 ? 17.322 14.101 -2.797 1.00 70.94 204 VAL A O 1
ATOM 1673 N N . GLY A 1 205 ? 16.146 14.956 -4.512 1.00 67.44 205 GLY A N 1
ATOM 1674 C CA . GLY A 1 205 ? 16.840 14.215 -5.557 1.00 67.44 205 GLY A CA 1
ATOM 1675 C C . GLY A 1 205 ? 18.059 14.908 -6.087 1.00 67.44 205 GLY A C 1
ATOM 1676 O O . GLY A 1 205 ? 18.033 16.119 -6.288 1.00 67.44 205 GLY A O 1
ATOM 1677 N N . ASN A 1 206 ? 19.106 14.131 -6.335 1.00 68.56 206 ASN A N 1
ATOM 1678 C CA . ASN A 1 206 ? 20.318 14.640 -6.941 1.00 68.56 206 ASN A CA 1
ATOM 1679 C C . ASN A 1 206 ? 21.017 13.549 -7.769 1.00 68.56 206 ASN A C 1
ATOM 1681 O O . ASN A 1 206 ? 21.448 12.532 -7.230 1.00 68.56 206 ASN A O 1
ATOM 1685 N N . TRP A 1 207 ? 21.151 13.794 -9.075 1.00 70.81 207 TRP A N 1
ATOM 1686 C CA . TRP A 1 207 ? 21.853 12.930 -10.036 1.00 70.81 207 TRP A CA 1
ATOM 1687 C C . TRP A 1 207 ? 23.171 13.533 -10.541 1.00 70.81 207 TRP A C 1
ATOM 1689 O O . TRP A 1 207 ? 23.795 12.985 -11.437 1.00 70.81 207 TRP A O 1
ATOM 1699 N N . SER A 1 208 ? 23.626 14.643 -9.955 1.00 69.44 208 SER A N 1
ATOM 1700 C CA . SER A 1 208 ? 24.842 15.349 -10.389 1.00 69.44 208 SER A CA 1
ATOM 1701 C C . SER A 1 208 ? 26.156 14.678 -9.973 1.00 69.44 208 SER A C 1
ATOM 1703 O O . SER A 1 208 ? 27.213 15.167 -10.344 1.00 69.44 208 SER A O 1
ATOM 1705 N N . HIS A 1 209 ? 26.111 13.593 -9.189 1.00 67.88 209 HIS A N 1
ATOM 1706 C CA . HIS A 1 209 ? 27.275 12.934 -8.571 1.00 67.88 209 HIS A CA 1
ATOM 1707 C C . HIS A 1 209 ? 28.046 13.768 -7.524 1.00 67.88 209 HIS A C 1
ATOM 1709 O O . HIS A 1 209 ? 29.017 13.271 -6.955 1.00 67.88 209 HIS A O 1
ATOM 1715 N N . TYR A 1 210 ? 27.574 14.972 -7.182 1.00 75.12 210 TYR A N 1
ATOM 1716 C CA . TYR A 1 210 ? 28.133 15.816 -6.122 1.00 75.12 210 TYR A CA 1
ATOM 1717 C C . TYR A 1 210 ? 27.181 15.888 -4.921 1.00 75.12 210 TYR A C 1
ATOM 1719 O O . TYR A 1 210 ? 26.061 16.380 -5.044 1.00 75.12 210 TYR A O 1
ATOM 1727 N N . TYR A 1 211 ? 27.628 15.411 -3.751 1.00 78.12 211 TYR A N 1
ATOM 1728 C CA . TYR A 1 211 ? 26.795 15.282 -2.537 1.00 78.12 211 TYR A CA 1
ATOM 1729 C C . TYR A 1 211 ? 27.389 15.963 -1.295 1.00 78.12 211 TYR A C 1
ATOM 1731 O O . TYR A 1 211 ? 27.070 15.565 -0.182 1.00 78.12 211 TYR A O 1
ATOM 1739 N N . GLY A 1 212 ? 28.275 16.951 -1.453 1.00 75.38 212 GLY A N 1
ATOM 1740 C CA . GLY A 1 212 ? 29.047 17.522 -0.336 1.00 75.38 212 GLY A CA 1
ATOM 1741 C C . GLY A 1 212 ? 28.215 18.126 0.806 1.00 75.38 212 GLY A C 1
ATOM 1742 O O . GLY A 1 212 ? 28.684 18.170 1.937 1.00 75.38 212 GLY A O 1
ATOM 1743 N N . ASP A 1 213 ? 26.979 18.551 0.537 1.00 82.12 213 ASP A N 1
ATOM 1744 C CA . ASP A 1 213 ? 26.047 19.122 1.517 1.00 82.12 213 ASP A CA 1
ATOM 1745 C C . ASP A 1 213 ? 24.966 18.128 1.998 1.00 82.12 213 ASP A C 1
ATOM 1747 O O . ASP A 1 213 ? 23.978 18.529 2.616 1.00 82.12 213 ASP A O 1
ATOM 1751 N N . GLY A 1 214 ? 25.123 16.830 1.717 1.00 78.94 214 GLY A N 1
ATOM 1752 C CA . GLY A 1 214 ? 24.160 15.798 2.096 1.00 78.94 214 GLY A CA 1
ATOM 1753 C C . GLY A 1 214 ? 24.763 14.397 2.201 1.00 78.94 214 GLY A C 1
ATOM 1754 O O . GLY A 1 214 ? 25.973 14.197 2.150 1.00 78.94 214 GLY A O 1
ATOM 1755 N N . ILE A 1 215 ? 23.902 13.395 2.364 1.00 77.69 215 ILE A N 1
ATOM 1756 C CA . ILE A 1 215 ? 24.312 11.987 2.366 1.00 77.69 215 ILE A CA 1
ATOM 1757 C C . ILE A 1 215 ? 24.205 11.443 0.945 1.00 77.69 215 ILE A C 1
ATOM 1759 O O . ILE A 1 215 ? 23.181 11.620 0.277 1.00 77.69 215 ILE A O 1
ATOM 1763 N N . ALA A 1 216 ? 25.262 10.762 0.494 1.00 74.81 216 ALA A N 1
ATOM 1764 C CA . ALA A 1 216 ? 25.275 10.113 -0.806 1.00 74.81 216 ALA A CA 1
ATOM 1765 C C . ALA A 1 216 ? 24.135 9.073 -0.897 1.00 74.81 216 ALA A C 1
ATOM 1767 O O . ALA A 1 216 ? 24.000 8.234 -0.001 1.00 74.81 216 ALA A O 1
ATOM 1768 N N . PRO A 1 217 ? 23.343 9.071 -1.984 1.00 71.88 217 PRO A N 1
ATOM 1769 C CA . PRO A 1 217 ? 22.221 8.152 -2.181 1.00 71.88 217 PRO A CA 1
ATOM 1770 C C . PRO A 1 217 ? 22.566 6.673 -1.941 1.00 71.88 217 PRO A C 1
ATOM 1772 O O . PRO A 1 217 ? 21.808 5.932 -1.316 1.00 71.88 217 PRO A O 1
ATOM 1775 N N . THR A 1 218 ? 23.748 6.244 -2.382 1.00 71.31 218 THR A N 1
ATOM 1776 C CA . THR A 1 218 ? 24.240 4.866 -2.242 1.00 71.31 218 THR A CA 1
ATOM 1777 C C . THR A 1 218 ? 24.558 4.465 -0.801 1.00 71.31 218 THR A C 1
ATOM 1779 O O . THR A 1 218 ? 24.600 3.268 -0.511 1.00 71.31 218 THR A O 1
ATOM 1782 N N . SER A 1 219 ? 24.730 5.417 0.119 1.00 78.94 219 SER A N 1
ATOM 1783 C CA . SER A 1 219 ? 25.056 5.152 1.526 1.00 78.94 219 SER A CA 1
ATOM 1784 C C . SER A 1 219 ? 23.839 4.745 2.357 1.00 78.94 219 SER A C 1
ATOM 1786 O O . SER A 1 219 ? 23.988 4.098 3.392 1.00 78.94 219 SER A O 1
ATOM 1788 N N . TRP A 1 220 ? 22.620 5.047 1.904 1.00 74.38 220 TRP A N 1
ATOM 1789 C CA . TRP A 1 220 ? 21.407 4.709 2.647 1.00 74.38 220 TRP A CA 1
ATOM 1790 C C . TRP A 1 220 ? 21.154 3.202 2.712 1.00 74.38 220 TRP A C 1
ATOM 1792 O O . TRP A 1 220 ? 21.191 2.512 1.694 1.00 74.38 220 TRP A O 1
ATOM 1802 N N . CYS A 1 221 ? 20.846 2.687 3.902 1.00 75.25 221 CYS A N 1
ATOM 1803 C CA . CYS A 1 221 ? 20.460 1.286 4.127 1.00 75.25 221 CYS A CA 1
ATOM 1804 C C . CYS A 1 221 ? 19.192 1.124 4.990 1.00 75.25 221 CYS A C 1
ATOM 1806 O O . CYS A 1 221 ? 18.771 0.000 5.271 1.00 75.25 221 CYS A O 1
ATOM 1808 N N . SER A 1 222 ? 18.572 2.229 5.428 1.00 74.31 222 SER A N 1
ATOM 1809 C CA . SER A 1 222 ? 17.369 2.192 6.263 1.00 74.31 222 SER A CA 1
ATOM 1810 C C . SER A 1 222 ? 16.437 3.375 6.027 1.00 74.31 222 SER A C 1
ATOM 1812 O O . SER A 1 222 ? 16.855 4.530 6.078 1.00 74.31 222 SER A O 1
ATOM 1814 N N . SER A 1 223 ? 15.143 3.084 5.886 1.00 73.00 223 SER A N 1
ATOM 1815 C CA . SER A 1 223 ? 14.077 4.097 5.834 1.00 73.00 223 SER A CA 1
ATOM 1816 C C . SER A 1 223 ? 13.864 4.764 7.182 1.00 73.00 223 SER A C 1
ATOM 1818 O O . SER A 1 223 ? 13.563 5.952 7.250 1.00 73.00 223 SER A O 1
ATOM 1820 N N . SER A 1 224 ? 14.040 4.003 8.267 1.00 72.62 224 SER A N 1
ATOM 1821 C CA . SER A 1 224 ? 13.847 4.504 9.627 1.00 72.62 224 SER A CA 1
ATOM 1822 C C . SER A 1 224 ? 14.813 5.643 9.959 1.00 72.62 224 SER A C 1
ATOM 1824 O O . SER A 1 224 ? 14.415 6.596 10.620 1.00 72.62 224 SER A O 1
ATOM 1826 N N . ALA A 1 225 ? 16.053 5.580 9.462 1.00 76.50 225 ALA A N 1
ATOM 1827 C CA . ALA A 1 225 ? 17.039 6.645 9.626 1.00 76.50 225 ALA A CA 1
ATOM 1828 C C . ALA A 1 225 ? 16.588 7.932 8.919 1.00 76.50 225 ALA A C 1
ATOM 1830 O O . ALA A 1 225 ? 16.639 9.012 9.500 1.00 76.50 225 ALA A O 1
ATOM 1831 N N . ILE A 1 226 ? 16.054 7.791 7.706 1.00 74.44 226 ILE A N 1
ATOM 1832 C CA . ILE A 1 226 ? 15.635 8.909 6.854 1.00 74.44 226 ILE A CA 1
ATOM 1833 C C . ILE A 1 226 ? 14.386 9.588 7.429 1.00 74.44 226 ILE A C 1
ATOM 1835 O O . ILE A 1 226 ? 14.349 10.809 7.555 1.00 74.44 226 ILE A O 1
ATOM 1839 N N . LEU A 1 227 ? 13.391 8.808 7.865 1.00 73.06 227 LEU A N 1
ATOM 1840 C CA . LEU A 1 227 ? 12.183 9.339 8.509 1.00 73.06 227 LEU A CA 1
ATOM 1841 C C . LEU A 1 227 ? 12.486 10.002 9.858 1.00 73.06 227 LEU A C 1
ATOM 1843 O O . LEU A 1 227 ? 11.914 11.046 10.170 1.00 73.06 227 LEU A O 1
ATOM 1847 N N . LYS A 1 228 ? 13.401 9.429 10.653 1.00 74.69 228 LYS A N 1
ATOM 1848 C CA . LYS A 1 228 ? 13.851 10.047 11.908 1.00 74.69 228 LYS A CA 1
ATOM 1849 C C . LYS A 1 228 ? 14.534 11.384 11.651 1.00 74.69 228 LYS A C 1
ATOM 1851 O O . LYS A 1 228 ? 14.198 12.348 12.330 1.00 74.69 228 LYS A O 1
ATOM 1856 N N . GLN A 1 229 ? 15.426 11.456 10.663 1.00 76.81 229 GLN A N 1
ATOM 1857 C CA . GLN A 1 229 ? 16.095 12.703 10.299 1.00 76.81 229 GLN A CA 1
ATOM 1858 C C . GLN A 1 229 ? 15.091 13.751 9.806 1.00 76.81 229 GLN A C 1
ATOM 1860 O O . GLN A 1 229 ? 15.115 14.883 10.277 1.00 76.81 229 GLN A O 1
ATOM 1865 N N . TYR A 1 230 ? 14.149 13.364 8.940 1.00 75.25 230 TYR A N 1
ATOM 1866 C CA . TYR A 1 230 ? 13.079 14.251 8.477 1.00 75.25 230 TYR A CA 1
ATOM 1867 C C . TYR A 1 230 ? 12.276 14.848 9.644 1.00 75.25 230 TYR A C 1
ATOM 1869 O O . TYR A 1 230 ? 12.034 16.055 9.687 1.00 75.25 230 TYR A O 1
ATOM 1877 N N . TYR A 1 231 ? 11.905 14.017 10.624 1.00 72.00 231 TYR A N 1
ATOM 1878 C CA . TYR A 1 231 ? 11.183 14.467 11.813 1.00 72.00 231 TYR A CA 1
ATOM 1879 C C . TYR A 1 231 ? 12.031 15.376 12.714 1.00 72.00 231 TYR A C 1
ATOM 1881 O O . TYR A 1 231 ? 11.562 16.429 13.140 1.00 72.00 231 TYR A O 1
ATOM 1889 N N . GLN A 1 232 ? 13.285 14.997 12.978 1.00 76.56 232 GLN A N 1
ATOM 1890 C CA . GLN A 1 232 ? 14.220 15.784 13.791 1.00 76.56 232 GLN A CA 1
ATOM 1891 C C . GLN A 1 232 ? 14.496 17.163 13.183 1.00 76.56 232 GLN A C 1
ATOM 1893 O O . GLN A 1 232 ? 14.652 18.134 13.915 1.00 76.56 232 GLN A O 1
ATOM 1898 N N . CYS A 1 233 ? 14.482 17.270 11.854 1.00 76.81 233 CYS A N 1
ATOM 1899 C CA . CYS A 1 233 ? 14.629 18.530 11.134 1.00 76.81 233 CYS A CA 1
ATOM 1900 C C . CYS A 1 233 ? 13.299 19.293 10.952 1.00 76.81 233 CYS A C 1
ATOM 1902 O O . CYS A 1 233 ? 13.203 20.142 10.072 1.00 76.81 233 CYS A O 1
ATOM 1904 N N . GLY A 1 234 ? 12.243 18.991 11.720 1.00 69.81 234 GLY A N 1
ATOM 1905 C CA . GLY A 1 234 ? 10.967 19.726 11.669 1.00 69.81 234 GLY A CA 1
ATOM 1906 C C . GLY A 1 234 ? 10.145 19.514 10.386 1.00 69.81 234 GLY A C 1
ATOM 1907 O O . GLY A 1 234 ? 9.171 20.231 10.126 1.00 69.81 234 GLY A O 1
ATOM 1908 N N . GLY A 1 235 ? 10.493 18.508 9.583 1.00 68.62 235 GLY A N 1
ATOM 1909 C CA . GLY A 1 235 ? 9.899 18.241 8.274 1.00 68.62 235 GLY A CA 1
ATOM 1910 C C . GLY A 1 235 ? 10.613 18.921 7.103 1.00 68.62 235 GLY A C 1
ATOM 1911 O O . GLY A 1 235 ? 9.997 19.106 6.053 1.00 68.62 235 GLY A O 1
ATOM 1912 N N . ILE A 1 236 ? 11.884 19.299 7.272 1.00 74.31 236 ILE A N 1
ATOM 1913 C CA . ILE A 1 236 ? 12.754 19.711 6.163 1.00 74.31 236 ILE A CA 1
ATOM 1914 C C . ILE A 1 236 ? 13.161 18.460 5.355 1.00 74.31 236 ILE A C 1
ATOM 1916 O O . ILE A 1 236 ? 13.602 17.477 5.957 1.00 74.31 236 ILE A O 1
ATOM 1920 N N . PRO A 1 237 ? 13.042 18.477 4.012 1.00 74.69 237 PRO A N 1
ATOM 1921 C CA . PRO A 1 237 ? 13.459 17.369 3.153 1.00 74.69 237 PRO A CA 1
ATOM 1922 C C . PRO A 1 237 ? 14.920 16.935 3.374 1.00 74.69 237 PRO A C 1
ATOM 1924 O O . PRO A 1 237 ? 15.832 17.762 3.392 1.00 74.69 237 PRO A O 1
ATOM 1927 N N . VAL A 1 238 ? 15.155 15.626 3.483 1.00 74.62 238 VAL A N 1
ATOM 1928 C CA . VAL A 1 238 ? 16.481 15.020 3.679 1.00 74.62 238 VAL A CA 1
ATOM 1929 C C . VAL A 1 238 ? 17.246 14.953 2.348 1.00 74.62 238 VAL A C 1
ATOM 1931 O O . VAL A 1 238 ? 16.694 14.567 1.317 1.00 74.62 238 VAL A O 1
ATOM 1934 N N . ARG A 1 239 ? 18.532 15.318 2.351 1.00 76.12 239 ARG A N 1
ATOM 1935 C CA . ARG A 1 239 ? 19.423 15.289 1.173 1.00 76.12 239 ARG A CA 1
ATOM 1936 C C . ARG A 1 239 ? 20.393 14.096 1.265 1.00 76.12 239 ARG A C 1
ATOM 1938 O O . ARG A 1 239 ? 21.010 13.927 2.313 1.00 76.12 239 ARG A O 1
ATOM 1945 N N . TYR A 1 240 ? 20.595 13.247 0.251 1.00 65.38 240 TYR A N 1
ATOM 1946 C CA . TYR A 1 240 ? 19.994 13.165 -1.094 1.00 65.38 240 TYR A CA 1
ATOM 1947 C C . TYR A 1 240 ? 19.495 11.744 -1.433 1.00 65.38 240 TYR A C 1
ATOM 1949 O O . TYR A 1 240 ? 19.847 10.777 -0.755 1.00 65.38 240 TYR A O 1
ATOM 1957 N N . GLY A 1 241 ? 18.723 11.612 -2.522 1.00 64.12 241 GLY A N 1
ATOM 1958 C CA . GLY A 1 241 ? 18.381 10.341 -3.180 1.00 64.12 241 GLY A CA 1
ATOM 1959 C C . GLY A 1 241 ? 18.613 10.314 -4.700 1.00 64.12 241 GLY A C 1
ATOM 1960 O O . GLY A 1 241 ? 18.692 11.353 -5.346 1.00 64.12 241 GLY A O 1
ATOM 1961 N N . GLN A 1 242 ? 18.693 9.100 -5.254 1.00 63.25 242 GLN A N 1
ATOM 1962 C CA . GLN A 1 242 ? 18.763 8.693 -6.680 1.00 63.25 242 GLN A CA 1
ATOM 1963 C C . GLN A 1 242 ? 17.785 7.533 -6.907 1.00 63.25 242 GLN A C 1
ATOM 1965 O O . GLN A 1 242 ? 17.283 7.057 -5.909 1.00 63.25 242 GLN A O 1
ATOM 1970 N N . SER A 1 243 ? 17.524 7.001 -8.111 1.00 53.84 243 SER A N 1
ATOM 1971 C CA . SER A 1 243 ? 16.502 5.937 -8.292 1.00 53.84 243 SER A CA 1
ATOM 1972 C C . SER A 1 243 ? 16.594 4.779 -7.306 1.00 53.84 243 SER A C 1
ATOM 1974 O O . SER A 1 243 ? 15.564 4.381 -6.813 1.00 53.84 243 SER A O 1
ATOM 1976 N N . SER A 1 244 ? 17.768 4.293 -6.897 1.00 49.22 244 SER A N 1
ATOM 1977 C CA . SER A 1 244 ? 17.891 3.258 -5.851 1.00 49.22 244 SER A CA 1
ATOM 1978 C C . SER A 1 244 ? 17.697 3.746 -4.414 1.00 49.22 244 SER A C 1
ATOM 1980 O O . SER A 1 244 ? 17.383 2.943 -3.543 1.00 49.22 244 SER A O 1
ATOM 1982 N N . ALA A 1 245 ? 17.855 5.040 -4.144 1.00 46.53 245 ALA A N 1
ATOM 1983 C CA . ALA A 1 245 ? 17.617 5.677 -2.847 1.00 46.53 245 ALA A CA 1
ATOM 1984 C C . ALA A 1 245 ? 16.294 6.460 -2.780 1.00 46.53 245 ALA A C 1
ATOM 1986 O O . ALA A 1 245 ? 15.871 6.786 -1.690 1.00 46.53 245 ALA A O 1
ATOM 1987 N N . PHE A 1 246 ? 15.654 6.744 -3.913 1.00 50.12 246 PHE A N 1
ATOM 1988 C CA . PHE A 1 246 ? 14.260 7.125 -4.113 1.00 50.12 246 PHE A CA 1
ATOM 1989 C C . PHE A 1 246 ?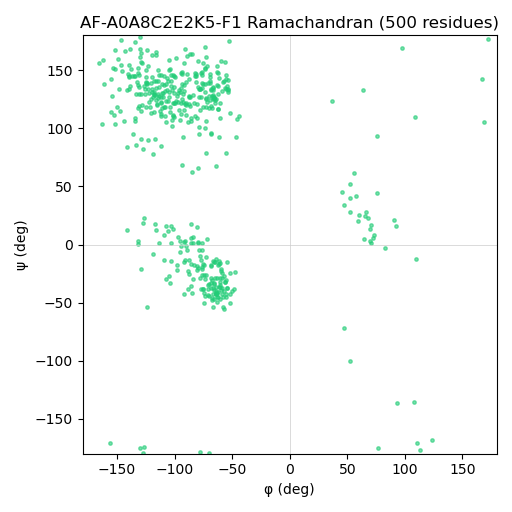 13.397 5.876 -4.286 1.00 50.12 246 PHE A C 1
ATOM 1991 O O . PHE A 1 246 ? 12.224 5.914 -3.967 1.00 50.12 246 PHE A O 1
ATOM 1998 N N . ALA A 1 247 ? 13.953 4.739 -4.683 1.00 45.44 247 ALA A N 1
ATOM 1999 C CA . ALA A 1 247 ? 13.347 3.431 -4.492 1.00 45.44 247 ALA A CA 1
ATOM 2000 C C . ALA A 1 247 ? 13.637 2.816 -3.115 1.00 45.44 247 ALA A C 1
ATOM 2002 O O . ALA A 1 247 ? 12.747 2.400 -2.396 1.00 45.44 247 ALA A O 1
ATOM 2003 N N . GLY A 1 248 ? 14.854 2.910 -2.585 1.00 43.72 248 GLY A N 1
ATOM 2004 C CA . GLY A 1 248 ? 15.005 3.171 -1.142 1.00 43.72 248 GLY A CA 1
ATOM 2005 C C . GLY A 1 248 ? 14.177 4.420 -0.797 1.00 43.72 248 GLY A C 1
ATOM 2006 O O . GLY A 1 248 ? 13.643 5.009 -1.684 1.00 43.72 248 GLY A O 1
ATOM 2007 N N . VAL A 1 249 ? 13.971 4.929 0.399 1.00 45.28 249 VAL A N 1
ATOM 2008 C CA . VAL A 1 249 ? 13.118 6.127 0.646 1.00 45.28 249 VAL A CA 1
ATOM 2009 C C . VAL A 1 249 ? 11.724 6.205 -0.011 1.00 45.28 249 VAL A C 1
ATOM 2011 O O . VAL A 1 249 ? 10.773 6.111 0.731 1.00 45.28 249 VAL A O 1
ATOM 2014 N N . THR A 1 250 ? 11.487 6.399 -1.310 1.00 43.88 250 THR A N 1
ATOM 2015 C CA . THR A 1 250 ? 10.121 6.333 -1.860 1.00 43.88 250 THR A CA 1
ATOM 2016 C C . THR A 1 250 ? 9.609 4.896 -1.963 1.00 43.88 250 THR A C 1
ATOM 2018 O O . THR A 1 250 ? 8.508 4.693 -1.469 1.00 43.88 250 THR A O 1
ATOM 2021 N N . ASN A 1 251 ? 10.374 3.869 -2.384 1.00 43.56 251 ASN A N 1
ATOM 2022 C CA . ASN A 1 251 ? 9.878 2.472 -2.280 1.00 43.56 251 ASN A CA 1
ATOM 2023 C C . ASN A 1 251 ? 10.011 1.848 -0.894 1.00 43.56 251 ASN A C 1
ATOM 2025 O O . ASN A 1 251 ? 9.289 0.899 -0.589 1.00 43.56 251 ASN A O 1
ATOM 2029 N N . THR A 1 252 ? 10.857 2.382 -0.011 1.00 45.84 252 THR A N 1
ATOM 2030 C CA . THR A 1 252 ? 10.996 1.842 1.347 1.00 45.84 252 THR A CA 1
ATOM 2031 C C . THR A 1 252 ? 10.321 2.690 2.416 1.00 45.84 252 THR A C 1
ATOM 2033 O O . THR A 1 252 ? 9.848 2.100 3.373 1.00 45.84 252 THR A O 1
ATOM 2036 N N . CYS A 1 253 ? 10.140 4.008 2.260 1.00 43.25 253 CYS A N 1
ATOM 2037 C CA . CYS A 1 253 ? 9.146 4.751 3.047 1.00 43.25 253 CYS A CA 1
ATOM 2038 C C . CYS A 1 253 ? 7.741 4.466 2.532 1.00 43.25 253 CYS A C 1
ATOM 2040 O O . CYS A 1 253 ? 6.891 4.289 3.380 1.00 43.25 253 CYS A O 1
ATOM 2042 N N . LYS A 1 254 ? 7.444 4.322 1.228 1.00 49.50 254 LYS A N 1
ATOM 2043 C CA . LYS A 1 254 ? 6.080 3.930 0.819 1.00 49.50 254 LYS A CA 1
ATOM 2044 C C . LYS A 1 254 ? 5.784 2.477 1.162 1.00 49.50 254 LYS A C 1
ATOM 2046 O O . LYS A 1 254 ? 4.751 2.255 1.765 1.00 49.50 254 LYS A O 1
ATOM 2051 N N . SER A 1 255 ? 6.685 1.509 0.944 1.00 49.47 255 SER A N 1
ATOM 2052 C CA . SER A 1 255 ? 6.466 0.153 1.486 1.00 49.47 255 SER A CA 1
ATOM 2053 C C . SER A 1 255 ? 6.423 0.149 3.015 1.00 49.47 255 SER A C 1
ATOM 2055 O O . SER A 1 255 ? 5.572 -0.529 3.560 1.00 49.47 255 SER A O 1
ATOM 2057 N N . SER A 1 256 ? 7.273 0.898 3.731 1.00 57.31 256 SER A N 1
ATOM 2058 C CA . SER A 1 256 ? 7.191 0.978 5.202 1.00 57.31 256 SER A CA 1
ATOM 2059 C C . SER A 1 256 ? 5.884 1.626 5.657 1.00 57.31 256 SER A C 1
ATOM 2061 O O . SER A 1 256 ? 5.263 1.111 6.571 1.00 57.31 256 SER A O 1
ATOM 2063 N N . LEU A 1 257 ? 5.394 2.672 4.983 1.00 68.69 257 LEU A N 1
ATOM 2064 C CA . LEU A 1 257 ? 4.107 3.316 5.262 1.00 68.69 257 LEU A CA 1
ATOM 2065 C C . LEU A 1 257 ? 2.935 2.401 4.925 1.00 68.69 257 LEU A C 1
ATOM 2067 O O . LEU A 1 257 ? 2.054 2.243 5.754 1.00 68.69 257 LEU A O 1
ATOM 2071 N N . LEU A 1 258 ? 2.932 1.773 3.750 1.00 79.75 258 LEU A N 1
ATOM 2072 C CA . LEU A 1 258 ? 1.923 0.801 3.339 1.00 79.75 258 LEU A CA 1
ATOM 2073 C C . LEU A 1 258 ? 1.894 -0.355 4.345 1.00 79.75 258 LEU A C 1
ATOM 2075 O O . LEU A 1 258 ? 0.861 -0.573 4.968 1.00 79.75 258 LEU A O 1
ATOM 2079 N N . ARG A 1 259 ? 3.039 -0.994 4.626 1.00 84.44 259 ARG A N 1
ATOM 2080 C CA . ARG A 1 259 ? 3.167 -2.073 5.624 1.00 84.44 259 ARG A CA 1
ATOM 2081 C C . ARG A 1 259 ? 2.745 -1.626 7.022 1.00 84.44 259 ARG A C 1
ATOM 2083 O O . ARG A 1 259 ? 2.032 -2.351 7.709 1.00 84.44 259 ARG A O 1
ATOM 2090 N N . CYS A 1 260 ? 3.139 -0.421 7.433 1.00 81.75 260 CYS A N 1
ATOM 2091 C CA . CYS A 1 260 ? 2.772 0.170 8.718 1.00 81.75 260 CYS A CA 1
ATOM 2092 C C . CYS A 1 260 ? 1.263 0.414 8.822 1.00 81.75 260 CYS A C 1
ATOM 2094 O O . CYS A 1 260 ? 0.658 0.083 9.837 1.00 81.75 260 CYS A O 1
ATOM 2096 N N . LEU A 1 261 ? 0.647 0.921 7.753 1.00 85.69 261 LEU A N 1
ATOM 2097 C CA . LEU A 1 261 ? -0.797 1.100 7.641 1.00 85.69 261 LEU A CA 1
ATOM 2098 C C . LEU A 1 261 ? -1.541 -0.229 7.465 1.00 85.69 261 LEU A C 1
ATOM 2100 O O . LEU A 1 261 ? -2.758 -0.243 7.593 1.00 85.69 261 LEU A O 1
ATOM 2104 N N . GLY A 1 262 ? -0.837 -1.337 7.222 1.00 89.12 262 GLY A N 1
ATOM 2105 C CA . GLY A 1 262 ? -1.413 -2.668 7.047 1.00 89.12 262 GLY A CA 1
ATOM 2106 C C . GLY A 1 262 ? -1.734 -3.043 5.603 1.00 89.12 262 GLY A C 1
ATOM 2107 O O . GLY A 1 262 ? -2.473 -3.988 5.400 1.00 89.12 262 GLY A O 1
ATOM 2108 N N . ILE A 1 263 ? -1.214 -2.338 4.604 1.00 91.19 263 ILE A N 1
ATOM 2109 C CA . ILE A 1 263 ? -1.312 -2.715 3.190 1.00 91.19 263 ILE A CA 1
ATOM 2110 C C . ILE A 1 263 ? -0.099 -3.600 2.851 1.00 91.19 263 ILE A C 1
ATOM 2112 O O . ILE A 1 263 ? 1.035 -3.124 2.987 1.00 91.19 263 ILE A O 1
ATOM 2116 N N . PRO A 1 264 ? -0.284 -4.861 2.411 1.00 93.12 264 PRO A N 1
ATOM 2117 C CA . PRO A 1 264 ? 0.831 -5.710 2.011 1.00 93.12 264 PRO A CA 1
ATOM 2118 C C . PRO A 1 264 ? 1.560 -5.096 0.816 1.00 93.12 264 PRO A C 1
ATOM 2120 O O . PRO A 1 264 ? 0.935 -4.710 -0.173 1.00 93.12 264 PRO A O 1
ATOM 2123 N N . ALA A 1 265 ? 2.882 -4.975 0.911 1.00 90.12 265 ALA A N 1
ATOM 2124 C CA . ALA A 1 265 ? 3.678 -4.314 -0.117 1.00 90.12 265 ALA A CA 1
ATOM 2125 C C . ALA A 1 265 ? 5.056 -4.953 -0.275 1.00 90.12 265 ALA A C 1
ATOM 2127 O O . ALA A 1 265 ? 5.635 -5.436 0.703 1.00 90.12 265 ALA A O 1
ATOM 2128 N N . ARG A 1 266 ? 5.619 -4.910 -1.485 1.00 89.69 266 ARG A N 1
ATOM 2129 C CA . ARG A 1 266 ? 6.986 -5.371 -1.776 1.00 89.69 266 ARG A CA 1
ATOM 2130 C C . ARG A 1 266 ? 7.706 -4.441 -2.761 1.00 89.69 266 ARG A C 1
ATOM 2132 O O . ARG A 1 266 ? 7.055 -3.838 -3.613 1.00 89.69 266 ARG A O 1
ATOM 2139 N N . PRO A 1 267 ? 9.033 -4.265 -2.634 1.00 87.00 267 PRO A N 1
ATOM 2140 C CA . PRO A 1 267 ? 9.827 -3.590 -3.653 1.00 87.00 267 PRO A CA 1
ATOM 2141 C C . PRO A 1 267 ? 10.068 -4.524 -4.847 1.00 87.00 267 PRO A C 1
ATOM 2143 O O . PRO A 1 267 ? 10.236 -5.735 -4.671 1.00 87.00 267 PRO A O 1
ATOM 2146 N N . VAL A 1 268 ? 10.116 -3.954 -6.048 1.00 90.25 268 VAL A N 1
ATOM 2147 C CA . VAL A 1 268 ? 10.374 -4.674 -7.299 1.00 90.25 268 VAL A CA 1
ATOM 2148 C C . VAL A 1 268 ? 11.409 -3.909 -8.111 1.00 90.25 268 VAL A C 1
ATOM 2150 O O . VAL A 1 268 ? 11.253 -2.709 -8.309 1.00 90.25 268 VAL A O 1
ATOM 2153 N N . SER A 1 269 ? 12.449 -4.602 -8.573 1.00 89.00 269 SER A N 1
ATOM 2154 C CA . SER A 1 269 ? 13.495 -4.043 -9.434 1.00 89.00 269 SER A CA 1
ATOM 2155 C C . SER A 1 269 ? 13.321 -4.530 -10.868 1.00 89.00 269 SER A C 1
ATOM 2157 O O . SER A 1 269 ? 13.339 -5.734 -11.095 1.00 89.00 269 SER A O 1
ATOM 2159 N N . ASN A 1 270 ? 13.209 -3.615 -11.823 1.00 90.00 270 ASN A N 1
ATOM 2160 C CA . ASN A 1 270 ? 13.216 -3.872 -13.259 1.00 90.00 270 ASN A CA 1
ATOM 2161 C C . ASN A 1 270 ? 14.597 -3.556 -13.846 1.00 90.00 270 ASN A C 1
ATOM 2163 O O . ASN A 1 270 ? 15.124 -2.476 -13.587 1.00 90.00 270 ASN A O 1
ATOM 2167 N N . PHE A 1 271 ? 15.188 -4.454 -14.636 1.00 87.94 271 PHE A N 1
ATOM 2168 C CA . PHE A 1 271 ? 16.461 -4.199 -15.317 1.00 87.94 271 PHE A CA 1
ATOM 2169 C C . PHE A 1 271 ? 16.223 -3.819 -16.776 1.00 87.94 271 PHE A C 1
ATOM 2171 O O . PHE A 1 271 ? 15.321 -4.350 -17.421 1.00 87.94 271 PHE A O 1
ATOM 2178 N N . CYS A 1 272 ? 17.056 -2.915 -17.298 1.00 84.50 272 CYS A N 1
ATOM 2179 C CA . CYS A 1 272 ? 16.843 -2.286 -18.604 1.00 84.50 272 CYS A CA 1
ATOM 2180 C C . CYS A 1 272 ? 15.460 -1.606 -18.659 1.00 84.50 272 CYS A C 1
ATOM 2182 O O . CYS A 1 272 ? 14.597 -2.020 -19.423 1.00 84.50 272 CYS A O 1
ATOM 2184 N N . SER A 1 273 ? 15.225 -0.611 -17.799 1.00 82.19 273 SER A N 1
ATOM 2185 C CA . SER A 1 273 ? 13.932 0.085 -17.700 1.00 82.19 273 SER A CA 1
ATOM 2186 C C . SER A 1 273 ? 13.860 1.249 -18.683 1.00 82.19 273 SER A C 1
ATOM 2188 O O . SER A 1 273 ? 14.743 2.112 -18.675 1.00 82.19 273 SER A O 1
ATOM 2190 N N . ALA A 1 274 ? 12.807 1.305 -19.499 1.00 75.44 274 ALA A N 1
ATOM 2191 C CA . ALA A 1 274 ? 12.546 2.418 -20.415 1.00 75.44 274 ALA A CA 1
ATOM 2192 C C . ALA A 1 274 ? 11.799 3.558 -19.704 1.00 75.44 274 ALA A C 1
ATOM 2194 O O . ALA A 1 274 ? 10.645 3.869 -20.009 1.00 75.44 274 ALA A O 1
ATOM 2195 N N . HIS A 1 275 ? 12.453 4.132 -18.698 1.00 64.56 275 HIS A N 1
ATOM 2196 C CA . HIS A 1 275 ? 11.920 5.230 -17.897 1.00 64.56 275 HIS A CA 1
ATOM 2197 C C . HIS A 1 275 ? 11.991 6.558 -18.683 1.00 64.56 275 HIS A C 1
ATOM 2199 O O . HIS A 1 275 ? 12.891 6.737 -19.498 1.00 64.56 275 HIS A O 1
ATOM 2205 N N . ASP A 1 276 ? 11.043 7.471 -18.439 1.00 60.00 276 ASP A N 1
ATOM 2206 C CA . ASP A 1 276 ? 10.899 8.791 -19.096 1.00 60.00 276 ASP A CA 1
ATOM 2207 C C . ASP A 1 276 ? 10.568 8.781 -20.608 1.00 60.00 276 ASP A C 1
ATOM 2209 O O . ASP A 1 276 ? 10.790 9.760 -21.307 1.00 60.00 276 ASP A O 1
ATOM 2213 N N . THR A 1 277 ? 9.952 7.718 -21.132 1.00 55.91 277 THR A N 1
ATOM 2214 C CA . THR A 1 277 ? 9.635 7.601 -22.572 1.00 55.91 277 THR A CA 1
ATOM 2215 C C . THR A 1 277 ? 8.372 8.344 -23.035 1.00 55.91 277 THR A C 1
ATOM 2217 O O . THR A 1 277 ? 7.875 8.053 -24.114 1.00 55.91 277 THR A O 1
ATOM 2220 N N . ASP A 1 278 ? 7.800 9.276 -22.259 1.00 58.81 278 ASP A N 1
ATOM 2221 C CA . ASP A 1 278 ? 6.561 10.006 -22.619 1.00 58.81 278 ASP A CA 1
ATOM 2222 C C . ASP A 1 278 ? 5.424 9.082 -23.148 1.00 58.81 278 ASP A C 1
ATOM 2224 O O . ASP A 1 278 ? 4.627 9.457 -24.007 1.00 58.81 278 ASP A O 1
ATOM 2228 N N . VAL A 1 279 ? 5.333 7.844 -22.621 1.00 59.25 279 VAL A N 1
ATOM 2229 C CA . VAL A 1 279 ? 4.376 6.780 -23.026 1.00 59.25 279 VAL A CA 1
ATOM 2230 C C . VAL A 1 279 ? 4.657 6.161 -24.411 1.00 59.25 279 VAL A C 1
ATOM 2232 O O . VAL A 1 279 ? 3.954 5.251 -24.860 1.00 59.25 279 VAL A O 1
ATOM 2235 N N . TYR A 1 280 ? 5.710 6.580 -25.106 1.00 65.75 280 TYR A N 1
ATOM 2236 C CA . TYR A 1 280 ? 6.105 5.966 -26.366 1.00 65.75 280 TYR A CA 1
ATOM 2237 C C . TYR A 1 280 ? 6.602 4.536 -26.138 1.00 65.75 280 TYR A C 1
ATOM 2239 O O . TYR A 1 280 ? 7.525 4.300 -25.372 1.00 65.75 280 TYR A O 1
ATOM 2247 N N . LEU A 1 281 ? 6.036 3.576 -26.877 1.00 68.31 281 LEU A N 1
ATOM 2248 C CA . LEU A 1 281 ? 6.497 2.176 -26.909 1.00 68.31 281 LEU A CA 1
ATOM 2249 C C . LEU A 1 281 ? 7.831 1.984 -27.652 1.00 68.31 281 LEU A C 1
ATOM 2251 O O . LEU A 1 281 ? 8.244 0.851 -27.883 1.00 68.31 281 LEU A O 1
ATOM 2255 N N . THR A 1 282 ? 8.461 3.076 -28.079 1.00 66.44 282 THR A N 1
ATOM 2256 C CA . THR A 1 282 ? 9.710 3.069 -28.835 1.00 66.44 282 THR A CA 1
ATOM 2257 C C . THR A 1 282 ? 10.698 4.043 -28.214 1.00 66.44 282 THR A C 1
ATOM 2259 O O . THR A 1 282 ? 10.358 5.207 -28.006 1.00 66.44 282 THR A O 1
ATOM 2262 N N . THR A 1 283 ? 11.915 3.570 -27.963 1.00 71.69 283 THR A N 1
ATOM 2263 C CA . THR A 1 283 ? 13.056 4.369 -27.520 1.00 71.69 283 THR A CA 1
ATOM 2264 C C . THR A 1 283 ? 13.909 4.616 -28.753 1.00 71.69 283 THR A C 1
ATOM 2266 O O . THR A 1 283 ? 14.515 3.684 -29.293 1.00 71.69 283 THR A O 1
ATOM 2269 N N . ASP A 1 284 ? 13.931 5.860 -29.219 1.00 75.69 284 ASP A N 1
ATOM 2270 C CA . ASP A 1 284 ? 14.628 6.228 -30.446 1.00 75.69 284 ASP A CA 1
ATOM 2271 C C . ASP A 1 284 ? 16.099 6.557 -30.165 1.00 75.69 284 ASP A C 1
ATOM 2273 O O . ASP A 1 284 ? 16.421 7.397 -29.325 1.00 75.69 284 ASP A O 1
ATOM 2277 N N . VAL A 1 285 ? 17.003 5.901 -30.894 1.00 79.94 285 VAL A N 1
ATOM 2278 C CA . VAL A 1 285 ? 18.444 6.165 -30.866 1.00 79.94 285 VAL A CA 1
ATOM 2279 C C . VAL A 1 285 ? 18.880 6.742 -32.201 1.00 79.94 285 VAL A C 1
ATOM 2281 O O . VAL A 1 285 ? 18.847 6.064 -33.226 1.00 79.94 285 VAL A O 1
ATOM 2284 N N . TYR A 1 286 ? 19.331 7.990 -32.179 1.00 81.94 286 TYR A N 1
ATOM 2285 C CA . TYR A 1 286 ? 19.787 8.726 -33.348 1.00 81.94 286 TYR A CA 1
ATOM 2286 C C . TYR A 1 286 ? 21.300 8.588 -33.530 1.00 81.94 286 TYR A C 1
ATOM 2288 O O . TYR A 1 286 ? 22.093 8.902 -32.633 1.00 81.94 286 TYR A O 1
ATOM 2296 N N . LEU A 1 287 ? 21.677 8.136 -34.723 1.00 85.50 287 LEU A N 1
ATOM 2297 C CA . LEU A 1 287 ? 23.038 7.965 -35.207 1.00 85.50 287 LEU A CA 1
ATOM 2298 C C . LEU A 1 287 ? 23.320 8.946 -36.351 1.00 85.50 287 LEU A C 1
ATOM 2300 O O . LEU A 1 287 ? 22.440 9.261 -37.159 1.00 85.50 287 LEU A O 1
ATOM 2304 N N . ASP A 1 288 ? 24.557 9.419 -36.432 1.00 84.81 288 ASP A N 1
ATOM 2305 C CA . ASP A 1 288 ? 25.043 10.228 -37.541 1.00 84.81 288 ASP A CA 1
ATOM 2306 C C . ASP A 1 288 ? 25.369 9.375 -38.782 1.00 84.81 288 ASP A C 1
ATOM 2308 O O . ASP A 1 288 ? 25.207 8.151 -38.810 1.00 84.81 288 ASP A O 1
ATOM 2312 N N . GLU A 1 289 ? 25.847 10.033 -39.836 1.00 86.25 289 GLU A N 1
ATOM 2313 C CA . GLU A 1 289 ? 26.224 9.393 -41.103 1.00 86.25 289 GLU A CA 1
ATOM 2314 C C . GLU A 1 289 ? 27.339 8.338 -40.938 1.00 86.25 289 GLU A C 1
ATOM 2316 O O . GLU A 1 289 ? 27.474 7.443 -41.770 1.00 86.25 289 GLU A O 1
ATOM 2321 N N . LYS A 1 290 ? 28.116 8.401 -39.848 1.00 83.56 290 LYS A N 1
ATOM 2322 C CA . LYS A 1 290 ? 29.238 7.508 -39.519 1.00 83.56 290 LYS A CA 1
ATOM 2323 C C . LYS A 1 290 ? 28.879 6.470 -38.448 1.00 83.56 290 LYS A C 1
ATOM 2325 O O . LYS A 1 290 ? 29.782 5.858 -37.873 1.00 83.56 290 LYS A O 1
ATOM 2330 N N . PHE A 1 291 ? 27.587 6.266 -38.179 1.00 80.81 291 PHE A N 1
ATOM 2331 C CA . PHE A 1 291 ? 27.081 5.376 -37.128 1.00 80.81 291 PHE A CA 1
ATOM 2332 C C . PHE A 1 291 ? 27.536 5.761 -35.705 1.00 80.81 291 PHE A C 1
ATOM 2334 O O . PHE A 1 291 ? 27.585 4.908 -34.819 1.00 80.81 291 PHE A O 1
ATOM 2341 N N . GLN A 1 292 ? 27.862 7.033 -35.461 1.00 83.25 292 GLN A N 1
ATOM 2342 C CA . GLN A 1 292 ? 28.159 7.559 -34.125 1.00 83.25 292 GLN A CA 1
ATOM 2343 C C . GLN A 1 292 ? 26.905 8.155 -33.481 1.00 83.25 292 GLN A C 1
ATOM 2345 O O . GLN A 1 292 ? 26.025 8.673 -34.166 1.00 83.25 292 GLN A O 1
ATOM 2350 N N . LEU A 1 293 ? 26.811 8.081 -32.153 1.00 82.12 293 LEU A N 1
ATOM 2351 C CA . LEU A 1 293 ? 25.666 8.603 -31.404 1.00 82.12 293 LEU A CA 1
ATOM 2352 C C . LEU A 1 293 ? 25.581 10.130 -31.499 1.00 82.12 293 LEU A C 1
ATOM 2354 O O . LEU A 1 293 ? 26.570 10.839 -31.328 1.00 82.12 293 LEU A O 1
ATOM 2358 N N . ILE A 1 294 ? 24.369 10.639 -31.723 1.00 80.69 294 ILE A N 1
ATOM 2359 C CA . ILE A 1 294 ? 24.083 12.074 -31.690 1.00 80.69 294 ILE A CA 1
ATOM 2360 C C . ILE A 1 294 ? 23.617 12.457 -30.278 1.00 80.69 294 ILE A C 1
ATOM 2362 O O . ILE A 1 294 ? 22.426 12.403 -29.965 1.00 80.69 294 ILE A O 1
ATOM 2366 N N . ASP A 1 295 ? 24.554 12.871 -29.423 1.00 73.56 295 ASP A N 1
ATOM 2367 C CA . ASP A 1 295 ? 24.319 13.084 -27.982 1.00 73.56 295 ASP A CA 1
ATOM 2368 C C . ASP A 1 295 ? 23.147 14.026 -27.655 1.00 73.56 295 ASP A C 1
ATOM 2370 O O . ASP A 1 295 ? 22.390 13.786 -26.721 1.00 73.56 295 ASP A O 1
ATOM 2374 N N . HIS A 1 296 ? 22.937 15.089 -28.437 1.00 73.81 296 HIS A N 1
ATOM 2375 C CA . HIS A 1 296 ? 21.877 16.069 -28.159 1.00 73.81 296 HIS A CA 1
ATOM 2376 C C . HIS A 1 296 ? 20.454 15.581 -28.494 1.00 73.81 296 HIS A C 1
ATOM 2378 O O . HIS A 1 296 ? 19.485 16.197 -28.030 1.00 73.81 296 HIS A O 1
ATOM 2384 N N . MET A 1 297 ? 20.330 14.514 -29.298 1.00 69.88 297 MET A N 1
ATOM 2385 C CA . MET A 1 297 ? 19.056 13.900 -29.703 1.00 69.88 297 MET A CA 1
ATOM 2386 C C . MET A 1 297 ? 18.697 12.670 -28.856 1.00 69.88 297 MET A C 1
ATOM 2388 O O . MET A 1 297 ? 17.523 12.339 -28.746 1.00 69.88 297 MET A O 1
ATOM 2392 N N . ASN A 1 298 ? 19.681 12.029 -28.219 1.00 68.12 298 ASN A N 1
ATOM 2393 C CA . ASN A 1 298 ? 19.498 10.836 -27.388 1.00 68.12 298 ASN A CA 1
ATOM 2394 C C . ASN A 1 298 ? 19.305 11.217 -25.911 1.00 68.12 298 ASN A C 1
ATOM 2396 O O . ASN A 1 298 ? 20.189 11.002 -25.084 1.00 68.12 298 ASN A O 1
ATOM 2400 N N . ARG A 1 299 ? 18.165 11.843 -25.588 1.00 59.56 299 ARG A N 1
ATOM 2401 C CA . ARG A 1 299 ? 17.895 12.393 -24.244 1.00 59.56 299 ARG A CA 1
ATOM 2402 C C . ARG A 1 299 ? 17.321 11.391 -23.240 1.00 59.56 299 ARG A C 1
ATOM 2404 O O . ARG A 1 299 ? 17.444 11.647 -22.045 1.00 59.56 299 ARG A O 1
ATOM 2411 N N . ASP A 1 300 ? 16.796 10.261 -23.712 1.00 61.84 300 ASP A N 1
ATOM 2412 C CA . ASP A 1 300 ? 16.095 9.272 -22.885 1.00 61.84 300 ASP A CA 1
ATOM 2413 C C . ASP A 1 300 ? 16.916 7.971 -22.797 1.00 61.84 300 ASP A C 1
ATOM 2415 O O . ASP A 1 300 ? 16.740 7.050 -23.602 1.00 61.84 300 ASP A O 1
ATOM 2419 N N . PRO A 1 301 ? 17.893 7.875 -21.874 1.00 66.50 301 PRO A N 1
ATOM 2420 C CA . PRO A 1 301 ? 18.683 6.6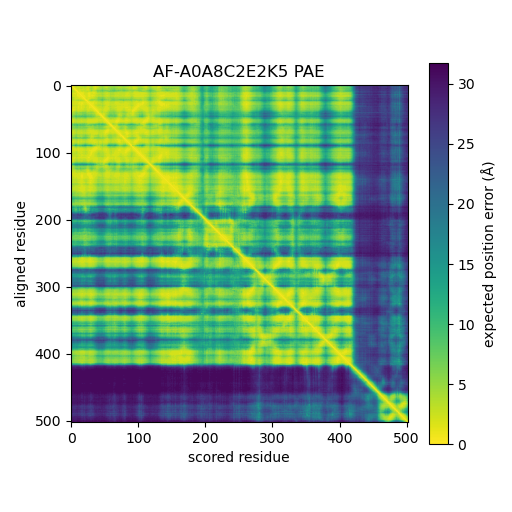62 -21.727 1.00 66.50 301 PRO A CA 1
ATOM 2421 C C . PRO A 1 301 ? 17.833 5.541 -21.124 1.00 66.50 301 PRO A C 1
ATOM 2423 O O . PRO A 1 301 ? 17.113 5.748 -20.153 1.00 66.50 301 PRO A O 1
ATOM 2426 N N . ILE A 1 302 ? 17.990 4.314 -21.628 1.00 73.12 302 ILE A N 1
ATOM 2427 C CA . ILE A 1 302 ? 17.476 3.120 -20.944 1.00 73.12 302 ILE A CA 1
ATOM 2428 C C . ILE A 1 302 ? 18.239 2.965 -19.627 1.00 73.12 302 ILE A C 1
ATOM 2430 O O . ILE A 1 302 ? 19.470 2.874 -19.606 1.00 73.12 302 ILE A O 1
ATOM 2434 N N . TRP A 1 303 ? 17.510 2.910 -18.518 1.00 76.25 303 TRP A N 1
ATOM 2435 C CA . TRP A 1 303 ? 18.098 2.815 -17.190 1.00 76.25 303 TRP A CA 1
ATOM 2436 C C . TRP A 1 303 ? 18.596 1.388 -16.956 1.00 76.25 303 TRP A C 1
ATOM 2438 O O . TRP A 1 303 ? 17.874 0.422 -17.205 1.00 76.25 303 TRP A O 1
ATOM 2448 N N . ASN A 1 304 ? 19.811 1.237 -16.416 1.00 81.31 304 ASN A N 1
ATOM 2449 C CA . ASN A 1 304 ? 20.369 -0.082 -16.073 1.00 81.31 304 ASN A CA 1
ATOM 2450 C C . ASN A 1 304 ? 19.409 -0.895 -15.198 1.00 81.31 304 ASN A C 1
ATOM 2452 O O . ASN A 1 304 ? 19.208 -2.090 -15.418 1.00 81.31 304 ASN A O 1
ATOM 2456 N N . TYR A 1 305 ? 18.802 -0.215 -14.229 1.00 81.81 305 TYR A N 1
ATOM 2457 C CA . TYR A 1 305 ? 17.692 -0.717 -13.449 1.00 81.81 305 TYR A CA 1
ATOM 2458 C C . TYR A 1 305 ? 16.848 0.449 -12.935 1.00 81.81 305 TYR A C 1
ATOM 2460 O O . TYR A 1 305 ? 17.353 1.547 -12.684 1.00 81.81 305 TYR A O 1
ATOM 2468 N N . HIS A 1 306 ? 15.571 0.170 -12.734 1.00 83.62 306 HIS A N 1
ATOM 2469 C CA . HIS A 1 306 ? 14.620 1.013 -12.032 1.00 83.62 306 HIS A CA 1
ATOM 2470 C C . HIS A 1 306 ? 13.905 0.173 -10.986 1.00 83.62 306 HIS A C 1
ATOM 2472 O O . HIS A 1 306 ? 13.887 -1.053 -11.067 1.00 83.62 306 HIS A O 1
ATOM 2478 N N . VAL A 1 307 ? 13.354 0.801 -9.960 1.00 81.06 307 VAL A N 1
ATOM 2479 C CA . VAL A 1 307 ? 12.693 0.068 -8.886 1.00 81.06 307 VAL A CA 1
ATOM 2480 C C . VAL A 1 307 ? 11.417 0.815 -8.518 1.00 81.06 307 VAL A C 1
ATOM 2482 O O . VAL A 1 307 ? 11.452 2.026 -8.306 1.00 81.06 307 VAL A O 1
ATOM 2485 N N . TRP A 1 308 ? 10.318 0.085 -8.333 1.00 84.06 308 TRP A N 1
ATOM 2486 C CA . TRP A 1 308 ? 9.024 0.591 -7.849 1.00 84.06 308 TRP A CA 1
ATOM 2487 C C . TRP A 1 308 ? 8.483 -0.274 -6.695 1.00 84.06 308 TRP A C 1
ATOM 2489 O O . TRP A 1 308 ? 9.148 -1.198 -6.209 1.00 84.06 308 TRP A O 1
ATOM 2499 N N . ASN A 1 309 ? 7.264 0.016 -6.228 1.00 84.62 309 ASN A N 1
ATOM 2500 C CA . ASN A 1 309 ? 6.523 -0.856 -5.317 1.00 84.62 309 ASN A CA 1
ATOM 2501 C C . ASN A 1 309 ? 5.402 -1.604 -6.010 1.00 84.62 309 ASN A C 1
ATOM 2503 O O . ASN A 1 309 ? 4.738 -1.063 -6.886 1.00 84.62 309 ASN A O 1
ATOM 2507 N N . GLU A 1 310 ? 5.100 -2.783 -5.490 1.00 90.69 310 GLU A N 1
ATOM 2508 C CA . GLU A 1 310 ? 3.786 -3.383 -5.639 1.00 90.69 310 GLU A CA 1
ATOM 2509 C C . GLU A 1 310 ? 3.050 -3.355 -4.295 1.00 90.69 310 GLU A C 1
ATOM 2511 O O . GLU A 1 310 ? 3.639 -3.640 -3.248 1.00 90.69 310 GLU A O 1
ATOM 2516 N N . ALA A 1 311 ? 1.765 -3.014 -4.328 1.00 91.75 311 ALA A N 1
ATOM 2517 C CA . ALA A 1 311 ? 0.850 -3.049 -3.195 1.00 91.75 311 ALA A CA 1
ATOM 2518 C C . ALA A 1 311 ? -0.300 -4.013 -3.496 1.00 91.75 311 ALA A C 1
ATOM 2520 O O . ALA A 1 311 ? -0.871 -3.972 -4.585 1.00 91.75 311 ALA A O 1
ATOM 2521 N N . TRP A 1 312 ? -0.642 -4.875 -2.545 1.00 94.44 312 TRP A N 1
ATOM 2522 C CA . TRP A 1 312 ? -1.720 -5.843 -2.706 1.00 94.44 312 TRP A CA 1
ATOM 2523 C C . TRP A 1 312 ? -3.064 -5.232 -2.317 1.00 94.44 312 TRP A C 1
ATOM 2525 O O . TRP A 1 312 ? -3.253 -4.827 -1.167 1.00 94.44 312 TRP A O 1
ATOM 2535 N N . MET A 1 313 ? -3.998 -5.166 -3.267 1.00 94.81 313 MET A N 1
ATOM 2536 C CA . MET A 1 313 ? -5.375 -4.743 -3.002 1.00 94.81 313 MET A CA 1
ATOM 2537 C C . MET A 1 313 ? -6.350 -5.159 -4.109 1.00 94.81 313 MET A C 1
ATOM 2539 O O . MET A 1 313 ? -5.977 -5.376 -5.264 1.00 94.81 313 MET A O 1
ATOM 2543 N N . THR A 1 314 ? -7.635 -5.208 -3.776 1.00 94.31 314 THR A N 1
ATOM 2544 C CA . THR A 1 314 ? -8.725 -5.280 -4.754 1.00 94.31 314 THR A CA 1
ATOM 2545 C C . THR A 1 314 ? -8.921 -3.937 -5.462 1.00 94.31 314 THR A C 1
ATOM 2547 O O . THR A 1 314 ? -8.719 -2.882 -4.859 1.00 94.31 314 THR A O 1
ATOM 2550 N N . ARG A 1 315 ? -9.393 -3.970 -6.711 1.00 92.19 315 ARG A N 1
ATOM 2551 C CA . ARG A 1 315 ? -9.703 -2.782 -7.522 1.00 92.19 315 ARG A CA 1
ATOM 2552 C C . ARG A 1 315 ? -11.185 -2.758 -7.907 1.00 92.19 315 ARG A C 1
ATOM 2554 O O . ARG A 1 315 ? -11.508 -3.134 -9.028 1.00 92.19 315 ARG A O 1
ATOM 2561 N N . PRO A 1 316 ? -12.093 -2.367 -6.991 1.00 89.94 316 PRO A N 1
ATOM 2562 C CA . PRO A 1 316 ? -13.528 -2.300 -7.288 1.00 89.94 316 PRO A CA 1
ATOM 2563 C C . PRO A 1 316 ? -13.872 -1.232 -8.340 1.00 89.94 316 PRO A C 1
ATOM 2565 O O . PRO A 1 316 ? -14.967 -1.235 -8.887 1.00 89.94 316 PRO A O 1
ATOM 2568 N N . ASP A 1 317 ? -12.942 -0.321 -8.622 1.00 89.00 317 ASP A N 1
ATOM 2569 C CA . ASP A 1 317 ? -13.019 0.669 -9.694 1.00 89.00 317 ASP A CA 1
ATOM 2570 C C . ASP A 1 317 ? -12.697 0.099 -11.091 1.00 89.00 317 ASP A C 1
ATOM 2572 O O . ASP A 1 317 ? -12.905 0.792 -12.087 1.00 89.00 317 ASP A O 1
ATOM 2576 N N . LEU A 1 318 ? -12.191 -1.137 -11.179 1.00 88.62 318 LEU A N 1
ATOM 2577 C CA . LEU A 1 318 ? -11.867 -1.838 -12.425 1.00 88.62 318 LEU A CA 1
ATOM 2578 C C . LEU A 1 318 ? -12.742 -3.092 -12.609 1.00 88.62 318 LEU A C 1
ATOM 2580 O O . LEU A 1 318 ? -13.322 -3.587 -11.641 1.00 88.62 318 LEU A O 1
ATOM 2584 N N . PRO A 1 319 ? -12.817 -3.652 -13.834 1.00 88.69 319 PRO A N 1
ATOM 2585 C CA . PRO A 1 319 ? -13.451 -4.949 -14.054 1.00 88.69 319 PRO A CA 1
ATOM 2586 C C . PRO A 1 319 ? -12.834 -6.062 -13.191 1.00 88.69 319 PRO A C 1
ATOM 2588 O O . PRO A 1 319 ? -11.677 -5.996 -12.761 1.00 88.69 319 PRO A O 1
ATOM 2591 N N . SER A 1 320 ? -13.602 -7.126 -12.959 1.00 88.69 320 SER A N 1
ATOM 2592 C CA . SER A 1 320 ? -13.120 -8.303 -12.234 1.00 88.69 320 SER A CA 1
ATOM 2593 C C . SER A 1 320 ? -11.873 -8.894 -12.900 1.00 88.69 320 SER A C 1
ATOM 2595 O O . SER A 1 320 ? -11.853 -9.073 -14.115 1.00 88.69 320 SER A O 1
ATOM 2597 N N . GLY A 1 321 ? -10.859 -9.234 -12.101 1.00 87.69 321 GLY A N 1
ATOM 2598 C CA . GLY A 1 321 ? -9.594 -9.813 -12.578 1.00 87.69 321 GLY A CA 1
ATOM 2599 C C . GLY A 1 321 ? -8.378 -8.887 -12.470 1.00 87.69 321 GLY A C 1
ATOM 2600 O O . GLY A 1 321 ? -7.254 -9.371 -12.542 1.00 87.69 321 GLY A O 1
ATOM 2601 N N . PHE A 1 322 ? -8.568 -7.586 -12.207 1.00 90.81 322 PHE A N 1
ATOM 2602 C CA . PHE A 1 322 ? -7.463 -6.617 -12.069 1.00 90.81 322 PHE A CA 1
ATOM 2603 C C . PHE A 1 322 ? -7.018 -6.332 -10.624 1.00 90.81 322 PHE A C 1
ATOM 2605 O O . PHE A 1 322 ? -6.174 -5.458 -10.394 1.00 90.81 322 PHE A O 1
ATOM 2612 N N . GLY A 1 323 ? -7.562 -7.063 -9.647 1.00 90.62 323 GLY A N 1
ATOM 2613 C CA . GLY A 1 323 ? -7.082 -7.046 -8.262 1.00 90.62 323 GLY A CA 1
ATOM 2614 C C . GLY A 1 323 ? -5.711 -7.716 -8.093 1.00 90.62 323 GLY A C 1
ATOM 2615 O O . GLY A 1 323 ? -5.107 -8.187 -9.053 1.00 90.62 323 GLY A O 1
ATOM 2616 N N . GLY A 1 324 ? -5.217 -7.754 -6.857 1.00 94.88 324 GLY A N 1
ATOM 2617 C CA . GLY A 1 324 ? -3.914 -8.330 -6.522 1.00 94.88 324 GLY A CA 1
ATOM 2618 C C . GLY A 1 324 ? -2.818 -7.267 -6.516 1.00 94.88 324 GLY A C 1
ATOM 2619 O O . GLY A 1 324 ? -3.029 -6.171 -5.993 1.00 94.88 324 GLY A O 1
ATOM 2620 N N . TRP A 1 325 ? -1.653 -7.565 -7.095 1.00 95.44 325 TRP A N 1
ATOM 2621 C CA . TRP A 1 325 ? -0.511 -6.646 -7.107 1.00 95.44 325 TRP A CA 1
ATOM 2622 C C . TRP A 1 325 ? -0.754 -5.413 -7.985 1.00 95.44 325 TRP A C 1
ATOM 2624 O O . TRP A 1 325 ? -1.050 -5.510 -9.177 1.00 95.44 325 TRP A O 1
ATOM 2634 N N . GLN A 1 326 ? -0.607 -4.239 -7.373 1.00 93.06 326 GLN A N 1
ATOM 2635 C CA . GLN A 1 326 ? -0.725 -2.935 -8.012 1.00 93.06 326 GLN A CA 1
ATOM 2636 C C . GLN A 1 326 ? 0.620 -2.216 -7.962 1.00 93.06 326 GLN A C 1
ATOM 2638 O O . GLN A 1 326 ? 1.132 -1.944 -6.876 1.00 93.06 326 GLN A O 1
ATOM 2643 N N . VAL A 1 327 ? 1.169 -1.863 -9.118 1.00 89.56 327 VAL A N 1
ATOM 2644 C CA . VAL A 1 327 ? 2.373 -1.046 -9.230 1.00 89.56 327 VAL A CA 1
ATOM 2645 C C . VAL A 1 327 ? 2.090 0.361 -8.734 1.00 89.56 327 VAL A C 1
ATOM 2647 O O . VAL A 1 327 ? 1.090 0.988 -9.089 1.00 89.56 327 VAL A O 1
ATOM 2650 N N . VAL A 1 328 ? 2.996 0.855 -7.907 1.00 84.50 328 VAL A N 1
ATOM 2651 C CA . VAL A 1 328 ? 2.992 2.201 -7.371 1.00 84.50 328 VAL A CA 1
ATOM 2652 C C . VAL A 1 328 ? 4.408 2.739 -7.493 1.00 84.50 328 VAL A C 1
ATOM 2654 O O . VAL A 1 328 ? 5.293 2.360 -6.725 1.00 84.50 328 VAL A O 1
ATOM 2657 N N . ASP A 1 329 ? 4.605 3.648 -8.440 1.00 77.62 329 ASP A N 1
ATOM 2658 C CA . ASP A 1 329 ? 5.889 4.291 -8.669 1.00 77.62 329 ASP A CA 1
ATOM 2659 C C . ASP A 1 329 ? 5.832 5.740 -8.202 1.00 77.62 329 ASP A C 1
ATOM 2661 O O . ASP A 1 329 ? 4.956 6.534 -8.554 1.00 77.62 329 ASP A O 1
ATOM 2665 N N . SER A 1 330 ? 6.755 6.055 -7.310 1.00 67.31 330 SER A N 1
ATOM 2666 C CA . SER A 1 330 ? 6.811 7.345 -6.641 1.00 67.31 330 SER A CA 1
ATOM 2667 C C . SER A 1 330 ? 8.043 8.151 -7.042 1.00 67.31 330 SER A C 1
ATOM 2669 O O . SER A 1 330 ? 8.211 9.269 -6.549 1.00 67.31 330 SER A O 1
ATOM 2671 N N . THR A 1 331 ? 8.873 7.606 -7.936 1.00 65.25 331 THR A N 1
ATOM 2672 C CA . THR A 1 331 ? 9.924 8.350 -8.622 1.00 65.25 331 THR A CA 1
ATOM 2673 C C . THR A 1 331 ? 9.250 9.393 -9.511 1.00 65.25 331 THR A C 1
ATOM 2675 O O . THR A 1 331 ? 8.397 9.030 -10.319 1.00 65.25 331 THR A O 1
ATOM 2678 N N . PRO A 1 332 ? 9.537 10.697 -9.336 1.00 61.41 332 PRO A N 1
ATOM 2679 C CA . PRO A 1 332 ? 8.973 11.715 -10.208 1.00 61.41 332 PRO A CA 1
ATOM 2680 C C . PRO A 1 332 ? 9.461 11.476 -11.636 1.00 61.41 332 PRO A C 1
ATOM 2682 O O . PRO A 1 332 ? 10.661 11.565 -11.888 1.00 61.41 332 PRO A O 1
ATOM 2685 N N . GLN A 1 333 ? 8.534 11.187 -12.542 1.00 59.72 333 GLN A N 1
ATOM 2686 C CA . GLN A 1 333 ? 8.815 11.044 -13.967 1.00 59.72 333 GLN A CA 1
ATOM 2687 C C . GLN A 1 333 ? 8.624 12.387 -14.657 1.00 59.72 333 GLN A C 1
ATOM 2689 O O . GLN A 1 333 ? 7.682 13.130 -14.345 1.00 59.72 333 GLN A O 1
ATOM 2694 N N . LEU A 1 334 ? 9.550 12.721 -15.551 1.00 52.88 334 LEU A N 1
ATOM 2695 C CA . LEU A 1 334 ? 9.465 13.919 -16.375 1.00 52.88 334 LEU A CA 1
ATOM 2696 C C . LEU A 1 334 ? 8.636 13.562 -17.601 1.00 52.88 334 LEU A C 1
ATOM 2698 O O . LEU A 1 334 ? 9.093 12.821 -18.459 1.00 52.88 334 LEU A O 1
ATOM 2702 N N . THR A 1 335 ? 7.416 14.087 -17.672 1.00 51.62 335 THR A N 1
ATOM 2703 C CA . THR A 1 335 ? 6.637 14.045 -18.913 1.00 51.62 335 THR A CA 1
ATOM 2704 C C . THR A 1 335 ? 6.634 15.421 -19.565 1.00 51.62 335 THR A C 1
ATOM 2706 O O . THR A 1 335 ? 6.791 16.433 -18.869 1.00 51.62 335 THR A O 1
ATOM 2709 N N . GLY A 1 336 ? 6.365 15.498 -20.871 1.00 43.78 336 GLY A N 1
ATOM 2710 C CA . GLY A 1 336 ? 6.145 16.769 -21.578 1.00 43.78 336 GLY A CA 1
ATOM 2711 C C . GLY A 1 336 ? 5.051 17.663 -20.957 1.00 43.78 336 GLY A C 1
ATOM 2712 O O . GLY A 1 336 ? 4.999 18.857 -21.243 1.00 43.78 336 GLY A O 1
ATOM 2713 N N . GLN A 1 337 ? 4.205 17.116 -20.069 1.00 42.44 337 GLN A N 1
ATOM 2714 C CA . GLN A 1 337 ? 3.143 17.820 -19.334 1.00 42.44 337 GLN A CA 1
ATOM 2715 C C . GLN A 1 337 ? 3.477 18.125 -17.856 1.00 42.44 337 GLN A C 1
ATOM 2717 O O . GLN A 1 337 ? 2.655 18.714 -17.152 1.00 42.44 337 GLN A O 1
ATOM 2722 N N . GLY A 1 338 ? 4.672 17.766 -17.371 1.00 50.59 338 GLY A N 1
ATOM 2723 C CA . GLY A 1 338 ? 5.143 18.055 -16.012 1.00 50.59 338 GLY A CA 1
ATOM 2724 C C . GLY A 1 338 ? 5.554 16.820 -15.203 1.00 50.59 338 GLY A C 1
ATOM 2725 O O . GLY A 1 338 ? 5.721 15.722 -15.731 1.00 50.59 338 GLY A O 1
ATOM 2726 N N . PHE A 1 339 ? 5.746 17.019 -13.892 1.00 54.44 339 PHE A N 1
ATOM 2727 C CA . PHE A 1 339 ? 6.126 15.954 -12.957 1.00 54.44 339 PHE A CA 1
ATOM 2728 C C . PHE A 1 339 ? 4.956 15.007 -12.701 1.00 54.44 339 PHE A C 1
ATOM 2730 O O . PHE A 1 339 ? 3.944 15.415 -12.123 1.00 54.44 339 PHE A O 1
ATOM 2737 N N . PHE A 1 340 ? 5.127 13.739 -13.060 1.00 57.28 340 PHE A N 1
ATOM 2738 C CA . PHE A 1 340 ? 4.087 12.730 -12.938 1.00 57.28 340 PHE A CA 1
ATOM 2739 C C . PHE A 1 340 ? 4.453 11.639 -11.919 1.00 57.28 340 PHE A C 1
ATOM 2741 O O . PHE A 1 340 ? 5.627 11.362 -11.669 1.00 57.28 340 PHE A O 1
ATOM 2748 N N . ARG A 1 341 ? 3.433 11.061 -11.272 1.00 64.88 341 ARG A N 1
ATOM 2749 C CA . ARG A 1 341 ? 3.556 9.902 -10.369 1.00 64.88 341 ARG A CA 1
ATOM 2750 C C . ARG A 1 341 ? 2.630 8.803 -10.864 1.00 64.88 341 ARG A C 1
ATOM 2752 O O . ARG A 1 341 ? 1.487 9.091 -11.218 1.00 64.88 341 ARG A O 1
ATOM 2759 N N . CYS A 1 342 ? 3.093 7.560 -10.827 1.00 66.62 342 CYS A N 1
ATOM 2760 C CA . CYS A 1 342 ? 2.389 6.439 -11.439 1.00 66.62 342 CYS A CA 1
ATOM 2761 C C . CYS A 1 342 ? 1.780 5.490 -10.393 1.00 66.62 342 CYS A C 1
ATOM 2763 O O . CYS A 1 342 ? 2.320 5.263 -9.308 1.00 66.62 342 CYS A O 1
ATOM 2765 N N . GLY A 1 343 ? 0.616 4.930 -10.725 1.00 68.94 343 GLY A N 1
ATOM 2766 C CA . GLY A 1 343 ? -0.117 3.990 -9.875 1.00 68.94 343 GLY A CA 1
ATOM 2767 C C . GLY A 1 343 ? -1.254 4.570 -9.016 1.00 68.94 343 GLY A C 1
ATOM 2768 O O . GLY A 1 343 ? -1.401 5.789 -8.906 1.00 68.94 343 GLY A O 1
ATOM 2769 N N . PRO A 1 344 ? -2.075 3.697 -8.397 1.00 86.12 344 PRO A N 1
ATOM 2770 C CA . PRO A 1 344 ? -1.975 2.234 -8.429 1.00 86.12 344 PRO A CA 1
ATOM 2771 C C . PRO A 1 344 ? -2.387 1.633 -9.786 1.00 86.12 344 PRO A C 1
ATOM 2773 O O . PRO A 1 344 ? -3.486 1.882 -10.294 1.00 86.12 344 PRO A O 1
ATOM 2776 N N . THR A 1 345 ? -1.504 0.822 -10.370 1.00 88.44 345 THR A N 1
ATOM 2777 C CA . THR A 1 345 ? -1.665 0.228 -11.708 1.00 88.44 345 THR A CA 1
ATOM 2778 C C . THR A 1 345 ? -1.644 -1.289 -11.613 1.00 88.44 345 THR A C 1
ATOM 2780 O O . THR A 1 345 ? -0.694 -1.854 -11.088 1.00 88.44 345 THR A O 1
ATOM 2783 N N . SER A 1 346 ? -2.669 -1.966 -12.123 1.00 92.19 346 SER A N 1
ATOM 2784 C CA . SER A 1 346 ? -2.753 -3.425 -12.022 1.00 92.19 346 SER A CA 1
ATOM 2785 C C . SER A 1 346 ? -1.644 -4.107 -12.826 1.00 92.19 346 SER A C 1
ATOM 2787 O O . SER A 1 346 ? -1.516 -3.871 -14.028 1.00 92.19 346 SER A O 1
ATOM 2789 N N . VAL A 1 347 ? -0.875 -4.991 -12.182 1.00 92.94 347 VAL A N 1
ATOM 2790 C CA . VAL A 1 347 ? 0.144 -5.814 -12.859 1.00 92.94 347 VAL A CA 1
ATOM 2791 C C . VAL A 1 347 ? -0.505 -6.709 -13.920 1.00 92.94 347 VAL A C 1
ATOM 2793 O O . VAL A 1 347 ? 0.025 -6.853 -15.018 1.00 92.94 347 VAL A O 1
ATOM 2796 N N . ALA A 1 348 ? -1.711 -7.220 -13.652 1.00 89.81 348 ALA A N 1
ATOM 2797 C CA . ALA A 1 348 ? -2.483 -7.991 -14.626 1.00 89.81 348 ALA A CA 1
ATOM 2798 C C . ALA A 1 348 ? -2.886 -7.156 -15.858 1.00 89.81 348 ALA A C 1
ATOM 2800 O O . ALA A 1 348 ? -2.869 -7.670 -16.978 1.00 89.81 348 ALA A O 1
ATOM 2801 N N . ALA A 1 349 ? -3.200 -5.867 -15.677 1.00 86.81 349 ALA A N 1
ATOM 2802 C CA . ALA A 1 349 ? -3.489 -4.955 -16.789 1.00 86.81 349 ALA A CA 1
ATOM 2803 C C . ALA A 1 349 ? -2.241 -4.663 -17.636 1.00 86.81 349 ALA A C 1
ATOM 2805 O O . ALA A 1 349 ? -2.338 -4.602 -18.860 1.00 86.81 349 ALA A O 1
ATOM 2806 N N . ILE A 1 350 ? -1.070 -4.532 -16.999 1.00 87.25 350 ILE A N 1
ATOM 2807 C CA . ILE A 1 350 ? 0.214 -4.390 -17.704 1.00 87.25 350 ILE A CA 1
ATOM 2808 C C . ILE A 1 350 ? 0.487 -5.654 -18.525 1.00 87.25 350 ILE A C 1
ATOM 2810 O O . ILE A 1 350 ? 0.718 -5.571 -19.726 1.00 87.25 350 ILE A O 1
ATOM 2814 N N . ARG A 1 351 ? 0.369 -6.837 -17.918 1.00 87.75 351 ARG A N 1
ATOM 2815 C CA . ARG A 1 351 ? 0.622 -8.107 -18.606 1.00 87.75 351 ARG A CA 1
ATOM 2816 C C . ARG A 1 351 ? -0.255 -8.319 -19.837 1.00 87.75 351 ARG A C 1
ATOM 2818 O O . ARG A 1 351 ? 0.254 -8.711 -20.883 1.00 87.75 351 ARG A O 1
ATOM 2825 N N . SER A 1 352 ? -1.550 -8.033 -19.706 1.00 83.19 352 SER A N 1
ATOM 2826 C CA . SER A 1 352 ? -2.542 -8.169 -20.783 1.00 83.19 352 SER A CA 1
ATOM 2827 C C . SER A 1 352 ? -2.526 -7.023 -21.802 1.00 83.19 352 SER A C 1
ATOM 2829 O O . SER A 1 352 ? -3.253 -7.078 -22.786 1.00 83.19 352 SER A O 1
ATOM 2831 N N . GLY A 1 353 ? -1.720 -5.974 -21.598 1.00 78.25 353 GLY A N 1
ATOM 2832 C CA . GLY A 1 353 ? -1.653 -4.835 -22.518 1.00 78.25 353 GLY A CA 1
ATOM 2833 C C . GLY A 1 353 ? -2.924 -3.981 -22.562 1.00 78.25 353 GLY A C 1
ATOM 2834 O O . GLY A 1 353 ? -3.149 -3.257 -23.534 1.00 78.25 353 GLY A O 1
ATOM 2835 N N . GLN A 1 354 ? -3.760 -4.016 -21.517 1.00 78.75 354 GLN A N 1
ATOM 2836 C CA . GLN A 1 354 ? -4.991 -3.220 -21.432 1.00 78.75 354 GLN A CA 1
ATOM 2837 C C . GLN A 1 354 ? -4.703 -1.768 -21.027 1.00 78.75 354 GLN A C 1
ATOM 2839 O O . GLN A 1 354 ? -5.095 -1.281 -19.965 1.00 78.75 354 GLN A O 1
ATOM 2844 N N . VAL A 1 355 ? -4.003 -1.057 -21.911 1.00 78.12 355 VAL A N 1
ATOM 2845 C CA . VAL A 1 355 ? -3.491 0.306 -21.697 1.00 78.12 355 VAL A CA 1
ATOM 2846 C C . VAL A 1 355 ? -4.584 1.370 -21.527 1.00 78.12 355 VAL A C 1
ATOM 2848 O O . VAL A 1 355 ? -4.312 2.455 -21.029 1.00 78.12 355 VAL A O 1
ATOM 2851 N N . PHE A 1 356 ? -5.837 1.074 -21.876 1.00 74.88 356 PHE A N 1
ATOM 2852 C CA . PHE A 1 356 ? -6.968 1.988 -21.673 1.00 74.88 356 PHE A CA 1
ATOM 2853 C C . PHE A 1 356 ? -7.457 2.044 -20.213 1.00 74.88 356 PHE A C 1
ATOM 2855 O O . PHE A 1 356 ? -8.233 2.935 -19.858 1.00 74.88 356 PHE A O 1
ATOM 2862 N N . LEU A 1 357 ? -7.030 1.108 -19.355 1.00 75.69 357 LEU A N 1
ATOM 2863 C CA . LEU A 1 357 ? -7.454 1.061 -17.957 1.00 75.69 357 LEU A CA 1
ATOM 2864 C C . LEU A 1 357 ? -6.742 2.112 -17.096 1.00 75.69 357 LEU A C 1
ATOM 2866 O O . LEU A 1 357 ? -5.568 2.444 -17.276 1.00 75.69 357 LEU A O 1
ATOM 2870 N N . LYS A 1 358 ? -7.461 2.604 -16.083 1.00 71.81 358 LYS A N 1
ATOM 2871 C CA . LYS A 1 358 ? -6.897 3.487 -15.056 1.00 71.81 358 LYS A CA 1
ATOM 2872 C C . LYS A 1 358 ? -6.155 2.671 -13.982 1.00 71.81 358 LYS A C 1
ATOM 2874 O O . LYS A 1 358 ? -6.576 1.590 -13.591 1.00 71.81 358 LYS A O 1
ATOM 2879 N N . HIS A 1 359 ? -5.067 3.145 -13.392 1.00 74.25 359 HIS A N 1
ATOM 2880 C CA . HIS A 1 359 ? -4.364 4.405 -13.611 1.00 74.25 359 HIS A CA 1
ATOM 2881 C C . HIS A 1 359 ? -3.063 4.127 -14.372 1.00 74.25 359 HIS A C 1
ATOM 2883 O O . HIS A 1 359 ? -2.392 3.152 -14.057 1.00 74.25 359 HIS A O 1
ATOM 2889 N N . HIS A 1 360 ? -2.687 4.982 -15.326 1.00 75.56 360 HIS A N 1
ATOM 2890 C CA . HIS A 1 360 ? -1.334 5.050 -15.914 1.00 75.56 360 HIS A CA 1
ATOM 2891 C C . HIS A 1 360 ? -0.748 3.725 -16.449 1.00 75.56 360 HIS A C 1
ATOM 2893 O O . HIS A 1 360 ? 0.470 3.572 -16.506 1.00 75.56 360 HIS A O 1
ATOM 2899 N N . VAL A 1 361 ? -1.600 2.785 -16.884 1.00 77.75 361 VAL A N 1
ATOM 2900 C CA . VAL A 1 361 ? -1.165 1.530 -17.527 1.00 77.75 361 VAL A CA 1
ATOM 2901 C C . VAL A 1 361 ? -0.258 1.774 -18.742 1.00 77.75 361 VAL A C 1
ATOM 2903 O O . VAL A 1 361 ? 0.754 1.084 -18.825 1.00 77.75 361 VAL A O 1
ATOM 2906 N N . PRO A 1 362 ? -0.523 2.749 -19.643 1.00 77.06 362 PRO A N 1
ATOM 2907 C CA . PRO A 1 362 ? 0.329 2.973 -20.812 1.00 77.06 362 PRO A CA 1
ATOM 2908 C C . PRO A 1 362 ? 1.794 3.241 -20.458 1.00 77.06 362 PRO A C 1
ATOM 2910 O O . PRO A 1 362 ? 2.690 2.726 -21.116 1.00 77.06 362 PRO A O 1
ATOM 2913 N N . PHE A 1 363 ? 2.030 4.019 -19.397 1.00 77.44 363 PHE A N 1
ATOM 2914 C CA . PHE A 1 363 ? 3.374 4.401 -18.979 1.00 77.44 363 PHE A CA 1
ATOM 2915 C C . PHE A 1 363 ? 4.160 3.184 -18.484 1.00 77.44 363 PHE A C 1
ATOM 2917 O O . PHE A 1 363 ? 5.232 2.873 -18.992 1.00 77.44 363 PHE A O 1
ATOM 2924 N N . LEU A 1 364 ? 3.591 2.451 -17.526 1.00 80.94 364 LEU A N 1
ATOM 2925 C CA . LEU A 1 364 ? 4.253 1.280 -16.951 1.00 80.94 364 LEU A CA 1
ATOM 2926 C C . LEU A 1 364 ? 4.368 0.131 -17.952 1.00 80.94 364 LEU A C 1
ATOM 2928 O O . LEU A 1 364 ? 5.307 -0.651 -17.876 1.00 80.94 364 LEU A O 1
ATOM 2932 N N . PHE A 1 365 ? 3.441 0.039 -18.906 1.00 83.06 365 PHE A N 1
ATOM 2933 C CA . PHE A 1 365 ? 3.555 -0.892 -20.020 1.00 83.06 365 PHE A CA 1
ATOM 2934 C C . PHE A 1 365 ? 4.739 -0.539 -20.926 1.00 83.06 365 PHE A C 1
ATOM 2936 O O . PHE A 1 365 ? 5.533 -1.420 -21.251 1.00 83.06 365 PHE A O 1
ATOM 2943 N N . ALA A 1 366 ? 4.891 0.739 -21.293 1.00 80.81 366 ALA A N 1
ATOM 2944 C CA . ALA A 1 366 ? 6.031 1.214 -22.073 1.00 80.81 366 ALA A CA 1
ATOM 2945 C C . ALA A 1 366 ? 7.357 0.978 -21.342 1.00 80.81 366 ALA A C 1
ATOM 2947 O O . ALA A 1 366 ? 8.342 0.631 -21.979 1.00 80.81 366 ALA A O 1
ATOM 2948 N N . GLU A 1 367 ? 7.377 1.086 -20.015 1.00 82.31 367 GLU A N 1
ATOM 2949 C CA . GLU A 1 367 ? 8.581 0.881 -19.212 1.00 82.31 367 GLU A CA 1
ATOM 2950 C C . GLU A 1 367 ? 9.126 -0.564 -19.257 1.00 82.31 367 GLU A C 1
ATOM 2952 O O . GLU A 1 367 ? 10.340 -0.773 -19.147 1.00 82.31 367 GLU A O 1
ATOM 2957 N N . VAL A 1 368 ? 8.250 -1.559 -19.457 1.00 85.62 368 VAL A N 1
ATOM 2958 C CA . VAL A 1 368 ? 8.619 -2.989 -19.488 1.00 85.62 368 VAL A CA 1
ATOM 2959 C C . VAL A 1 368 ? 8.544 -3.648 -20.870 1.00 85.62 368 VAL A C 1
ATOM 2961 O O . VAL A 1 368 ? 9.086 -4.738 -21.023 1.00 85.62 368 VAL A O 1
ATOM 2964 N N . ASN A 1 369 ? 7.911 -3.021 -21.869 1.00 82.81 369 ASN A N 1
ATOM 2965 C CA . ASN A 1 369 ? 7.717 -3.590 -23.218 1.00 82.81 369 ASN A CA 1
ATOM 2966 C C . ASN A 1 369 ? 8.181 -2.664 -24.365 1.00 82.81 369 ASN A C 1
ATOM 2968 O O . ASN A 1 369 ? 7.753 -2.829 -25.503 1.00 82.81 369 ASN A O 1
ATOM 2972 N N . ASN A 1 370 ? 9.018 -1.667 -24.083 1.00 79.69 370 ASN A N 1
ATOM 2973 C CA . ASN A 1 370 ? 9.600 -0.779 -25.092 1.00 79.69 370 ASN A CA 1
ATOM 2974 C C . ASN A 1 370 ? 10.499 -1.498 -26.119 1.00 79.69 370 ASN A C 1
ATOM 2976 O O . ASN A 1 370 ? 11.393 -2.261 -25.745 1.00 79.69 370 ASN A O 1
ATOM 2980 N N . ASP A 1 371 ? 10.355 -1.151 -27.397 1.00 79.69 371 ASP A N 1
ATOM 2981 C CA . ASP A 1 371 ? 11.302 -1.533 -28.451 1.00 79.69 371 ASP A CA 1
ATOM 2982 C C . ASP A 1 371 ? 12.339 -0.424 -28.680 1.00 79.69 371 ASP A C 1
ATOM 2984 O O . ASP A 1 371 ? 12.041 0.768 -28.587 1.00 79.69 371 ASP A O 1
ATOM 2988 N N . LYS A 1 372 ? 13.570 -0.792 -29.040 1.00 79.19 372 LYS A N 1
ATOM 2989 C CA . LYS A 1 372 ? 14.628 0.181 -29.327 1.00 79.19 372 LYS A CA 1
ATOM 2990 C C . LYS A 1 372 ? 14.797 0.348 -30.832 1.00 79.19 372 LYS A C 1
ATOM 2992 O O . LYS A 1 372 ? 15.091 -0.614 -31.541 1.00 79.19 372 LYS A O 1
ATOM 2997 N N . VAL A 1 373 ? 14.630 1.570 -31.329 1.00 81.31 373 VAL A N 1
ATOM 2998 C CA . VAL A 1 373 ? 14.689 1.871 -32.766 1.00 81.31 373 VAL A CA 1
ATOM 2999 C C . VAL A 1 373 ? 15.922 2.713 -33.058 1.00 81.31 373 VAL A C 1
ATOM 3001 O O . VAL A 1 373 ? 16.094 3.797 -32.510 1.00 81.31 373 VAL A O 1
ATOM 3004 N N . TYR A 1 374 ? 16.786 2.221 -33.938 1.00 81.75 374 TYR A N 1
ATOM 3005 C CA . TYR A 1 374 ? 17.981 2.924 -34.382 1.00 81.75 374 TYR A CA 1
ATOM 3006 C C . TYR A 1 374 ? 17.690 3.678 -35.678 1.00 81.75 374 TYR A C 1
ATOM 3008 O O . TYR A 1 374 ? 17.325 3.078 -36.694 1.00 81.75 374 TYR A O 1
ATOM 3016 N N . TRP A 1 375 ? 17.900 4.989 -35.643 1.00 83.56 375 TRP A N 1
ATOM 3017 C CA . TRP A 1 375 ? 17.697 5.918 -36.745 1.00 83.56 375 TRP A CA 1
ATOM 3018 C C . TRP A 1 375 ? 19.041 6.463 -37.213 1.00 83.56 375 TRP A C 1
ATOM 3020 O O . TRP A 1 375 ? 19.762 7.073 -36.430 1.00 83.56 375 TRP A O 1
ATOM 3030 N N . GLN A 1 376 ? 19.376 6.294 -38.489 1.00 87.12 376 GLN A N 1
ATOM 3031 C CA . GLN A 1 376 ? 20.591 6.856 -39.076 1.00 87.12 376 GLN A CA 1
ATOM 3032 C C . GLN A 1 376 ? 20.270 8.097 -39.905 1.00 87.12 376 GLN A C 1
ATOM 3034 O O . GLN A 1 376 ? 19.351 8.080 -40.733 1.00 87.12 376 GLN A O 1
ATOM 3039 N N . ARG A 1 377 ? 21.053 9.164 -39.704 1.00 86.62 377 ARG A N 1
ATOM 3040 C CA . ARG A 1 377 ? 21.020 10.354 -40.556 1.00 86.62 377 ARG A CA 1
ATOM 3041 C C . ARG A 1 377 ? 21.530 10.007 -41.956 1.00 86.62 377 ARG A C 1
ATOM 3043 O O . ARG A 1 377 ? 22.637 9.499 -42.117 1.00 86.62 377 ARG A O 1
ATOM 3050 N N . ARG A 1 378 ? 20.713 10.297 -42.961 1.00 85.50 378 ARG A N 1
ATOM 3051 C CA . ARG A 1 378 ? 21.045 10.176 -44.381 1.00 85.50 378 ARG A CA 1
ATOM 3052 C C . ARG A 1 378 ? 21.673 11.472 -44.889 1.00 85.50 378 ARG A C 1
ATOM 3054 O O . ARG A 1 378 ? 21.486 12.532 -44.296 1.00 85.50 378 ARG A O 1
ATOM 3061 N N . CYS A 1 379 ? 22.348 11.392 -46.034 1.00 78.50 379 CYS A N 1
ATOM 3062 C CA . CYS A 1 379 ? 23.006 12.536 -46.676 1.00 78.50 379 CYS A CA 1
ATOM 3063 C C . CYS A 1 379 ? 22.038 13.672 -47.074 1.00 78.50 379 CYS A C 1
ATOM 3065 O O . CYS A 1 379 ? 22.477 14.787 -47.333 1.00 78.50 379 CYS A O 1
ATOM 3067 N N . ASP A 1 380 ? 20.730 13.399 -47.137 1.00 81.19 380 ASP A N 1
ATOM 3068 C CA . ASP A 1 380 ? 19.670 14.385 -47.395 1.00 81.19 380 ASP A CA 1
ATOM 3069 C C . ASP A 1 380 ? 19.185 15.111 -46.119 1.00 81.19 380 ASP A C 1
ATOM 3071 O O . ASP A 1 380 ? 18.284 15.946 -46.183 1.00 81.19 380 ASP A O 1
ATOM 3075 N N . GLY A 1 381 ? 19.767 14.798 -44.955 1.00 75.94 381 GLY A N 1
ATOM 3076 C CA . GLY A 1 381 ? 19.388 15.345 -43.652 1.00 75.94 381 GLY A CA 1
ATOM 3077 C C . GLY A 1 381 ? 18.193 14.651 -42.988 1.00 75.94 381 GLY A C 1
ATOM 3078 O O . GLY A 1 381 ? 17.862 14.988 -41.850 1.00 75.94 381 GLY A O 1
ATOM 3079 N N . THR A 1 382 ? 17.558 13.676 -43.646 1.00 85.19 382 THR A N 1
ATOM 3080 C CA . THR A 1 382 ? 16.461 12.882 -43.073 1.00 85.19 382 THR A CA 1
ATOM 3081 C C . THR A 1 382 ? 16.982 11.698 -42.258 1.00 85.19 382 THR A C 1
ATOM 3083 O O . THR A 1 382 ? 18.145 11.306 -42.362 1.00 85.19 382 THR A O 1
ATOM 3086 N N . PHE A 1 383 ? 16.122 11.109 -41.426 1.00 84.69 383 PHE A N 1
ATOM 3087 C CA . PHE A 1 383 ? 16.448 9.915 -40.647 1.00 84.69 383 PHE A CA 1
ATOM 3088 C C . PHE A 1 383 ? 15.748 8.683 -41.218 1.00 84.69 383 PHE A C 1
ATOM 3090 O O . PHE A 1 383 ? 14.546 8.705 -41.483 1.00 84.69 383 PHE A O 1
ATOM 3097 N N . GLY A 1 384 ? 16.496 7.593 -41.379 1.00 82.56 384 GLY A N 1
ATOM 3098 C CA . GLY A 1 384 ? 15.960 6.286 -41.752 1.00 82.56 384 GLY A CA 1
ATOM 3099 C C . GLY A 1 384 ? 16.181 5.256 -40.650 1.00 82.56 384 GLY A C 1
ATOM 3100 O O . GLY A 1 384 ? 17.246 5.234 -40.039 1.00 82.56 384 GLY A O 1
ATOM 3101 N N . VAL A 1 385 ? 15.198 4.384 -40.421 1.00 84.81 385 VAL A N 1
ATOM 3102 C CA . VAL A 1 385 ? 15.364 3.235 -39.519 1.00 84.81 385 VAL A CA 1
ATOM 3103 C C . VAL A 1 385 ? 16.397 2.281 -40.111 1.00 84.81 385 VAL A C 1
ATOM 3105 O O . VAL A 1 385 ? 16.253 1.847 -41.254 1.00 84.81 385 VAL A O 1
ATOM 3108 N N . VAL A 1 386 ? 17.422 1.948 -39.330 1.00 85.19 386 VAL A N 1
ATOM 3109 C CA . VAL A 1 386 ? 18.466 0.981 -39.709 1.00 85.19 386 VAL A CA 1
ATOM 3110 C C . VAL A 1 386 ? 18.344 -0.334 -38.956 1.00 85.19 386 VAL A C 1
ATOM 3112 O O . VAL A 1 386 ? 18.697 -1.383 -39.487 1.00 85.19 386 VAL A O 1
ATOM 3115 N N . HIS A 1 387 ? 17.827 -0.296 -37.729 1.00 80.00 387 HIS A N 1
ATOM 3116 C CA . HIS A 1 387 ? 17.669 -1.482 -36.905 1.00 80.00 387 HIS A CA 1
ATOM 3117 C C . HIS A 1 387 ? 16.553 -1.280 -35.881 1.00 80.00 387 HIS A C 1
ATOM 3119 O O . HIS A 1 387 ? 16.403 -0.193 -35.328 1.00 80.00 387 HIS A O 1
ATO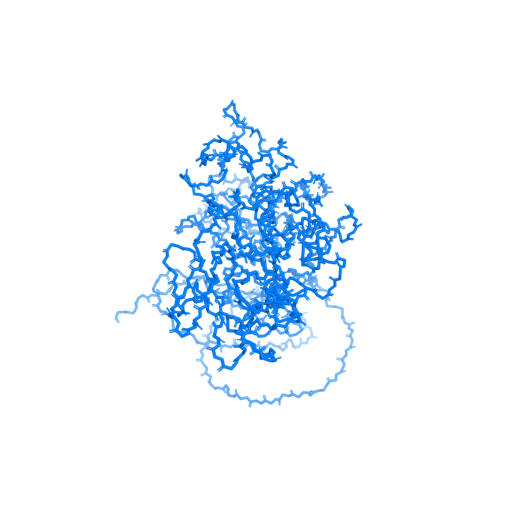M 3125 N N . ILE A 1 388 ? 15.782 -2.333 -35.623 1.00 81.06 388 ILE A N 1
ATOM 3126 C CA . ILE A 1 388 ? 14.815 -2.382 -34.526 1.00 81.06 388 ILE A CA 1
ATOM 3127 C C . ILE A 1 388 ? 15.229 -3.551 -33.650 1.00 81.06 388 ILE A C 1
ATOM 3129 O O . ILE A 1 388 ? 15.163 -4.705 -34.076 1.00 81.06 388 ILE A O 1
ATOM 3133 N N . GLU A 1 389 ? 15.662 -3.238 -32.441 1.00 77.38 389 GLU A N 1
ATOM 3134 C CA . GLU A 1 389 ? 16.007 -4.224 -31.435 1.00 77.38 389 GLU A CA 1
ATOM 3135 C C . GLU A 1 389 ? 14.773 -4.429 -30.549 1.00 77.38 389 GLU A C 1
ATOM 3137 O O . GLU A 1 389 ? 14.322 -3.517 -29.850 1.00 77.38 389 GLU A O 1
ATOM 3142 N N . LYS A 1 390 ? 14.189 -5.625 -30.643 1.00 77.81 390 LYS A N 1
ATOM 3143 C CA . LYS A 1 390 ? 13.035 -6.047 -29.841 1.00 77.81 390 LYS A CA 1
ATOM 3144 C C . LYS A 1 390 ? 13.505 -6.745 -28.570 1.00 77.81 390 LYS A C 1
ATOM 3146 O O . LYS A 1 390 ? 14.600 -7.300 -28.551 1.00 77.81 390 LYS A O 1
ATOM 3151 N N . ASP A 1 391 ? 12.666 -6.746 -27.535 1.00 76.00 391 ASP A N 1
ATOM 3152 C CA . ASP A 1 391 ? 12.964 -7.371 -26.231 1.00 76.00 391 ASP A CA 1
ATOM 3153 C C . ASP A 1 391 ? 14.241 -6.811 -25.571 1.00 76.00 391 ASP A C 1
ATOM 3155 O O . ASP A 1 391 ? 15.065 -7.530 -25.007 1.00 76.00 391 ASP A O 1
ATOM 3159 N N . VAL A 1 392 ? 14.431 -5.491 -25.628 1.00 76.06 392 VAL A N 1
ATOM 3160 C CA . VAL A 1 392 ? 15.594 -4.823 -25.008 1.00 76.06 392 VAL A CA 1
ATOM 3161 C C . VAL A 1 392 ? 15.335 -4.459 -23.550 1.00 76.06 392 VAL A C 1
ATOM 3163 O O . VAL A 1 392 ? 16.275 -4.373 -22.755 1.00 76.06 392 VAL A O 1
ATOM 3166 N N . VAL A 1 393 ? 14.068 -4.273 -23.184 1.00 83.62 393 VAL A N 1
ATOM 3167 C CA . VAL A 1 393 ? 13.666 -3.688 -21.904 1.00 83.62 393 VAL A CA 1
ATOM 3168 C C . VAL A 1 393 ? 12.809 -4.649 -21.080 1.00 83.62 393 VAL A C 1
ATOM 3170 O O . VAL A 1 393 ? 12.277 -5.641 -21.588 1.00 83.62 393 VAL A O 1
ATOM 3173 N N . GLY A 1 394 ? 12.681 -4.367 -19.785 1.00 83.12 394 GLY A N 1
ATOM 3174 C CA . GLY A 1 394 ? 11.800 -5.151 -18.919 1.00 83.12 394 GLY A CA 1
ATOM 3175 C C . GLY A 1 394 ? 12.370 -6.519 -18.543 1.00 83.12 394 GLY A C 1
ATOM 3176 O O . GLY A 1 394 ? 11.674 -7.532 -18.641 1.00 83.12 394 GLY A O 1
ATOM 3177 N N . HIS A 1 395 ? 13.650 -6.592 -18.176 1.00 86.50 395 HIS A N 1
ATOM 3178 C CA . HIS A 1 395 ? 14.349 -7.854 -17.917 1.00 86.50 395 HIS A CA 1
ATOM 3179 C C . HIS A 1 395 ? 14.548 -8.131 -16.433 1.00 86.50 395 HIS A C 1
ATOM 3181 O O . HIS A 1 395 ? 14.695 -7.217 -15.624 1.00 86.50 395 HIS A O 1
ATOM 3187 N N . CYS A 1 396 ? 14.590 -9.423 -16.092 1.00 90.00 396 CYS A N 1
ATOM 3188 C CA . CYS A 1 396 ? 14.897 -9.930 -14.753 1.00 90.00 396 CYS A CA 1
ATOM 3189 C C . CYS A 1 396 ? 14.161 -9.181 -13.630 1.00 90.00 396 CYS A C 1
ATOM 3191 O O . CYS A 1 396 ? 14.774 -8.805 -12.626 1.00 90.00 396 CYS A O 1
ATOM 3193 N N . ILE A 1 397 ? 12.864 -8.926 -13.800 1.00 93.31 397 ILE A N 1
ATOM 3194 C CA . ILE A 1 397 ? 12.063 -8.168 -12.844 1.00 93.31 397 ILE A CA 1
ATOM 3195 C C . ILE A 1 397 ? 12.065 -8.954 -11.537 1.00 93.31 397 ILE A C 1
ATOM 3197 O O . ILE A 1 397 ? 11.628 -10.098 -11.491 1.00 93.31 397 ILE A O 1
ATOM 3201 N N . SER A 1 398 ? 12.630 -8.374 -10.484 1.00 93.25 398 SER A N 1
ATOM 3202 C CA . SER A 1 398 ? 13.073 -9.115 -9.305 1.00 93.25 398 SER A CA 1
ATOM 3203 C C . SER A 1 398 ? 12.456 -8.590 -8.022 1.00 93.25 398 SER A C 1
ATOM 3205 O O . SER A 1 398 ? 12.410 -7.383 -7.785 1.00 93.25 398 SER A O 1
ATOM 3207 N N . THR A 1 399 ? 12.075 -9.508 -7.139 1.00 93.19 399 THR A N 1
ATOM 3208 C CA . THR A 1 399 ? 11.682 -9.206 -5.759 1.00 93.19 399 THR A CA 1
ATOM 3209 C C . THR A 1 399 ? 12.252 -10.240 -4.788 1.00 93.19 399 THR A C 1
ATOM 3211 O O . THR A 1 399 ? 12.806 -11.263 -5.197 1.00 93.19 399 THR A O 1
ATOM 3214 N N . LYS A 1 400 ? 12.179 -9.952 -3.486 1.00 93.50 400 LYS A N 1
ATOM 3215 C CA . LYS A 1 400 ? 12.663 -10.857 -2.437 1.00 93.50 400 LYS A CA 1
ATOM 3216 C C . LYS A 1 400 ? 11.702 -12.041 -2.290 1.00 93.50 400 LYS A C 1
ATOM 3218 O O . LYS A 1 400 ? 10.484 -11.856 -2.272 1.00 93.50 400 LYS A O 1
ATOM 3223 N N . ALA A 1 401 ? 12.255 -13.240 -2.135 1.00 93.88 401 ALA A N 1
ATOM 3224 C CA . ALA A 1 401 ? 11.498 -14.440 -1.812 1.00 93.88 401 ALA A CA 1
ATOM 3225 C C . ALA A 1 401 ? 10.810 -14.353 -0.440 1.00 93.88 401 ALA A C 1
ATOM 3227 O O . ALA A 1 401 ? 11.326 -13.774 0.523 1.00 93.88 401 ALA A O 1
ATOM 3228 N N . ILE A 1 402 ? 9.661 -15.015 -0.337 1.00 93.88 402 ILE A N 1
ATOM 3229 C CA . ILE A 1 402 ? 8.954 -15.201 0.930 1.00 93.88 402 ILE A CA 1
ATOM 3230 C C . ILE A 1 402 ? 9.818 -16.078 1.842 1.00 93.88 402 ILE A C 1
ATOM 3232 O O . ILE A 1 402 ? 10.289 -17.137 1.429 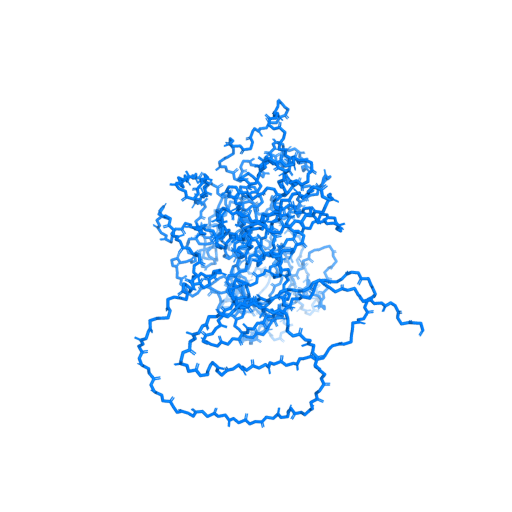1.00 93.88 402 ILE A O 1
ATOM 3236 N N . GLY A 1 403 ? 10.086 -15.613 3.065 1.00 90.31 403 GLY A N 1
ATOM 3237 C CA . GLY A 1 403 ? 10.813 -16.390 4.076 1.00 90.31 403 GLY A CA 1
ATOM 3238 C C . GLY A 1 403 ? 12.307 -16.626 3.807 1.00 90.31 403 GLY A C 1
ATOM 3239 O O . GLY A 1 403 ? 12.960 -17.285 4.610 1.00 90.31 403 GLY A O 1
ATOM 3240 N N . SER A 1 404 ? 12.883 -16.087 2.726 1.00 92.06 404 SER A N 1
ATOM 3241 C CA . SER A 1 404 ? 14.324 -16.199 2.450 1.00 92.06 404 SER A CA 1
ATOM 3242 C C . SER A 1 404 ? 14.907 -14.933 1.822 1.00 92.06 404 SER A C 1
ATOM 3244 O O . SER A 1 404 ? 14.183 -14.047 1.373 1.00 92.06 404 SER A O 1
ATOM 3246 N N . ASP A 1 405 ? 16.235 -14.835 1.797 1.00 90.44 405 ASP A N 1
ATOM 3247 C CA . ASP A 1 405 ? 16.967 -13.726 1.167 1.00 90.44 405 ASP A CA 1
ATOM 3248 C C . ASP A 1 405 ? 17.216 -13.927 -0.338 1.00 90.44 405 ASP A C 1
ATOM 3250 O O . ASP A 1 405 ? 17.905 -13.127 -0.976 1.00 90.44 405 ASP A O 1
ATOM 3254 N N . GLN A 1 406 ? 16.655 -14.993 -0.913 1.00 93.69 406 GLN A N 1
ATOM 3255 C CA . GLN A 1 406 ? 16.827 -15.320 -2.322 1.00 93.69 406 GLN A CA 1
ATOM 3256 C C . GLN A 1 406 ? 16.027 -14.383 -3.228 1.00 93.69 406 GLN A C 1
ATOM 3258 O O . GLN A 1 406 ? 14.987 -13.838 -2.851 1.00 93.69 406 GLN A O 1
ATOM 3263 N N . ARG A 1 407 ? 16.536 -14.203 -4.448 1.00 94.12 407 ARG A N 1
ATOM 3264 C CA . ARG A 1 407 ? 15.860 -13.464 -5.518 1.00 94.12 407 ARG A CA 1
ATOM 3265 C C . ARG A 1 407 ? 14.778 -14.332 -6.144 1.00 94.12 407 ARG A C 1
ATOM 3267 O O . ARG A 1 407 ? 15.051 -15.470 -6.511 1.00 94.12 407 ARG A O 1
ATOM 3274 N N . VAL A 1 408 ? 13.594 -13.761 -6.338 1.00 95.31 408 VAL A N 1
ATOM 3275 C CA . VAL A 1 408 ? 12.534 -14.333 -7.175 1.00 95.31 408 VAL A CA 1
ATOM 3276 C C . VAL A 1 408 ? 12.382 -13.477 -8.416 1.00 95.31 408 VAL A C 1
ATOM 3278 O O . VAL A 1 408 ? 12.270 -12.254 -8.322 1.00 95.31 408 VAL A O 1
ATOM 3281 N N . ASP A 1 409 ? 12.379 -14.139 -9.567 1.00 93.94 409 ASP A N 1
ATOM 3282 C CA . ASP A 1 409 ? 12.095 -13.515 -10.849 1.00 93.94 409 ASP A CA 1
ATOM 3283 C C . ASP A 1 409 ? 10.585 -13.525 -11.117 1.00 93.94 409 ASP A C 1
ATOM 3285 O O . ASP A 1 409 ? 9.937 -14.574 -11.131 1.00 93.94 409 ASP A O 1
ATOM 3289 N N . ILE A 1 410 ? 10.022 -12.338 -11.300 1.00 95.31 410 ILE A N 1
ATOM 3290 C CA . ILE A 1 410 ? 8.600 -12.094 -11.529 1.00 95.31 410 ILE A CA 1
ATOM 3291 C C . ILE A 1 410 ? 8.339 -11.469 -12.905 1.00 95.31 410 ILE A C 1
ATOM 3293 O O . ILE A 1 410 ? 7.248 -10.954 -13.135 1.00 95.31 410 ILE A O 1
ATOM 3297 N N . THR A 1 411 ? 9.285 -11.541 -13.853 1.00 91.69 411 THR A N 1
ATOM 3298 C CA . THR A 1 411 ? 9.095 -10.998 -15.213 1.00 91.69 411 THR A CA 1
ATOM 3299 C C . THR A 1 411 ? 7.845 -11.555 -15.895 1.00 91.69 411 THR A C 1
ATOM 3301 O O . THR A 1 411 ? 7.110 -10.813 -16.543 1.00 91.69 411 THR A O 1
ATOM 3304 N N . HIS A 1 412 ? 7.545 -12.837 -15.681 1.00 89.69 412 HIS A N 1
ATOM 3305 C CA . HIS A 1 412 ? 6.358 -13.511 -16.217 1.00 89.69 412 HIS A CA 1
ATOM 3306 C C . HIS A 1 412 ? 5.018 -12.922 -15.727 1.00 89.69 412 HIS A C 1
ATOM 3308 O O . HIS A 1 412 ? 3.971 -13.190 -16.320 1.00 89.69 412 HIS A O 1
ATOM 3314 N N . LEU A 1 413 ? 5.024 -12.139 -14.640 1.00 91.94 413 LEU A N 1
ATOM 3315 C CA . LEU A 1 413 ? 3.843 -11.412 -14.169 1.00 91.94 413 LEU A CA 1
ATOM 3316 C C . LEU A 1 413 ? 3.609 -10.115 -14.944 1.00 91.94 413 LEU A C 1
ATOM 3318 O O . LEU A 1 413 ? 2.482 -9.641 -14.954 1.00 91.94 413 LEU A O 1
ATOM 3322 N N . TYR A 1 414 ? 4.638 -9.567 -15.591 1.00 89.44 414 TYR A N 1
ATOM 3323 C CA . TYR A 1 414 ? 4.602 -8.283 -16.294 1.00 89.44 414 TYR A CA 1
ATOM 3324 C C . TYR A 1 414 ? 4.534 -8.421 -17.810 1.00 89.44 414 TYR A C 1
ATOM 3326 O O . TYR A 1 414 ? 3.919 -7.587 -18.471 1.00 89.44 414 TYR A O 1
ATOM 3334 N N . LYS A 1 415 ? 5.161 -9.459 -18.366 1.00 86.06 415 LYS A N 1
ATOM 3335 C CA . LYS A 1 415 ? 5.156 -9.733 -19.803 1.00 86.06 415 LYS A CA 1
ATOM 3336 C C . LYS A 1 415 ? 4.975 -11.216 -20.084 1.00 86.06 415 LYS A C 1
ATOM 3338 O O . LYS A 1 415 ? 5.343 -12.070 -19.273 1.00 86.06 415 LYS A O 1
ATOM 3343 N N . HIS A 1 416 ? 4.377 -11.519 -21.231 1.00 81.62 416 HIS A N 1
ATOM 3344 C CA . HIS A 1 416 ? 4.338 -12.887 -21.727 1.00 81.62 416 HIS A CA 1
ATOM 3345 C C . HIS A 1 416 ? 5.739 -13.297 -22.208 1.00 81.62 416 HIS A C 1
ATOM 3347 O O . HIS A 1 416 ? 6.543 -12.430 -22.559 1.00 81.62 416 HIS A O 1
ATOM 3353 N N . PRO A 1 417 ? 6.074 -14.601 -22.199 1.00 75.44 417 PRO A N 1
ATOM 3354 C CA . PRO A 1 417 ? 7.303 -15.070 -22.821 1.00 75.44 417 PRO A CA 1
ATOM 3355 C C . PRO A 1 417 ? 7.350 -14.579 -24.263 1.00 75.44 417 PRO A C 1
ATOM 3357 O O . PRO A 1 417 ? 6.355 -14.696 -24.980 1.00 75.44 417 PRO A O 1
ATOM 3360 N N . PHE A 1 418 ? 8.492 -14.033 -24.676 1.00 61.94 418 PHE A N 1
ATOM 3361 C CA . PHE A 1 418 ? 8.669 -13.606 -26.052 1.00 61.94 418 PHE A CA 1
ATOM 3362 C C . PHE A 1 418 ? 8.507 -14.834 -26.950 1.00 61.94 418 PHE A C 1
ATOM 3364 O O . PHE A 1 418 ? 9.347 -15.738 -26.946 1.00 61.94 418 PHE A O 1
ATOM 3371 N N . ALA A 1 419 ? 7.398 -14.898 -27.685 1.00 45.81 419 ALA A N 1
ATOM 3372 C CA . ALA A 1 419 ? 7.235 -15.883 -28.732 1.00 45.81 419 ALA A CA 1
ATOM 3373 C C . ALA A 1 419 ? 8.218 -15.504 -29.841 1.00 45.81 419 ALA A C 1
ATOM 3375 O O . ALA A 1 419 ? 7.934 -14.674 -30.705 1.00 45.81 419 ALA A O 1
ATOM 3376 N N . LEU A 1 420 ? 9.401 -16.120 -29.823 1.00 35.59 420 LEU A N 1
ATOM 3377 C CA . LEU A 1 420 ? 10.093 -16.385 -31.071 1.00 35.59 420 LEU A CA 1
ATOM 3378 C C . LEU A 1 420 ? 9.062 -17.100 -31.939 1.00 35.59 420 LEU A C 1
ATOM 3380 O O . LEU A 1 420 ? 8.649 -18.210 -31.614 1.00 35.59 420 LEU A O 1
ATOM 3384 N N . ASN A 1 421 ? 8.616 -16.460 -33.017 1.00 30.38 421 ASN A N 1
ATOM 3385 C CA . ASN A 1 421 ? 7.951 -17.152 -34.111 1.00 30.38 421 ASN A CA 1
ATOM 3386 C C . ASN A 1 421 ? 8.965 -18.114 -34.754 1.00 30.38 421 ASN A C 1
ATOM 3388 O O . ASN A 1 421 ? 9.384 -17.935 -35.894 1.00 30.38 421 ASN A O 1
ATOM 3392 N N . THR A 1 422 ? 9.383 -19.150 -34.035 1.00 24.62 422 THR A N 1
ATOM 3393 C CA . THR A 1 422 ? 9.666 -20.431 -34.648 1.00 24.62 422 THR A CA 1
ATOM 3394 C C . THR A 1 422 ? 8.303 -21.011 -34.975 1.00 24.62 422 THR A C 1
ATOM 3396 O O . THR A 1 422 ? 7.596 -21.528 -34.114 1.00 24.62 422 THR A O 1
ATOM 3399 N N . LEU A 1 423 ? 7.919 -20.887 -36.244 1.00 27.50 423 LEU A N 1
ATOM 3400 C CA . LEU A 1 423 ? 6.957 -21.777 -36.880 1.00 27.50 423 LEU A CA 1
ATOM 3401 C C . LEU A 1 423 ? 7.466 -23.218 -36.714 1.00 27.50 423 LEU A C 1
ATOM 3403 O O . LEU A 1 423 ? 8.058 -23.793 -37.623 1.00 27.50 423 LEU A O 1
ATOM 3407 N N . ASN A 1 424 ? 7.272 -23.804 -35.536 1.00 24.59 424 ASN A N 1
ATOM 3408 C CA . ASN A 1 424 ? 7.338 -25.239 -35.369 1.00 24.59 424 ASN A CA 1
ATOM 3409 C C . ASN A 1 424 ? 6.009 -25.774 -35.880 1.00 24.59 424 ASN A C 1
ATOM 3411 O O . ASN A 1 424 ? 4.976 -25.689 -35.220 1.00 24.59 424 ASN A O 1
ATOM 3415 N N . HIS A 1 425 ? 6.057 -26.292 -37.104 1.00 33.09 425 HIS A N 1
ATOM 3416 C CA . HIS A 1 425 ? 5.084 -27.240 -37.612 1.00 33.09 425 HIS A CA 1
ATOM 3417 C C . HIS A 1 425 ? 4.824 -28.318 -36.548 1.00 33.09 425 HIS A C 1
ATOM 3419 O O . HIS A 1 425 ? 5.680 -29.158 -36.283 1.00 33.09 425 HIS A O 1
ATOM 3425 N N . GLY A 1 426 ? 3.648 -28.275 -35.930 1.00 25.14 426 GLY A N 1
ATOM 3426 C CA . GLY A 1 426 ? 3.214 -29.236 -34.924 1.00 25.14 426 GLY A CA 1
ATOM 3427 C C . GLY A 1 426 ? 1.709 -29.124 -34.752 1.00 25.14 426 GLY A C 1
ATOM 3428 O O . GLY A 1 426 ? 1.217 -28.148 -34.201 1.00 25.14 426 GLY A O 1
ATOM 3429 N N . ALA A 1 427 ? 1.004 -30.091 -35.326 1.00 33.25 427 ALA A N 1
ATOM 3430 C CA . ALA A 1 427 ? -0.441 -30.179 -35.443 1.00 33.25 427 ALA A CA 1
ATOM 3431 C C . ALA A 1 427 ? -1.181 -30.074 -34.104 1.00 33.25 427 ALA A C 1
ATOM 3433 O O . ALA A 1 427 ? -0.821 -30.784 -33.173 1.00 33.25 427 ALA A O 1
ATOM 3434 N N . TYR A 1 428 ? -2.269 -29.296 -34.077 1.00 26.11 428 TYR A N 1
ATOM 3435 C CA . TYR A 1 428 ? -3.452 -29.588 -33.265 1.00 26.11 428 TYR A CA 1
ATOM 3436 C C . TYR A 1 428 ? -4.705 -29.150 -34.036 1.00 26.11 428 TYR A C 1
ATOM 3438 O O . TYR A 1 428 ? -4.962 -27.960 -34.221 1.00 26.11 428 TYR A O 1
ATOM 3446 N N . GLU A 1 429 ? -5.434 -30.147 -34.538 1.00 30.64 429 GLU A N 1
ATOM 3447 C CA . GLU A 1 429 ? -6.845 -30.063 -34.917 1.00 30.64 429 GLU A CA 1
ATOM 3448 C C . GLU A 1 429 ? -7.695 -29.918 -33.646 1.00 30.64 429 GLU A C 1
ATOM 3450 O O . GLU A 1 429 ? -7.397 -30.563 -32.639 1.00 30.64 429 GLU A O 1
ATOM 3455 N N . ASN A 1 430 ? -8.714 -29.051 -33.692 1.00 25.27 430 ASN A N 1
ATOM 3456 C CA . ASN A 1 430 ? -10.103 -29.337 -33.295 1.00 25.27 430 ASN A CA 1
ATOM 3457 C C . ASN A 1 430 ? -10.928 -28.035 -33.220 1.00 25.27 430 ASN A C 1
ATOM 3459 O O . ASN A 1 430 ? -10.733 -27.198 -32.342 1.00 25.27 430 ASN A O 1
ATOM 3463 N N . ASP A 1 431 ? -11.776 -27.872 -34.235 1.00 25.12 431 ASP A N 1
ATOM 3464 C CA . ASP A 1 431 ? -13.224 -27.614 -34.215 1.00 25.12 431 ASP A CA 1
ATOM 3465 C C . ASP A 1 431 ? -13.885 -26.711 -33.147 1.00 25.12 431 ASP A C 1
ATOM 3467 O O . ASP A 1 431 ? -13.889 -27.006 -31.957 1.00 25.12 431 ASP A O 1
ATOM 3471 N N . GLU A 1 432 ? -14.573 -25.690 -33.697 1.00 24.11 432 GLU A N 1
ATOM 3472 C CA . GLU A 1 432 ? -15.819 -25.008 -33.267 1.00 24.11 432 GLU A CA 1
ATOM 3473 C C . GLU A 1 432 ? -15.809 -24.244 -31.916 1.00 24.11 432 GLU A C 1
ATOM 3475 O O . GLU A 1 432 ? -15.333 -24.708 -30.895 1.00 24.11 432 GLU A O 1
ATOM 3480 N N . VAL A 1 433 ? -16.294 -23.000 -31.785 1.00 23.16 433 VAL A N 1
ATOM 3481 C CA . VAL A 1 433 ? -17.598 -22.442 -32.183 1.00 23.16 433 VAL A CA 1
ATOM 3482 C C . VAL A 1 433 ? -17.455 -20.926 -32.418 1.00 23.16 433 VAL A C 1
ATOM 3484 O O . VAL A 1 433 ? -16.996 -20.191 -31.544 1.00 23.16 433 VAL A O 1
ATOM 3487 N N . TRP A 1 434 ? -17.888 -20.436 -33.582 1.00 21.83 434 TRP A N 1
ATOM 3488 C CA . TRP A 1 434 ? -18.112 -19.008 -33.844 1.00 21.83 434 TRP A CA 1
ATOM 3489 C C . TRP A 1 434 ? -19.608 -18.710 -33.721 1.00 21.83 434 TRP A C 1
ATOM 3491 O O . TRP A 1 434 ? -20.399 -19.264 -34.480 1.00 21.83 434 TRP A O 1
ATOM 3501 N N . CYS A 1 435 ? -19.990 -17.792 -32.828 1.00 21.09 435 CYS A N 1
ATOM 3502 C CA . CYS A 1 435 ? -21.302 -17.143 -32.872 1.00 21.09 435 CYS A CA 1
ATOM 3503 C C . CYS A 1 435 ? -21.132 -15.667 -33.277 1.00 21.09 435 CYS A C 1
ATOM 3505 O O . CYS A 1 435 ? -20.316 -14.969 -32.671 1.00 21.09 435 CYS A O 1
ATOM 3507 N N . PRO A 1 436 ? -21.845 -15.191 -34.317 1.00 29.12 436 PRO A N 1
ATOM 3508 C CA . PRO A 1 436 ? -21.528 -13.954 -35.017 1.00 29.12 436 PRO A CA 1
ATOM 3509 C C . PRO A 1 436 ? -22.409 -12.792 -34.553 1.00 29.12 436 PRO A C 1
ATOM 3511 O O . PRO A 1 436 ? -23.615 -12.948 -34.375 1.00 29.12 436 PRO A O 1
ATOM 3514 N N . SER A 1 437 ? -21.851 -11.584 -34.490 1.00 22.84 437 SER A N 1
ATOM 3515 C CA . SER A 1 437 ? -22.682 -10.380 -34.553 1.00 22.84 437 SER A CA 1
ATOM 3516 C C . SER A 1 437 ? -21.933 -9.186 -35.148 1.00 22.84 437 SER A C 1
ATOM 3518 O O . SER A 1 437 ? -21.148 -8.522 -34.484 1.00 22.84 437 SER A O 1
ATOM 3520 N N . VAL A 1 438 ? -22.296 -8.942 -36.414 1.00 25.02 438 VAL A N 1
ATOM 3521 C CA . VAL A 1 438 ? -22.367 -7.665 -37.147 1.00 25.02 438 VAL A CA 1
ATOM 3522 C C . VAL A 1 438 ? -21.049 -7.031 -37.615 1.00 25.02 438 VAL A C 1
ATOM 3524 O O . VAL A 1 438 ? -20.461 -6.184 -36.956 1.00 25.02 438 VAL A O 1
ATOM 3527 N N . ILE A 1 439 ? -20.673 -7.352 -38.859 1.00 27.70 439 ILE A N 1
ATOM 3528 C CA . ILE A 1 439 ? -19.801 -6.529 -39.710 1.00 27.70 439 ILE A CA 1
ATOM 3529 C C . ILE A 1 439 ? -20.532 -6.283 -41.037 1.00 27.70 439 ILE A C 1
ATOM 3531 O O . ILE A 1 439 ? -20.976 -7.232 -41.679 1.00 27.70 439 ILE A O 1
ATOM 3535 N N . ASN A 1 440 ? -20.613 -5.022 -41.470 1.00 24.23 440 ASN A N 1
ATOM 3536 C CA . ASN A 1 440 ? -20.714 -4.638 -42.884 1.00 24.23 440 ASN A CA 1
ATOM 3537 C C . ASN A 1 440 ? -20.091 -3.229 -43.072 1.00 24.23 440 ASN A C 1
ATOM 3539 O O . ASN A 1 440 ? -20.037 -2.464 -42.110 1.00 24.23 440 ASN A O 1
ATOM 3543 N N . PRO A 1 441 ? -19.524 -2.881 -44.245 1.00 35.75 441 PRO A N 1
ATOM 3544 C CA . PRO A 1 441 ? -18.079 -2.694 -44.357 1.00 35.75 441 PRO A CA 1
ATOM 3545 C C . PRO A 1 441 ? -17.676 -1.332 -44.963 1.00 35.75 441 PRO A C 1
ATOM 3547 O O . PRO A 1 441 ? -18.515 -0.497 -45.292 1.00 35.75 441 PRO A O 1
ATOM 3550 N N . SER A 1 442 ? -16.361 -1.181 -45.182 1.00 22.86 442 SER A N 1
ATOM 3551 C CA . SER A 1 442 ? -15.664 -0.424 -46.249 1.00 22.86 442 SER A CA 1
ATOM 3552 C C . SER A 1 442 ? -14.916 0.875 -45.883 1.00 22.86 442 SER A C 1
ATOM 3554 O O . SER A 1 442 ? -15.511 1.913 -45.597 1.00 22.86 442 SER A O 1
ATOM 3556 N N . LEU A 1 443 ? -13.573 0.801 -45.937 1.00 27.00 443 LEU A N 1
ATOM 3557 C CA . LEU A 1 443 ? -1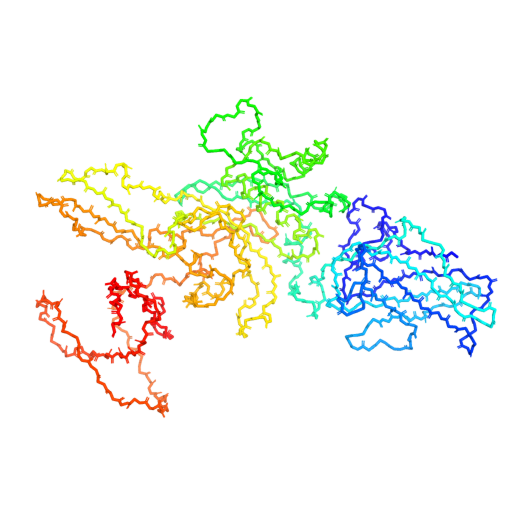2.687 1.658 -46.751 1.00 27.00 443 LEU A CA 1
ATOM 3558 C C . LEU A 1 443 ? -11.300 0.977 -46.907 1.00 27.00 443 LEU A C 1
ATOM 3560 O O . LEU A 1 443 ? -10.798 0.398 -45.950 1.00 27.00 443 LEU A O 1
ATOM 3564 N N . LYS A 1 444 ? -10.699 1.020 -48.107 1.00 27.09 444 LYS A N 1
ATOM 3565 C CA . LYS A 1 444 ? -9.378 0.440 -48.444 1.00 27.09 444 LYS A CA 1
ATOM 3566 C C . LYS A 1 444 ? -8.243 1.429 -48.144 1.00 27.09 444 LYS A C 1
ATOM 3568 O O . LYS A 1 444 ? -8.384 2.604 -48.470 1.00 27.09 444 LYS A O 1
ATOM 3573 N N . ILE A 1 445 ? -7.095 0.945 -47.662 1.00 27.11 445 ILE A N 1
ATOM 3574 C CA . ILE A 1 445 ? -5.810 1.673 -47.698 1.00 27.11 445 ILE A CA 1
ATOM 3575 C C . ILE A 1 445 ? -4.760 0.755 -48.363 1.00 27.11 445 ILE A C 1
ATOM 3577 O O . ILE A 1 445 ? -4.776 -0.445 -48.083 1.00 27.11 445 ILE A O 1
ATOM 3581 N N . PRO A 1 446 ? -3.902 1.248 -49.281 1.00 26.23 446 PRO A N 1
ATOM 3582 C CA . PRO A 1 446 ? -3.047 0.400 -50.109 1.00 26.23 446 PRO A CA 1
ATOM 3583 C C . PRO A 1 446 ? -1.856 -0.155 -49.324 1.00 26.23 446 PRO A C 1
ATOM 3585 O O . PRO A 1 446 ? -1.189 0.567 -48.587 1.00 26.23 446 PRO A O 1
ATOM 3588 N N . SER A 1 447 ? -1.558 -1.432 -49.542 1.00 27.30 447 SER A N 1
ATOM 3589 C CA . SER A 1 447 ? -0.335 -2.096 -49.102 1.00 27.30 447 SER A CA 1
ATOM 3590 C C . SER A 1 447 ? 0.862 -1.645 -49.943 1.00 27.30 447 SER A C 1
ATOM 3592 O O . SER A 1 447 ? 0.845 -1.820 -51.161 1.00 27.30 447 SER A O 1
ATOM 3594 N N . ILE A 1 448 ? 1.925 -1.153 -49.303 1.00 27.66 448 ILE A N 1
ATOM 3595 C CA . ILE A 1 448 ? 3.273 -1.134 -49.886 1.00 27.66 448 ILE A CA 1
ATOM 3596 C C . ILE A 1 448 ? 4.151 -2.021 -49.002 1.00 27.66 448 ILE A C 1
ATOM 3598 O O . ILE A 1 448 ? 4.724 -1.570 -48.020 1.00 27.66 448 ILE A O 1
ATOM 3602 N N . PHE A 1 449 ? 4.210 -3.300 -49.353 1.00 26.58 449 PHE A N 1
ATOM 3603 C CA . PHE A 1 449 ? 5.306 -4.200 -49.008 1.00 26.58 449 PHE A CA 1
ATOM 3604 C C . PHE A 1 449 ? 5.605 -4.987 -50.282 1.00 26.58 449 PHE A C 1
ATOM 3606 O O . PHE A 1 449 ? 4.915 -5.948 -50.612 1.00 26.58 449 PHE A O 1
ATOM 3613 N N . ASN A 1 450 ? 6.581 -4.504 -51.047 1.00 25.94 450 ASN A N 1
ATOM 3614 C CA . ASN A 1 450 ? 7.220 -5.289 -52.091 1.00 25.94 450 ASN A CA 1
ATOM 3615 C C . ASN A 1 450 ? 8.370 -6.028 -51.420 1.00 25.94 450 ASN A C 1
ATOM 3617 O O . ASN A 1 450 ? 9.368 -5.396 -51.112 1.00 25.94 450 ASN A O 1
ATOM 3621 N N . ASP A 1 451 ? 8.205 -7.327 -51.200 1.00 29.02 451 ASP A N 1
ATOM 3622 C CA . ASP A 1 451 ? 9.299 -8.288 -51.311 1.00 29.02 451 ASP A CA 1
ATOM 3623 C C . ASP A 1 451 ? 8.701 -9.663 -51.618 1.00 29.02 451 ASP A C 1
ATOM 3625 O O . ASP A 1 451 ? 7.930 -10.242 -50.849 1.00 29.02 451 ASP A O 1
ATOM 3629 N N . GLN A 1 452 ? 9.002 -10.154 -52.819 1.00 26.86 452 GLN A N 1
ATOM 3630 C CA . GLN A 1 452 ? 8.604 -11.473 -53.286 1.00 26.86 452 GLN A CA 1
ATOM 3631 C C . GLN A 1 452 ? 9.437 -12.535 -52.563 1.00 26.86 452 GLN A C 1
ATOM 3633 O O . GLN A 1 452 ? 10.592 -12.768 -52.909 1.00 26.86 452 GLN A O 1
ATOM 3638 N N . VAL A 1 453 ? 8.826 -13.248 -51.617 1.00 28.67 453 VAL A N 1
ATOM 3639 C CA . VAL A 1 453 ? 9.284 -14.585 -51.224 1.00 28.67 453 VAL A CA 1
ATOM 3640 C C . VAL A 1 453 ? 8.261 -15.592 -51.740 1.00 28.67 453 VAL A C 1
ATOM 3642 O O . VAL A 1 453 ? 7.118 -15.644 -51.289 1.00 28.67 453 VAL A O 1
ATOM 3645 N N . LEU A 1 454 ? 8.677 -16.374 -52.738 1.00 32.88 454 LEU A N 1
ATOM 3646 C CA . LEU A 1 454 ? 7.934 -17.493 -53.319 1.00 32.88 454 LEU A CA 1
ATOM 3647 C C . LEU A 1 454 ? 7.672 -18.572 -52.251 1.00 32.88 454 LEU A C 1
ATOM 3649 O O . LEU A 1 454 ? 8.482 -19.475 -52.059 1.00 32.88 454 LEU A O 1
ATOM 3653 N N . LEU A 1 455 ? 6.522 -18.509 -51.576 1.00 29.41 455 LEU A N 1
ATOM 3654 C CA . LEU A 1 455 ? 6.019 -19.585 -50.719 1.00 29.41 455 LEU A CA 1
ATOM 3655 C C . LEU A 1 455 ? 4.814 -20.263 -51.379 1.00 29.41 455 LEU A C 1
ATOM 3657 O O . LEU A 1 455 ? 3.775 -19.659 -51.644 1.00 29.41 455 LEU A O 1
ATOM 3661 N N . ARG A 1 456 ? 4.968 -21.561 -51.658 1.00 31.98 456 ARG A N 1
ATOM 3662 C CA . ARG A 1 456 ? 3.928 -22.447 -52.193 1.00 31.98 456 ARG A CA 1
ATOM 3663 C C . ARG A 1 456 ? 2.888 -22.770 -51.108 1.00 31.98 456 ARG A C 1
ATOM 3665 O O . ARG A 1 456 ? 2.958 -23.843 -50.520 1.00 31.98 456 ARG A O 1
ATOM 3672 N N . ARG A 1 457 ? 1.959 -21.845 -50.838 1.00 33.72 457 ARG A N 1
ATOM 3673 C CA . ARG A 1 457 ? 0.562 -22.023 -50.351 1.00 33.72 457 ARG A CA 1
ATOM 3674 C C . ARG A 1 457 ? 0.021 -20.655 -49.889 1.00 33.72 457 ARG A C 1
ATOM 3676 O O . ARG A 1 457 ? 0.789 -19.880 -49.326 1.00 33.72 457 ARG A O 1
ATOM 3683 N N . PRO A 1 458 ? -1.264 -20.329 -50.120 1.00 35.31 458 PRO A N 1
ATOM 3684 C CA . PRO A 1 458 ? -1.786 -19.003 -49.807 1.00 35.31 458 PRO A CA 1
ATOM 3685 C C . PRO A 1 458 ? -1.870 -18.802 -48.288 1.00 35.31 458 PRO A C 1
ATOM 3687 O O . PRO A 1 458 ? -2.611 -19.503 -47.603 1.00 35.31 458 PRO A O 1
ATOM 3690 N N . LEU A 1 459 ? -1.116 -17.831 -47.767 1.00 39.28 459 LEU A N 1
ATOM 3691 C CA . LEU A 1 459 ? -1.348 -17.270 -46.437 1.00 39.28 459 LEU A CA 1
ATOM 3692 C C . LEU A 1 459 ? -2.761 -16.668 -46.421 1.00 39.28 459 LEU A C 1
ATOM 3694 O O . LEU A 1 459 ? -3.089 -15.816 -47.249 1.00 39.28 459 LEU A O 1
ATOM 3698 N N . LEU A 1 460 ? -3.611 -17.134 -45.509 1.00 37.59 460 LEU A N 1
ATOM 3699 C CA . LEU A 1 460 ? -4.949 -16.584 -45.302 1.00 37.59 460 LEU A CA 1
ATOM 3700 C C . LEU A 1 460 ? -4.808 -15.295 -44.482 1.00 37.59 460 LEU A C 1
ATOM 3702 O O . LEU A 1 460 ? -4.696 -15.320 -43.260 1.00 37.59 460 LEU A O 1
ATOM 3706 N N . TRP A 1 461 ? -4.757 -14.155 -45.168 1.00 44.19 461 TRP A N 1
ATOM 3707 C CA . TRP A 1 461 ? -4.715 -12.840 -44.533 1.00 44.19 461 TRP A CA 1
ATOM 3708 C C . TRP A 1 461 ? -6.103 -12.489 -43.996 1.00 44.19 461 TRP A C 1
ATOM 3710 O O . TRP A 1 461 ? -7.058 -12.370 -44.764 1.00 44.19 461 TRP A O 1
ATOM 3720 N N . LYS A 1 462 ? -6.226 -12.297 -42.680 1.00 41.41 462 LYS A N 1
ATOM 3721 C CA . LYS A 1 462 ? -7.451 -11.788 -42.055 1.00 41.41 462 LYS A CA 1
ATOM 3722 C C . LYS A 1 462 ? -7.237 -10.311 -41.723 1.00 41.41 462 LYS A C 1
ATOM 3724 O O . LYS A 1 462 ? -6.460 -9.978 -40.837 1.00 41.41 462 LYS A O 1
ATOM 3729 N N . CYS A 1 463 ? -7.879 -9.424 -42.479 1.00 48.38 463 CYS A N 1
ATOM 3730 C CA . CYS A 1 463 ? -7.831 -7.982 -42.242 1.00 48.38 463 CYS A CA 1
ATOM 3731 C C . CYS A 1 463 ? -9.015 -7.581 -41.353 1.00 48.38 463 CYS A C 1
ATOM 3733 O O . CYS A 1 463 ? -10.164 -7.845 -41.707 1.00 48.38 463 CYS A O 1
ATOM 3735 N N . LEU A 1 464 ? -8.732 -6.967 -40.203 1.00 47.31 464 LEU A N 1
ATOM 3736 C CA . LEU A 1 464 ? -9.733 -6.341 -39.342 1.00 47.31 464 LEU A CA 1
ATOM 3737 C C . LEU A 1 464 ? -9.691 -4.827 -39.587 1.00 47.31 464 LEU A C 1
ATOM 3739 O O . LEU A 1 464 ? -8.609 -4.250 -39.686 1.00 47.31 464 LEU A O 1
ATOM 3743 N N . THR A 1 465 ? -10.844 -4.180 -39.725 1.00 50.59 465 THR A N 1
ATOM 3744 C CA . THR A 1 465 ? -10.926 -2.737 -39.994 1.00 50.59 465 THR A CA 1
ATOM 3745 C C . THR A 1 465 ? -11.866 -2.087 -38.994 1.00 50.59 465 THR A C 1
ATOM 3747 O O . THR A 1 465 ? -13.048 -2.410 -38.973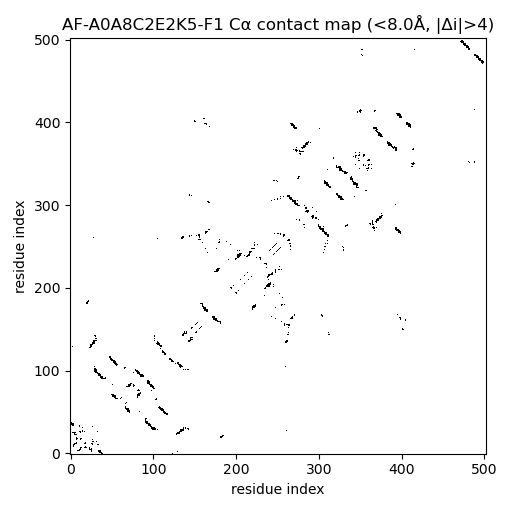 1.00 50.59 465 THR A O 1
ATOM 3750 N N . GLU A 1 466 ? -11.339 -1.144 -38.218 1.00 48.34 466 GLU A N 1
ATOM 3751 C CA . GLU A 1 466 ? -12.077 -0.343 -37.238 1.00 48.34 466 GLU A CA 1
ATOM 3752 C C . GLU A 1 466 ? -12.096 1.127 -37.672 1.00 48.34 466 GLU A C 1
ATOM 3754 O O . GLU A 1 466 ? -11.104 1.641 -38.199 1.00 48.34 466 GLU A O 1
ATOM 3759 N N . LYS A 1 467 ? -13.227 1.814 -37.473 1.00 53.78 467 LYS A N 1
ATOM 3760 C CA . LYS A 1 467 ? -13.384 3.243 -37.791 1.00 53.78 467 LYS A CA 1
ATOM 3761 C C . LYS A 1 467 ? -13.511 4.039 -36.499 1.00 53.78 467 LYS A C 1
ATOM 3763 O O . LYS A 1 467 ? -14.365 3.746 -35.673 1.00 53.78 467 LYS A O 1
ATOM 3768 N N . PHE A 1 468 ? -12.726 5.100 -36.370 1.00 59.09 468 PHE A N 1
ATOM 3769 C CA . PHE A 1 468 ? -12.855 6.067 -35.284 1.00 59.09 468 PHE A CA 1
ATOM 3770 C C . PHE A 1 468 ? -12.844 7.484 -35.862 1.00 59.09 468 PHE A C 1
ATOM 3772 O O . PHE A 1 468 ? -12.207 7.746 -36.884 1.00 59.09 468 PHE A O 1
ATOM 3779 N N . ILE A 1 469 ? -13.566 8.397 -35.214 1.00 68.00 469 ILE A N 1
ATOM 3780 C CA . ILE A 1 469 ? -13.568 9.819 -35.562 1.00 68.00 469 ILE A CA 1
ATOM 3781 C C . ILE A 1 469 ? -12.663 10.519 -34.544 1.00 68.00 469 ILE A C 1
ATOM 3783 O O . ILE A 1 469 ? -12.998 10.545 -33.358 1.00 68.00 469 ILE A O 1
ATOM 3787 N N . PRO A 1 470 ? -11.493 11.034 -34.954 1.00 57.16 470 PRO A N 1
ATOM 3788 C CA . PRO A 1 470 ? -10.584 11.695 -34.029 1.00 57.16 470 PRO A CA 1
ATOM 3789 C C . PRO A 1 470 ? -11.202 12.997 -33.501 1.00 57.16 470 PRO A C 1
ATOM 3791 O O . PRO A 1 470 ? -11.649 13.841 -34.273 1.00 57.16 470 PRO A O 1
ATOM 3794 N N . MET A 1 471 ? -11.211 13.164 -32.175 1.00 61.88 471 MET A N 1
ATOM 3795 C CA . MET A 1 471 ? -11.788 14.345 -31.510 1.00 61.88 471 MET A CA 1
ATOM 3796 C C . MET A 1 471 ? -10.826 15.544 -31.450 1.00 61.88 471 MET A C 1
ATOM 3798 O O . MET A 1 471 ? -11.263 16.671 -31.233 1.00 61.88 471 MET A O 1
ATOM 3802 N N . CYS A 1 472 ? -9.524 15.315 -31.649 1.00 59.28 472 CYS A N 1
ATOM 3803 C CA . CYS A 1 472 ? -8.476 16.330 -31.533 1.00 59.28 472 CYS A CA 1
ATOM 3804 C C . CYS A 1 472 ? -7.679 16.435 -32.840 1.00 59.28 472 CYS A C 1
ATOM 3806 O O . CYS A 1 472 ? -7.266 15.418 -33.398 1.00 59.28 472 CYS A O 1
ATOM 3808 N N . HIS A 1 473 ? -7.438 17.661 -33.308 1.00 68.38 473 HIS A N 1
ATOM 3809 C CA . HIS A 1 473 ? -6.586 17.939 -34.468 1.00 68.38 473 HIS A CA 1
ATOM 3810 C C . HIS A 1 473 ? -5.094 17.889 -34.089 1.00 68.38 473 HIS A C 1
ATOM 3812 O O . HIS A 1 473 ? -4.737 18.043 -32.922 1.00 68.38 473 HIS A O 1
ATOM 3818 N N . GLY A 1 474 ? -4.223 17.679 -35.080 1.00 71.44 474 GLY A N 1
ATOM 3819 C CA . GLY A 1 474 ? -2.764 17.658 -34.917 1.00 71.44 474 GLY A CA 1
ATOM 3820 C C . GLY A 1 474 ? -2.110 16.287 -35.156 1.00 71.44 474 GLY A C 1
ATOM 3821 O O . GLY A 1 474 ? -2.784 15.339 -35.571 1.00 71.44 474 GLY A O 1
ATOM 3822 N N . PRO A 1 475 ? -0.784 16.181 -34.952 1.00 61.09 475 PRO A N 1
ATOM 3823 C CA . PRO A 1 475 ? -0.060 14.915 -35.027 1.00 61.09 475 PRO A CA 1
ATOM 3824 C C . PRO A 1 475 ? -0.497 13.987 -33.887 1.00 61.09 475 PRO A C 1
ATOM 3826 O O . PRO A 1 475 ? -0.496 14.372 -32.721 1.00 61.09 475 PRO A O 1
ATOM 3829 N N . GLN A 1 476 ? -0.890 12.766 -34.235 1.00 55.12 476 GLN A N 1
ATOM 3830 C CA . GLN A 1 476 ? -1.390 11.745 -33.319 1.00 55.12 476 GLN A CA 1
ATOM 3831 C C . GLN A 1 476 ? -0.688 10.417 -33.617 1.00 55.12 476 GLN A C 1
ATOM 3833 O O . GLN A 1 476 ? -0.491 10.057 -34.779 1.00 55.12 476 GLN A O 1
ATOM 3838 N N . LYS A 1 477 ? -0.331 9.661 -32.577 1.00 56.28 477 LYS A N 1
ATOM 3839 C CA . LYS A 1 477 ? 0.194 8.295 -32.711 1.00 56.28 477 LYS A CA 1
ATOM 3840 C C . LYS A 1 477 ? -0.933 7.323 -32.389 1.00 56.28 477 LYS A C 1
ATOM 3842 O O . LYS A 1 477 ? -1.387 7.249 -31.251 1.00 56.28 477 LYS A O 1
ATOM 3847 N N . LEU A 1 478 ? -1.414 6.605 -33.398 1.00 59.06 478 LEU A N 1
ATOM 3848 C CA . LEU A 1 478 ? -2.381 5.533 -33.202 1.00 59.06 478 LEU A CA 1
ATOM 3849 C C . LEU A 1 478 ? -1.664 4.303 -32.690 1.00 59.06 478 LEU A C 1
ATOM 3851 O O . LEU A 1 478 ? -0.654 3.904 -33.263 1.00 59.06 478 LEU A O 1
ATOM 3855 N N . LEU A 1 479 ? -2.233 3.690 -31.661 1.00 54.22 479 LEU A N 1
ATOM 3856 C CA . LEU A 1 479 ? -1.841 2.383 -31.170 1.00 54.22 479 LEU A CA 1
ATOM 3857 C C . LEU A 1 479 ? -2.973 1.402 -31.475 1.00 54.22 479 LEU A C 1
ATOM 3859 O O . LEU A 1 479 ? -4.086 1.557 -30.976 1.00 54.22 479 LEU A O 1
ATOM 3863 N N . ALA A 1 480 ? -2.684 0.396 -32.290 1.00 61.28 480 ALA A N 1
ATOM 3864 C CA . ALA A 1 480 ? -3.536 -0.762 -32.485 1.00 61.28 480 ALA A CA 1
ATOM 3865 C C . ALA A 1 480 ? -2.986 -1.901 -31.626 1.00 61.28 480 ALA A C 1
ATOM 3867 O O . ALA A 1 480 ? -1.821 -2.270 -31.752 1.00 61.28 480 ALA A O 1
ATOM 3868 N N . SER A 1 481 ? -3.822 -2.447 -30.752 1.00 49.66 481 SER A N 1
ATOM 3869 C CA . SER A 1 481 ? -3.509 -3.640 -29.973 1.00 49.66 481 SER A CA 1
ATOM 3870 C C . SER A 1 481 ? -4.403 -4.771 -30.452 1.00 49.66 481 SER A C 1
ATOM 3872 O O . SER A 1 481 ? -5.620 -4.604 -30.504 1.00 49.66 481 SER A O 1
ATOM 3874 N N . PHE A 1 482 ? -3.808 -5.902 -30.814 1.00 52.84 482 PHE A N 1
ATOM 3875 C CA . PHE A 1 482 ? -4.529 -7.127 -31.110 1.00 52.84 482 PHE A CA 1
ATOM 3876 C C . PHE A 1 482 ? -4.372 -8.072 -29.921 1.00 52.84 482 PHE A C 1
ATOM 3878 O O . PHE A 1 482 ? -3.265 -8.511 -29.609 1.00 52.84 482 PHE A O 1
ATOM 3885 N N . ASP A 1 483 ? -5.490 -8.340 -29.249 1.00 48.03 483 ASP A N 1
ATOM 3886 C CA . ASP A 1 483 ? -5.558 -9.247 -28.109 1.00 48.03 483 ASP A CA 1
ATOM 3887 C C . ASP A 1 483 ? -6.363 -10.489 -28.506 1.00 48.03 483 ASP A C 1
ATOM 3889 O O . ASP A 1 483 ? -7.558 -10.416 -28.801 1.00 48.03 483 ASP A O 1
ATOM 3893 N N . CYS A 1 484 ? -5.682 -11.629 -28.584 1.00 49.88 484 CYS A N 1
ATOM 3894 C CA . CYS A 1 484 ? -6.272 -12.932 -28.859 1.00 49.88 484 CYS A CA 1
ATOM 3895 C C . CYS A 1 484 ? -5.590 -13.977 -27.963 1.00 49.88 484 CYS A C 1
ATOM 3897 O O . CYS A 1 484 ? -4.369 -13.908 -27.801 1.00 49.88 484 CYS A O 1
ATOM 3899 N N . PRO A 1 485 ? -6.307 -15.005 -27.460 1.00 43.78 485 PRO A N 1
ATOM 3900 C CA . PRO A 1 485 ? -5.709 -16.080 -26.657 1.00 43.78 485 PRO A CA 1
ATOM 3901 C C . PRO A 1 485 ? -4.488 -16.762 -27.299 1.00 43.78 485 PRO A C 1
ATOM 3903 O O . PRO A 1 485 ? -3.658 -17.330 -26.596 1.00 43.78 485 PRO A O 1
ATOM 3906 N N . GLN A 1 486 ? -4.387 -16.715 -28.631 1.00 41.84 486 GLN A N 1
ATOM 3907 C CA . GLN A 1 486 ? -3.318 -17.326 -29.429 1.00 41.84 486 GLN A CA 1
ATOM 3908 C C . GLN A 1 486 ? -2.213 -16.332 -29.834 1.00 41.84 486 GLN A C 1
ATOM 3910 O O . GLN A 1 486 ? -1.130 -16.752 -30.230 1.00 41.84 486 GLN A O 1
ATOM 3915 N N . LEU A 1 487 ? -2.481 -15.023 -29.765 1.00 51.16 487 LEU A N 1
ATOM 3916 C CA . LEU A 1 487 ? -1.580 -13.939 -30.164 1.00 51.16 487 LEU A CA 1
ATOM 3917 C C . LEU A 1 487 ? -1.738 -12.793 -29.160 1.00 51.16 487 LEU A C 1
ATOM 3919 O O . LEU A 1 487 ? -2.515 -11.864 -29.374 1.00 51.16 487 LEU A O 1
ATOM 3923 N N . THR A 1 488 ? -1.023 -12.888 -28.043 1.00 45.22 488 THR A N 1
ATOM 3924 C CA . THR A 1 488 ? -0.983 -11.839 -27.018 1.00 45.22 488 THR A CA 1
ATOM 3925 C C . THR A 1 488 ? 0.143 -10.850 -27.315 1.00 45.22 488 THR A C 1
ATOM 3927 O O . THR A 1 488 ? 1.201 -11.258 -27.789 1.00 45.22 488 THR A O 1
ATOM 3930 N N . GLN A 1 489 ? -0.054 -9.572 -26.976 1.00 50.41 489 GLN A N 1
ATOM 3931 C CA . GLN A 1 489 ? 0.950 -8.498 -27.104 1.00 50.41 489 GLN A CA 1
ATOM 3932 C C . GLN A 1 489 ? 1.346 -8.131 -28.548 1.00 50.41 489 GLN A C 1
ATOM 3934 O O . GLN A 1 489 ? 2.453 -7.655 -28.806 1.00 50.41 489 GLN A O 1
ATOM 3939 N N . VAL A 1 490 ? 0.444 -8.323 -29.515 1.00 55.03 490 VAL A N 1
ATOM 3940 C CA . VAL A 1 490 ? 0.660 -7.836 -30.882 1.00 55.03 490 VAL A CA 1
ATOM 3941 C C . VAL A 1 490 ? 0.193 -6.390 -30.959 1.00 55.03 490 VAL A C 1
ATOM 3943 O O . VAL A 1 490 ? -1.004 -6.106 -30.976 1.00 55.03 490 VAL A O 1
ATOM 3946 N N . HIS A 1 491 ? 1.147 -5.467 -31.025 1.00 54.47 491 HIS A N 1
ATOM 3947 C CA . HIS A 1 491 ? 0.866 -4.043 -31.137 1.00 54.47 491 HIS A CA 1
ATOM 3948 C C . HIS A 1 491 ? 1.431 -3.482 -32.441 1.00 54.47 491 HIS A C 1
ATOM 3950 O O . HIS A 1 491 ? 2.527 -3.835 -32.873 1.00 54.47 491 HIS A O 1
ATOM 3956 N N . GLY A 1 492 ? 0.675 -2.591 -33.070 1.00 49.81 492 GLY A N 1
ATOM 3957 C CA . GLY A 1 492 ? 1.117 -1.788 -34.200 1.00 49.81 492 GLY A CA 1
ATOM 3958 C C . GLY A 1 492 ? 0.894 -0.321 -33.885 1.00 49.81 492 GLY A C 1
ATOM 3959 O O . GLY A 1 492 ? -0.092 0.032 -33.242 1.00 49.81 492 GLY A O 1
ATOM 3960 N N . PHE A 1 493 ? 1.790 0.545 -34.340 1.00 53.91 493 PHE A N 1
ATOM 3961 C CA . PHE A 1 493 ? 1.580 1.980 -34.237 1.00 53.91 493 PHE A CA 1
ATOM 3962 C C . PHE A 1 493 ? 1.688 2.651 -35.597 1.00 53.91 493 PHE A C 1
ATOM 3964 O O . PHE A 1 493 ? 2.407 2.196 -36.486 1.00 53.91 493 PHE A O 1
ATOM 3971 N N . SER A 1 494 ? 0.963 3.750 -35.756 1.00 54.94 494 SER A N 1
ATOM 3972 C CA . SER A 1 494 ? 1.048 4.586 -36.944 1.00 54.94 494 SER A CA 1
ATOM 3973 C C . SER A 1 494 ? 0.956 6.048 -36.545 1.00 54.94 494 SER A C 1
ATOM 3975 O O . SER A 1 494 ? 0.089 6.434 -35.762 1.00 54.94 494 SER A O 1
ATOM 3977 N N . ASN A 1 495 ? 1.860 6.862 -37.080 1.00 55.50 495 ASN A N 1
ATOM 3978 C CA . ASN A 1 495 ? 1.792 8.306 -36.924 1.00 55.50 495 ASN A CA 1
ATOM 3979 C C . ASN A 1 495 ? 0.832 8.851 -37.982 1.00 55.50 495 ASN A C 1
ATOM 3981 O O . ASN A 1 495 ? 1.049 8.663 -39.179 1.00 55.50 495 ASN A O 1
ATOM 3985 N N . ILE A 1 496 ? -0.217 9.535 -37.543 1.00 70.31 496 ILE A N 1
ATOM 3986 C CA . ILE A 1 496 ? -1.188 10.189 -38.415 1.00 70.31 496 ILE A CA 1
ATOM 3987 C C . ILE A 1 496 ? -1.271 11.676 -38.080 1.00 70.31 496 ILE A C 1
ATOM 3989 O O . ILE A 1 496 ? -1.013 12.097 -36.957 1.00 70.31 496 ILE A O 1
ATOM 3993 N N . VAL A 1 497 ? -1.657 12.489 -39.057 1.00 71.00 497 VAL A N 1
ATOM 3994 C CA . VAL A 1 497 ? -1.944 13.910 -38.839 1.00 71.00 497 VAL A CA 1
ATOM 3995 C C . VAL A 1 497 ? -3.436 14.116 -39.037 1.00 71.00 497 VAL A C 1
ATOM 3997 O O . VAL A 1 497 ? -3.943 14.011 -40.155 1.00 71.00 497 VAL A O 1
ATOM 4000 N N . VAL A 1 498 ? -4.145 14.397 -37.945 1.00 74.50 498 VAL A N 1
ATOM 4001 C CA . VAL A 1 498 ? -5.575 14.701 -37.983 1.00 74.50 498 VAL A CA 1
ATOM 4002 C C . VAL A 1 498 ? -5.734 16.159 -38.392 1.00 74.50 498 VAL A C 1
ATOM 4004 O O . VAL A 1 498 ? -5.405 17.073 -37.633 1.00 74.50 498 VAL A O 1
ATOM 4007 N N . LYS A 1 499 ? -6.221 16.383 -39.614 1.00 67.31 499 LYS A N 1
ATOM 4008 C CA . LYS A 1 499 ? -6.531 17.729 -40.103 1.00 67.31 499 LYS A CA 1
ATOM 4009 C C . LYS A 1 499 ? -7.744 18.280 -39.356 1.00 67.31 499 LYS A C 1
ATOM 4011 O O . LYS A 1 499 ? -8.692 17.550 -39.084 1.00 67.31 499 LYS A O 1
ATOM 4016 N N . GLN A 1 500 ? -7.710 19.569 -39.038 1.00 61.22 500 GLN A N 1
ATOM 4017 C CA . GLN A 1 500 ? -8.864 20.271 -38.490 1.00 61.22 500 GLN A CA 1
ATOM 4018 C C . GLN A 1 500 ? -9.975 20.273 -39.547 1.00 61.22 500 GLN A C 1
ATOM 4020 O O . GLN A 1 500 ? -9.733 20.664 -40.690 1.00 61.22 500 GLN A O 1
ATOM 4025 N N . HIS A 1 501 ? -11.166 19.789 -39.192 1.00 57.69 501 HIS A N 1
ATOM 4026 C CA . HIS A 1 501 ? -12.335 19.961 -40.048 1.00 57.69 501 HIS A CA 1
ATOM 4027 C C . HIS A 1 501 ? -12.688 21.454 -40.068 1.00 57.69 501 HIS A C 1
ATOM 4029 O O . HIS A 1 501 ? -12.945 22.027 -39.009 1.00 57.69 501 HIS A O 1
ATOM 4035 N N . CYS A 1 502 ? -12.610 22.072 -41.250 1.00 43.34 502 CYS A N 1
ATOM 4036 C CA . CYS A 1 502 ? -13.204 23.382 -41.515 1.00 43.34 502 CYS A CA 1
ATOM 4037 C C . CYS A 1 502 ? -14.725 23.271 -41.579 1.00 43.34 502 CYS A C 1
ATOM 4039 O O . CYS A 1 502 ? -15.204 22.258 -42.145 1.00 43.34 502 CYS A O 1
#

Foldseek 3Di:
DKFQQQQLPGDQNVVQVNSLEPDSEAEHEAQAKGKMKDFAPWFDDPVFKFKWKWKAFDDDGDVVVLRIDIAGADCDDDAQDWYWYFPDGDTRMTMIITHGHLPHDFGWIFMWMWMQGPVGIDIDDTDSSHIYGYFHGCCRPPHQQPDPDPLLLCFQQVDQWFWDWDDFLVDIDIAIAGLCLSYDHVVLLPPADAADDVFQHLAAEDPPPDQPPADDQVPDRYLVVSSVVCVVVVNGHHDHHDQVSCCVNVVSPVSSSCSNRPWGKFKKKWAQWQAQPLLDLEQEFEAEPVRHGPVVVNPGGRDRMGMWMWTAGDDPVDPPPQGGTFTWARPFGQHPVGTDTWDSHRLQCLAQVVCVDDDRSSNVNSGQFHKYWYWYQDPVRDTDTDDIHGPSTGPQTWTADRPDRDIDGPSCSRYPPPPPPPPPPDDDDDDDDDDDDDDDYDDDDDDPDDDDDDDPDDDPDDDDDDDDDDPDFAWDKDKDADGDPVDGPDIDIDIDGHHDDD

Sequence (502 aa):
MFDLLKCRTGQNRREHHTHFFLDDHLIVRRGQCFNMWVDLCRPFNPSCDKLHLELKLGHIPSIRDGTYVIVPIVEEFKKDCWGAKIIERSQNRIQLCVHSVPTACVGRYQLSVVTHCQGGRFTLPYAPENDIYMLFNPWCKDDCVYLSDEAERAEYVLNDMGRIYYGTKQQIGCKTWNFGQVRAKLSLIYYKSVIANKNYGVLVGNWSHYYGDGIAPTSWCSSSAILKQYYQCGGIPVRYGQSSAFAGVTNTCKSSLLRCLGIPARPVSNFCSAHDTDVYLTTDVYLDEKFQLIDHMNRDPIWNYHVWNEAWMTRPDLPSGFGGWQVVDSTPQLTGQGFFRCGPTSVAAIRSGQVFLKHHVPFLFAEVNNDKVYWQRRCDGTFGVVHIEKDVVGHCISTKAIGSDQRVDITHLYKHPFALNTLNHGAYENDEVWCPSVINPSLKIPSIFNDQVLLRRPLLWKCLTEKFIPMCHGPQKLLASFDCPQLTQVHGFSNIVVKQHC

Nearest PDB structures (foldseek):
  8cmu-assembly1_B  TM=9.540E-01  e=1.052E-55  Homo sapiens
  1ex0-assembly1_A  TM=9.551E-01  e=5.192E-55  Homo sapiens
  1f13-assembly1_A  TM=9.547E-01  e=8.674E-55  Homo sapiens
  1ggt-assembly1_B  TM=9.547E-01  e=4.438E-53  Homo sapiens
  1fie-assembly1_B  TM=9.535E-01  e=4.344E-52  Homo sapiens